Protein AF-A0A2N7QV02-F1 (afdb_monomer_lite)

Secondary structure (DSSP, 8-state):
------EEEEEEETT-----EEEEEEEEE-TTS-SSB-TTS-B-SEEEEEEEEES-S---HHHHTT-EEEEEEEETTEEEEEEEEEEEEEEEEEE-SS-EEEEEEEE-GGGGGTS-EEEEEE-SB-HHHHHHHHHHHTT---EEEE-SS--PPBS-EEEEEEEHHHHHHHHHHHHT-EEEEEE-SS-EEEEEES-GGGS-EEEE--B----SS--SS--EEEEEEEE----SEEEEEE--GGGTT--EEEEE---GGGGSTT---------TT---S--TTS-TT----EEEESS-S-SSHHHHHHHHHHHHHHHHTTSEEEEEEE--TT--TT-EEEPPS-HHHHHHHSPPP----STT-S---HHHHHHHHHHHHHHHHHHHH-HHHHHHHTT--EEE--TT-GGGHHHHHGGGG-B---TTS--B--SS-HHHHHHHHHHHHHH--TTTTT-SS-TT-EEE--HHHHHHHHHTT-PPPHHHHHHH-TTS-HHHHHHHHHHHHHHHHHTT--SHHHHHHHHHHHHHHTTTTT-SB---SS-HHHHGGGGGGSSTTTTSS---STTHHHHT--BTTTTB-SHHHHHHHHHHTTSS-GGGS-TTTT--GGGGT--SS---GGGGGPPPP--HHHHHHHHHHH-----S-TTHHHHSHHHHHHHHHHHHHHTTHHHHHHTT-HHHHHHHHH----SSGGGS-GGG-HHHHHHHHHHHHHHHHTT-

pLDDT: mean 81.38, std 16.31, range [27.45, 98.06]

Sequence (724 aa):
MSRSADVRYTFTPSSSATSFEVVSFSLDESLSADGLPSDDGTPLPYRLSVELSSFDDNVDFSTLLDAPAHFAIWRDGQVVRHVHGIVTAWDQGDSGTHRTRYSAVLEPALARLTLRSNCRIFQQLSVPDIIGVLLKEHGLLGVEWNLSGPHLPREFACQWNESDWAFVQRISADEGIVLSIEHEANHHQLIFTDTTQSLPKGGALIYEPQAGGTADQPSLRKFRYSQRMAPTSTRGREYTFWNAKYNLEHQAAPYASEAKLGRVTSDVEVSSEYASSAPSTAGASGGKYERYRYPADYKKDEVGKPFTRTRLNAERREAAQAFGEGDAAFLVPGTSYSRARSATLLNLIDPPPATPPPPPATPLTPEQVAQQRAARYVRVEAAMANTAVRKRLRRCVVTMATEWSTALFEQHWNWLKGRPSDSRGIGVESCVSDDVYTRFQQHCMALSFWEVAGMPLDAGRQVHFHPGEFISAFKRCGWLSKDEFKRVYPRATQQNVDKYLIHINKVRNKYSLVDELIGSHFFGQAAVESNQLLWMSELSNGDPMTYFRHYEAAKNYVGWLGNVEWNDGGKFRGRGFKQMTGRGNYHKYWTYRGWLDPKSVKDNWWTNLGWWGLSGSYHQAQDANKPAIQDQATVARLIAEMRPPIIQNPDIVQIEPFNAIDTAGWFWAKNQLNSIAASDDTVTLTNRIRGDRARSPADFPTAAHYQERVDSASRIRGILGDSI

Structure (mmCIF, N/CA/C/O backbone):
data_AF-A0A2N7QV02-F1
#
_entry.id   AF-A0A2N7QV02-F1
#
loop_
_atom_site.group_PDB
_atom_site.id
_atom_site.type_symbol
_atom_site.label_atom_id
_atom_site.label_alt_id
_atom_site.label_comp_id
_atom_site.label_asym_id
_atom_site.label_entity_id
_atom_site.label_seq_id
_atom_site.pdbx_PDB_ins_code
_atom_site.Cartn_x
_atom_site.Cartn_y
_atom_site.Cartn_z
_atom_site.occupancy
_atom_site.B_iso_or_equiv
_atom_site.auth_seq_id
_atom_site.auth_comp_id
_atom_site.auth_asym_id
_atom_site.auth_atom_id
_atom_site.pdbx_PDB_model_num
ATOM 1 N N . MET A 1 1 ? -37.610 3.409 46.511 1.00 33.59 1 MET A N 1
ATOM 2 C CA . MET A 1 1 ? -37.500 2.169 45.715 1.00 33.59 1 MET A CA 1
ATOM 3 C C . MET A 1 1 ? -37.236 2.590 44.279 1.00 33.59 1 MET A C 1
ATOM 5 O O . MET A 1 1 ? -38.158 3.077 43.640 1.00 33.59 1 MET A O 1
ATOM 9 N N . SER A 1 2 ? -35.984 2.537 43.816 1.00 36.03 2 SER A N 1
ATOM 10 C CA . SER A 1 2 ? -35.648 2.848 42.421 1.00 36.03 2 SER A CA 1
ATOM 11 C C . SER A 1 2 ? -36.219 1.744 41.533 1.00 36.03 2 SER A C 1
ATOM 13 O O . SER A 1 2 ? -35.877 0.575 41.726 1.00 36.03 2 SER A O 1
ATOM 15 N N . ARG A 1 3 ? -37.108 2.086 40.598 1.00 43.34 3 ARG A N 1
ATOM 16 C CA . ARG A 1 3 ? -37.514 1.156 39.539 1.00 43.34 3 ARG A CA 1
ATOM 17 C C . ARG A 1 3 ? -36.266 0.850 38.712 1.00 43.34 3 ARG A C 1
ATOM 19 O O . ARG A 1 3 ? -35.748 1.736 38.049 1.00 43.34 3 ARG A O 1
ATOM 26 N N . SER A 1 4 ? -35.758 -0.376 38.795 1.00 52.97 4 SER A N 1
ATOM 27 C CA . SER A 1 4 ? -34.854 -0.887 37.764 1.00 52.97 4 SER A CA 1
ATOM 28 C C . SER A 1 4 ? -35.626 -0.843 36.447 1.00 52.97 4 SER A C 1
ATOM 30 O O . SER A 1 4 ? -36.729 -1.385 36.401 1.00 52.97 4 SER A O 1
ATOM 32 N N . ALA A 1 5 ? -35.097 -0.166 35.426 1.00 60.97 5 ALA A N 1
ATOM 33 C CA . ALA A 1 5 ? -35.697 -0.158 34.094 1.00 60.97 5 ALA A CA 1
ATOM 34 C C . ALA A 1 5 ? -35.872 -1.605 33.602 1.00 60.97 5 ALA A C 1
ATOM 36 O O . ALA A 1 5 ? -34.950 -2.415 33.749 1.00 60.97 5 ALA A O 1
ATOM 37 N N . ASP A 1 6 ? -37.044 -1.929 33.057 1.00 81.06 6 ASP A N 1
ATOM 38 C CA . ASP A 1 6 ? -37.339 -3.267 32.539 1.00 81.06 6 ASP A CA 1
ATOM 39 C C . ASP A 1 6 ? -36.732 -3.386 31.139 1.00 81.06 6 ASP A C 1
ATOM 41 O O . ASP A 1 6 ? -37.247 -2.803 30.181 1.00 81.06 6 ASP A O 1
ATOM 45 N N . VAL A 1 7 ? -35.580 -4.055 31.036 1.00 87.06 7 VAL A N 1
ATOM 46 C CA . VAL A 1 7 ? -34.881 -4.284 29.766 1.00 87.06 7 VAL A CA 1
ATOM 47 C C . VAL A 1 7 ? -35.072 -5.735 29.351 1.00 87.06 7 VAL A C 1
ATOM 49 O O . VAL A 1 7 ? -34.693 -6.650 30.081 1.00 87.06 7 VAL A O 1
ATOM 52 N N . ARG A 1 8 ? -35.615 -5.941 28.151 1.00 92.44 8 ARG A N 1
ATOM 53 C CA . ARG A 1 8 ? -35.856 -7.266 27.568 1.00 92.44 8 ARG A CA 1
ATOM 54 C C . ARG A 1 8 ? -35.238 -7.356 26.179 1.00 92.44 8 ARG A C 1
ATOM 56 O O . ARG A 1 8 ? -35.187 -6.375 25.446 1.00 92.44 8 ARG A O 1
ATOM 63 N N . TYR A 1 9 ? -34.827 -8.559 25.799 1.00 95.31 9 TYR A N 1
ATOM 64 C CA . TYR A 1 9 ? -34.301 -8.863 24.472 1.00 95.31 9 TYR A CA 1
ATOM 65 C C . TYR A 1 9 ? -35.169 -9.926 23.804 1.00 95.31 9 TYR A C 1
ATOM 67 O O . TYR A 1 9 ? -35.655 -10.846 24.467 1.00 95.31 9 TYR A O 1
ATOM 75 N N . THR A 1 10 ? -35.381 -9.799 22.500 1.00 96.56 10 THR A N 1
ATOM 76 C CA . THR A 1 10 ? -36.122 -10.787 21.705 1.00 96.56 10 THR A CA 1
ATOM 77 C C . THR A 1 10 ? -35.362 -11.094 20.432 1.00 96.56 10 THR A C 1
ATOM 79 O O . THR A 1 10 ? -34.843 -10.173 19.808 1.00 96.56 10 THR A O 1
ATOM 82 N N . PHE A 1 11 ? -35.352 -12.363 20.034 1.00 96.94 11 PHE A N 1
ATOM 83 C CA . PHE A 1 11 ? -34.810 -12.826 18.764 1.00 96.94 11 PHE A CA 1
ATOM 84 C C . PHE A 1 11 ? -35.866 -13.688 18.072 1.00 96.94 11 PHE A C 1
ATOM 86 O O . PHE A 1 11 ? -36.332 -14.667 18.653 1.00 96.94 11 PHE A O 1
ATOM 93 N N . THR A 1 12 ? -36.264 -13.297 16.863 1.00 95.50 12 THR A N 1
ATOM 94 C CA . THR A 1 12 ? -37.364 -13.926 16.124 1.00 95.50 12 THR A CA 1
ATOM 95 C C . THR A 1 12 ? -36.918 -14.238 14.696 1.00 95.50 12 THR A C 1
ATOM 97 O O . THR A 1 12 ? -36.839 -13.317 13.877 1.00 95.50 12 THR A O 1
ATOM 100 N N . PRO A 1 13 ? -36.607 -15.503 14.369 1.00 93.50 13 PRO A N 1
ATOM 101 C CA . PRO A 1 13 ? -36.442 -15.923 12.983 1.00 93.50 13 PRO A CA 1
ATOM 102 C C . PRO A 1 13 ? -37.792 -15.930 12.259 1.00 93.50 13 PRO A C 1
ATOM 104 O O . PRO A 1 13 ? -38.803 -16.351 12.811 1.00 93.50 13 PRO A O 1
ATOM 107 N N . SER A 1 14 ? -37.822 -15.460 11.014 1.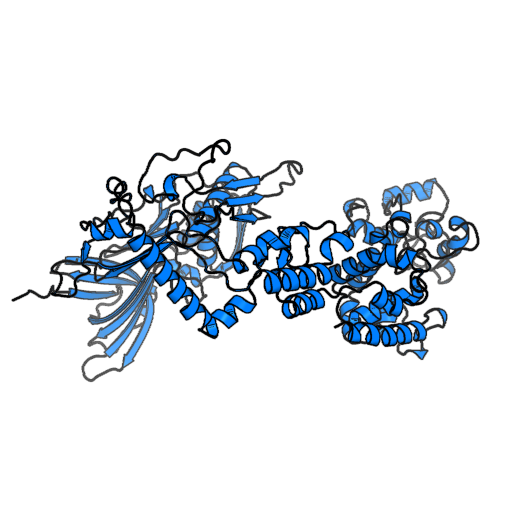00 89.94 14 SER A N 1
ATOM 108 C CA . SER A 1 14 ? -39.060 -15.342 10.225 1.00 89.94 14 SER A CA 1
ATOM 109 C C . SER A 1 14 ? -39.636 -16.686 9.769 1.00 89.94 14 SER A C 1
ATOM 111 O O . SER A 1 14 ? -40.833 -16.788 9.506 1.00 89.94 14 SER A O 1
ATOM 113 N N . SER A 1 15 ? -38.793 -17.712 9.672 1.00 85.75 15 SER A N 1
ATOM 114 C CA . SER A 1 15 ? -39.115 -19.029 9.120 1.00 85.75 15 SER A CA 1
ATOM 115 C C . SER A 1 15 ? -39.452 -20.088 10.171 1.00 85.75 15 SER A C 1
ATOM 117 O O . SER A 1 15 ? -39.801 -21.208 9.804 1.00 85.75 15 SER A O 1
ATOM 119 N N . SER A 1 16 ? -39.381 -19.758 11.465 1.00 80.31 16 SER A N 1
ATOM 120 C CA . SER A 1 16 ? -39.664 -20.701 12.549 1.00 80.31 16 SER A CA 1
ATOM 121 C C . SER A 1 16 ? -40.710 -20.160 13.519 1.00 80.31 16 SER A C 1
ATOM 123 O O . SER A 1 16 ? -40.707 -18.988 13.887 1.00 80.31 16 SER A O 1
ATOM 125 N N . ALA A 1 17 ? -41.610 -21.046 13.950 1.00 80.62 17 ALA A N 1
ATOM 126 C CA . ALA A 1 17 ? -42.568 -20.778 15.020 1.00 80.62 17 ALA A CA 1
ATOM 127 C C . ALA A 1 17 ? -41.979 -21.045 16.420 1.00 80.62 17 ALA A C 1
ATOM 129 O O . ALA A 1 17 ? -42.642 -20.791 17.428 1.00 80.62 17 ALA A O 1
ATOM 130 N N . THR A 1 18 ? -40.755 -21.576 16.493 1.00 86.31 18 THR A N 1
ATOM 131 C CA . THR A 1 18 ? -40.075 -21.901 17.745 1.00 86.31 18 THR A CA 1
ATOM 132 C C . THR A 1 18 ? -39.750 -20.622 18.514 1.00 86.31 18 THR A C 1
ATOM 134 O O . THR A 1 18 ? -39.161 -19.678 17.988 1.00 86.31 18 THR A O 1
ATOM 137 N N . SER A 1 19 ? -40.123 -20.591 19.794 1.00 90.00 19 SER A N 1
ATOM 138 C CA . SER A 1 19 ? -39.793 -19.479 20.684 1.00 90.00 19 SER A CA 1
ATOM 139 C C . SER A 1 19 ? -38.367 -19.628 21.207 1.00 90.00 19 SER A C 1
ATOM 141 O O . SER A 1 19 ? -38.019 -20.662 21.785 1.00 90.00 19 SER A O 1
ATOM 143 N N . PHE A 1 20 ? -37.575 -18.566 21.079 1.00 94.25 20 PHE A N 1
ATOM 144 C CA . PHE A 1 20 ? -36.223 -18.483 21.624 1.00 94.25 20 PHE A CA 1
ATOM 145 C C . PHE A 1 20 ? -36.138 -17.403 22.702 1.00 94.25 20 PHE A C 1
ATOM 147 O O . PHE A 1 20 ? -36.631 -16.285 22.539 1.00 94.25 20 PHE A O 1
ATOM 154 N N . GLU A 1 21 ? -35.477 -17.730 23.806 1.00 95.31 21 GLU A N 1
ATOM 155 C CA . GLU A 1 21 ? -35.076 -16.764 24.821 1.00 95.31 21 GLU A CA 1
ATOM 156 C C . GLU A 1 21 ? -33.618 -16.363 24.614 1.00 95.31 21 GLU A C 1
ATOM 158 O O . GLU A 1 21 ? -32.742 -17.221 24.508 1.00 95.31 21 GLU A O 1
ATOM 163 N N . VAL A 1 22 ? -33.358 -15.056 24.583 1.00 97.06 22 VAL A N 1
ATOM 164 C CA . VAL A 1 22 ? -32.004 -14.508 24.466 1.00 97.06 22 VAL A CA 1
ATOM 165 C C . VAL A 1 22 ? -31.285 -14.625 25.807 1.00 97.06 22 VAL A C 1
ATOM 167 O O . VAL A 1 22 ? -31.768 -14.145 26.831 1.00 97.06 22 VAL A O 1
ATOM 170 N N . VAL A 1 23 ? -30.108 -15.239 25.783 1.00 96.00 23 VAL A N 1
ATOM 171 C CA . VAL A 1 23 ? -29.267 -15.526 26.952 1.00 96.00 23 VAL A CA 1
ATOM 172 C C . VAL A 1 23 ? -28.182 -14.466 27.090 1.00 96.00 23 VAL A C 1
ATOM 174 O O . VAL A 1 23 ? -27.988 -13.891 28.158 1.00 96.00 23 VAL A O 1
ATOM 177 N N . SER A 1 24 ? -27.491 -14.199 25.988 1.00 96.44 24 SER A N 1
ATOM 178 C CA . SER A 1 24 ? -26.470 -13.167 25.851 1.00 96.44 24 SER A CA 1
ATOM 179 C C . SER A 1 24 ? -26.305 -12.832 24.377 1.00 96.44 24 SER A C 1
ATOM 181 O O . SER A 1 24 ? -26.683 -13.619 23.513 1.00 96.44 24 SER A O 1
ATOM 183 N N . PHE A 1 25 ? -25.740 -11.672 24.074 1.00 97.12 25 PHE A N 1
ATOM 184 C CA . PHE A 1 25 ? -25.437 -11.297 22.702 1.00 97.12 25 PHE A CA 1
ATOM 185 C C . PHE A 1 25 ? -24.236 -10.357 22.648 1.00 97.12 25 PHE A C 1
ATOM 187 O O . PHE A 1 25 ? -23.888 -9.708 23.637 1.00 97.12 25 PHE A O 1
ATOM 194 N N . SER A 1 26 ? -23.634 -10.271 21.470 1.00 96.12 26 SER A N 1
ATOM 195 C CA . SER A 1 26 ? -22.630 -9.282 21.104 1.00 96.12 26 SER A CA 1
ATOM 196 C C . SER A 1 26 ? -22.992 -8.729 19.730 1.00 96.12 26 SER A C 1
ATOM 198 O O . SER A 1 26 ? -23.285 -9.497 18.817 1.00 96.12 26 SER A O 1
ATOM 200 N N . LEU A 1 27 ? -23.042 -7.403 19.614 1.00 93.94 27 LEU A N 1
ATOM 201 C CA . LEU A 1 27 ? -23.377 -6.690 18.387 1.00 93.94 27 LEU A CA 1
ATOM 202 C C . LEU A 1 27 ? -22.218 -5.755 18.046 1.00 93.94 27 LEU A C 1
ATOM 204 O O . LEU A 1 27 ? -21.975 -4.794 18.776 1.00 93.94 27 LEU A O 1
ATOM 208 N N . ASP A 1 28 ? -21.541 -6.037 16.939 1.00 91.94 28 ASP A N 1
ATOM 209 C CA . ASP A 1 28 ? -20.498 -5.186 16.377 1.00 91.94 28 ASP A CA 1
ATOM 210 C C . ASP A 1 28 ? -21.041 -4.492 15.131 1.00 91.94 28 ASP A C 1
ATOM 212 O O . ASP A 1 28 ? -21.543 -5.153 14.223 1.00 91.94 28 ASP A O 1
ATOM 216 N N . GLU A 1 29 ? -20.944 -3.163 15.072 1.00 90.44 29 GLU A N 1
ATOM 217 C CA . GLU A 1 29 ? -21.466 -2.365 13.959 1.00 90.44 29 GLU A CA 1
ATOM 218 C C . GLU A 1 29 ? -20.489 -1.254 13.571 1.00 90.44 29 GLU A C 1
ATOM 220 O O . GLU A 1 29 ? -19.781 -0.691 14.409 1.00 90.44 29 GLU A O 1
ATOM 225 N N . SER A 1 30 ? -20.470 -0.895 12.290 1.00 87.81 30 SER A N 1
ATOM 226 C CA . SER A 1 30 ? -19.606 0.157 11.760 1.00 87.81 30 SER A CA 1
ATOM 227 C C . SER A 1 30 ? -20.212 0.828 10.528 1.00 87.81 30 SER A C 1
ATOM 229 O O . SER A 1 30 ? -21.048 0.260 9.826 1.00 87.81 30 SER A O 1
ATOM 231 N N . LEU A 1 31 ? -19.770 2.055 10.250 1.00 82.94 31 LEU A N 1
ATOM 232 C CA . LEU A 1 31 ? -20.030 2.706 8.968 1.00 82.94 31 LEU A CA 1
ATOM 233 C C . LEU A 1 31 ? -19.063 2.126 7.929 1.00 82.94 31 LEU A C 1
ATOM 235 O O . LEU A 1 31 ? -17.873 2.031 8.210 1.00 82.94 31 LEU A O 1
ATOM 239 N N . SER A 1 32 ? -19.554 1.749 6.747 1.00 68.31 32 SER A N 1
ATOM 240 C CA . SER A 1 32 ? -18.725 1.207 5.653 1.00 68.31 32 SER A CA 1
ATOM 241 C C . SER A 1 32 ? -17.873 -0.027 5.985 1.00 68.31 32 SER A C 1
ATOM 243 O O . SER A 1 32 ? -16.919 -0.306 5.262 1.00 68.31 32 SER A O 1
ATOM 245 N N . ALA A 1 33 ? -18.263 -0.806 7.001 1.00 63.38 33 ALA A N 1
ATOM 246 C CA . ALA A 1 33 ? -17.639 -2.078 7.356 1.00 63.38 33 ALA A CA 1
ATOM 247 C C . ALA A 1 33 ? -16.139 -1.976 7.714 1.00 63.38 33 ALA A C 1
ATOM 249 O O . ALA A 1 33 ? -15.295 -2.625 7.113 1.00 63.38 33 ALA A O 1
ATOM 250 N N . ASP A 1 34 ? -15.815 -1.214 8.758 1.00 58.25 34 ASP A N 1
ATOM 251 C CA . ASP A 1 34 ? -14.509 -1.257 9.445 1.00 58.25 34 ASP A CA 1
ATOM 252 C C . ASP A 1 34 ? -14.489 -2.325 10.580 1.00 58.25 34 ASP A C 1
ATOM 254 O O . ASP A 1 34 ? -13.668 -2.264 11.498 1.00 58.25 34 ASP A O 1
ATOM 258 N N . GLY A 1 35 ? -15.453 -3.259 10.565 1.00 52.97 35 GLY A N 1
ATOM 259 C CA . GLY A 1 35 ? -15.767 -4.208 11.642 1.00 52.97 35 GLY A CA 1
ATOM 260 C C . GLY A 1 35 ? -15.003 -5.541 11.614 1.00 52.97 35 GLY A C 1
ATOM 261 O O . GLY A 1 35 ? -13.939 -5.664 11.010 1.00 52.97 35 GLY A O 1
ATOM 262 N N . LEU A 1 36 ? -15.544 -6.556 12.304 1.00 56.28 36 LEU A N 1
ATOM 263 C CA . LEU A 1 36 ? -14.977 -7.910 12.322 1.00 56.28 36 LEU A CA 1
ATOM 264 C C . LEU A 1 36 ? -14.994 -8.528 10.908 1.00 56.28 36 LEU A C 1
ATOM 266 O O . LEU A 1 36 ? -15.999 -8.392 10.206 1.00 56.28 36 LEU A O 1
ATOM 270 N N . PRO A 1 37 ? -13.913 -9.212 10.485 1.00 60.94 37 PRO A N 1
ATOM 271 C CA . PRO A 1 37 ? -13.874 -9.886 9.191 1.00 60.94 37 PRO A CA 1
ATOM 272 C C . PRO A 1 37 ? -14.956 -10.974 9.106 1.00 60.94 37 PRO A C 1
ATOM 274 O O . PRO A 1 37 ? -15.192 -11.694 10.080 1.00 60.94 37 PRO A O 1
ATOM 277 N N . SER A 1 38 ? -15.602 -11.096 7.942 1.00 61.06 38 SER A N 1
ATOM 278 C CA . SER A 1 38 ? -16.377 -12.294 7.594 1.00 61.06 38 SER A CA 1
ATOM 279 C C . SER A 1 38 ? -15.435 -13.463 7.260 1.00 61.06 38 SER A C 1
ATOM 281 O O . SER A 1 38 ? -14.211 -13.318 7.339 1.00 61.06 38 SER A O 1
ATOM 283 N N . ASP A 1 39 ? -15.977 -14.622 6.886 1.00 59.03 39 ASP A N 1
ATOM 284 C CA . ASP A 1 39 ? -15.185 -15.824 6.586 1.00 59.03 39 ASP A CA 1
ATOM 285 C C . ASP A 1 39 ? -14.151 -15.620 5.460 1.00 59.03 39 ASP A C 1
ATOM 287 O O . ASP A 1 39 ? -13.091 -16.247 5.480 1.00 59.03 39 ASP A O 1
ATOM 291 N N . ASP A 1 40 ? -14.406 -14.711 4.508 1.00 64.75 40 ASP A N 1
ATOM 292 C CA . ASP A 1 40 ? -13.460 -14.364 3.432 1.00 64.75 40 ASP A CA 1
ATOM 293 C C . ASP A 1 40 ? -12.428 -13.288 3.842 1.00 64.75 40 ASP A C 1
ATOM 295 O O . ASP A 1 40 ? -11.582 -12.886 3.041 1.00 64.75 40 ASP A O 1
ATOM 299 N N . GLY A 1 41 ? -12.472 -12.829 5.098 1.00 73.06 41 GLY A N 1
ATOM 300 C CA . GLY A 1 41 ? -11.636 -11.751 5.622 1.00 73.06 41 GLY A CA 1
ATOM 301 C C . GLY A 1 41 ? -12.193 -10.346 5.375 1.00 73.06 41 GLY A C 1
ATOM 302 O O . GLY A 1 41 ? -11.638 -9.378 5.900 1.00 73.06 41 GLY A O 1
ATOM 303 N N . THR A 1 42 ? -13.284 -10.213 4.616 1.00 77.06 42 THR A N 1
ATOM 304 C CA . THR A 1 42 ? -13.896 -8.930 4.267 1.00 77.06 42 THR A CA 1
ATOM 305 C C . THR A 1 42 ? -14.937 -8.557 5.322 1.00 77.06 42 THR A C 1
ATOM 307 O O . THR A 1 42 ? -15.894 -9.306 5.526 1.00 77.06 42 THR A O 1
ATOM 310 N N . PRO A 1 43 ? -14.784 -7.435 6.037 1.00 82.69 43 PRO A N 1
ATOM 311 C CA . PRO A 1 43 ? -15.726 -7.036 7.080 1.00 82.69 43 PRO A CA 1
ATOM 312 C C . PRO A 1 43 ? -17.108 -6.685 6.517 1.00 82.69 43 PRO A C 1
ATOM 314 O O . PRO A 1 43 ? -17.221 -6.163 5.406 1.00 82.69 43 PRO A O 1
ATOM 317 N N . LEU A 1 44 ? -18.158 -6.931 7.306 1.00 89.06 44 LEU A N 1
ATOM 318 C CA . LEU A 1 44 ? -19.540 -6.516 7.026 1.00 89.06 44 LEU A CA 1
ATOM 319 C C . LEU A 1 44 ? -19.951 -5.314 7.902 1.00 89.06 44 LEU A C 1
ATOM 321 O O . LEU A 1 44 ? -19.322 -5.059 8.932 1.00 89.06 44 LEU A O 1
ATOM 325 N N . PRO A 1 45 ? -20.998 -4.551 7.518 1.00 89.88 45 PRO A N 1
ATOM 326 C CA . PRO A 1 45 ? -21.445 -3.378 8.278 1.00 89.88 45 PRO A CA 1
ATOM 327 C C . PRO A 1 45 ? -21.853 -3.679 9.723 1.00 89.88 45 PRO A C 1
ATOM 329 O O . PRO A 1 45 ? -21.602 -2.858 10.603 1.00 89.88 45 PRO A O 1
ATOM 332 N N . TYR A 1 46 ? -22.449 -4.846 9.974 1.00 92.25 46 TYR A N 1
ATOM 333 C CA . TYR A 1 46 ? -22.709 -5.331 11.322 1.00 92.25 46 TYR A CA 1
ATOM 334 C C . TYR A 1 46 ? -22.670 -6.856 11.397 1.00 92.25 46 TYR A C 1
ATOM 336 O O . TYR A 1 46 ? -22.909 -7.539 10.399 1.00 92.25 46 TYR A O 1
ATOM 344 N N . ARG A 1 47 ? -22.426 -7.364 12.606 1.00 93.56 47 ARG A N 1
ATOM 345 C CA . ARG A 1 47 ? -22.539 -8.775 12.975 1.00 93.56 47 ARG A CA 1
ATOM 346 C C . ARG A 1 47 ? -23.105 -8.881 14.385 1.00 93.56 47 ARG A C 1
ATOM 348 O O . ARG A 1 47 ? -22.537 -8.340 15.332 1.00 93.56 47 ARG A O 1
ATOM 355 N N . LEU A 1 48 ? -24.219 -9.588 14.523 1.00 96.19 48 LEU A N 1
ATOM 356 C CA . LEU A 1 48 ? -24.833 -9.899 15.808 1.00 96.19 48 LEU A CA 1
ATOM 357 C C . LEU A 1 48 ? -24.643 -11.387 16.100 1.00 96.19 48 LEU A C 1
ATOM 359 O O . LEU A 1 48 ? -25.165 -12.225 15.375 1.00 96.19 48 LEU A O 1
ATOM 363 N N . SER A 1 49 ? -23.940 -11.708 17.180 1.00 97.19 49 SER A N 1
ATOM 364 C CA . SER A 1 49 ? -23.849 -13.071 17.714 1.00 97.19 49 SER A CA 1
ATOM 365 C C . SER A 1 49 ? -24.781 -13.191 18.915 1.00 97.19 49 SER A C 1
ATOM 367 O O . SER A 1 49 ? -24.678 -12.388 19.845 1.00 97.19 49 SER A O 1
ATOM 369 N N . VAL A 1 50 ? -25.700 -14.156 18.902 1.00 97.88 50 VAL A N 1
ATOM 370 C CA . VAL A 1 50 ? -26.719 -14.335 19.947 1.00 97.88 50 VAL A CA 1
ATOM 371 C C . VAL A 1 50 ? -26.671 -15.753 20.491 1.00 97.88 50 VAL A C 1
ATOM 373 O O . VAL A 1 50 ? -26.768 -16.713 19.737 1.00 97.88 50 VAL A O 1
ATOM 376 N N . GLU A 1 51 ? -26.599 -15.867 21.812 1.00 98.06 51 GLU A N 1
ATOM 377 C CA . GLU A 1 51 ? -26.829 -17.109 22.542 1.00 98.06 51 GLU A CA 1
ATOM 378 C C . GLU A 1 51 ? -28.307 -17.199 22.915 1.00 98.06 51 GLU A C 1
ATOM 380 O O . GLU A 1 51 ? -28.889 -16.264 23.478 1.00 98.06 51 GLU A O 1
ATOM 385 N N . LEU A 1 52 ? -28.913 -18.338 22.619 1.00 96.81 52 LEU A N 1
ATOM 386 C CA . LEU A 1 52 ? -30.342 -18.590 22.690 1.00 96.81 52 LEU A CA 1
ATOM 387 C C . LEU A 1 52 ? -30.638 -19.825 23.545 1.00 96.81 52 LEU A C 1
ATOM 389 O O . LEU A 1 52 ? -29.804 -20.705 23.771 1.00 96.81 52 LEU A O 1
ATOM 393 N N . SER A 1 53 ? -31.871 -19.899 24.033 1.00 95.44 53 SER A N 1
ATOM 394 C CA . SER A 1 53 ? -32.412 -21.082 24.690 1.00 95.44 53 SER A CA 1
ATOM 395 C C . SER A 1 53 ? -33.836 -21.346 24.223 1.00 95.44 53 SER A C 1
ATOM 397 O O . SER A 1 53 ? -34.642 -20.418 24.165 1.00 95.44 53 SER A O 1
ATOM 399 N N . SER A 1 54 ? -34.158 -22.602 23.920 1.00 94.94 54 SER A N 1
ATOM 400 C CA . SER A 1 54 ? -35.522 -23.024 23.589 1.00 94.94 54 SER A CA 1
ATOM 401 C C . SER A 1 54 ? -35.914 -24.297 24.335 1.00 94.94 54 SER A C 1
ATOM 403 O O . SER A 1 54 ? -35.054 -25.029 24.822 1.00 94.94 54 SER A O 1
ATOM 405 N N . PHE A 1 55 ? -37.222 -24.537 24.435 1.00 93.56 55 PHE A N 1
ATOM 406 C CA . PHE A 1 55 ? -37.789 -25.821 24.861 1.00 93.56 55 PHE A CA 1
ATOM 407 C C . PHE A 1 55 ? -37.790 -26.860 23.732 1.00 93.56 55 PHE A C 1
ATOM 409 O O . PHE A 1 55 ? -37.938 -28.045 24.006 1.00 93.56 55 PHE A O 1
ATOM 416 N N . ASP A 1 56 ? -37.657 -26.409 22.487 1.00 91.31 56 ASP A N 1
ATOM 417 C CA . ASP A 1 56 ? -37.538 -27.259 21.308 1.00 91.31 56 ASP A CA 1
ATOM 418 C C . ASP A 1 56 ? -36.067 -27.650 21.110 1.00 91.31 56 ASP A C 1
ATOM 420 O O . ASP A 1 56 ? -35.195 -26.781 20.995 1.00 91.31 56 ASP A O 1
ATOM 424 N N . ASP A 1 57 ? -35.782 -28.949 21.124 1.00 90.56 57 ASP A N 1
ATOM 425 C CA . ASP A 1 57 ? -34.445 -29.531 20.987 1.00 90.56 57 ASP A CA 1
ATOM 426 C C . ASP A 1 57 ? -34.144 -30.046 19.570 1.00 90.56 57 ASP A C 1
ATOM 428 O O . ASP A 1 57 ? -33.042 -30.543 19.329 1.00 90.56 57 ASP A O 1
ATOM 432 N N . ASN A 1 58 ? -35.094 -29.906 18.638 1.00 89.06 58 ASN A N 1
ATOM 433 C CA . ASN A 1 58 ? -35.012 -30.457 17.289 1.00 89.06 58 ASN A CA 1
ATOM 434 C C . ASN A 1 58 ? -35.387 -29.414 16.222 1.00 89.06 58 ASN A C 1
ATOM 436 O O . ASN A 1 58 ? -36.206 -29.652 15.330 1.00 89.06 58 ASN A O 1
ATOM 440 N N . VAL A 1 59 ? -34.775 -28.236 16.327 1.00 90.31 59 VAL A N 1
ATOM 441 C CA . VAL A 1 59 ? -34.960 -27.136 15.377 1.00 90.31 59 VAL A CA 1
ATOM 442 C C . VAL A 1 59 ? -34.290 -27.475 14.039 1.00 90.31 59 VAL A C 1
ATOM 444 O O . VAL A 1 59 ? -33.104 -27.792 13.995 1.00 90.31 59 VAL A O 1
ATOM 447 N N . ASP A 1 60 ? -35.023 -27.364 12.928 1.00 90.38 60 ASP A N 1
ATOM 448 C CA . ASP A 1 60 ? -34.483 -27.613 11.584 1.00 90.38 60 ASP A CA 1
ATOM 449 C C . ASP A 1 60 ? -33.667 -26.417 11.065 1.00 90.38 60 ASP A C 1
ATOM 451 O O . ASP A 1 60 ? -34.216 -25.407 10.614 1.00 90.38 60 ASP A O 1
ATOM 455 N N . PHE A 1 61 ? -32.338 -26.547 11.080 1.00 91.88 61 PHE A N 1
ATOM 456 C CA . PHE A 1 61 ? -31.411 -25.483 10.677 1.00 91.88 61 PHE A CA 1
ATOM 457 C C . PHE A 1 61 ? -31.581 -25.073 9.215 1.00 91.88 61 PHE A C 1
ATOM 459 O O . PHE A 1 61 ? -31.333 -23.917 8.875 1.00 91.88 61 PHE A O 1
ATOM 466 N N . SER A 1 62 ? -32.017 -25.991 8.346 1.00 89.56 62 SER A N 1
ATOM 467 C CA . SER A 1 62 ? -32.179 -25.706 6.917 1.00 89.56 62 SER A CA 1
ATOM 468 C C . SER A 1 62 ? -33.270 -24.668 6.650 1.00 89.56 62 SER A C 1
ATOM 470 O O . SER A 1 62 ? -33.218 -23.961 5.647 1.00 89.56 62 SER A O 1
ATOM 472 N N . THR A 1 63 ? -34.224 -24.534 7.575 1.00 91.06 63 THR A N 1
ATOM 473 C CA . THR A 1 63 ? -35.263 -23.501 7.523 1.00 91.06 63 THR A CA 1
ATOM 474 C C . THR A 1 63 ? -34.780 -22.154 8.048 1.00 91.06 63 THR A C 1
ATOM 476 O O . THR A 1 63 ? -35.363 -21.128 7.705 1.00 91.06 63 THR A O 1
ATOM 479 N N . LEU A 1 64 ? -33.735 -22.138 8.879 1.00 93.81 64 LEU A N 1
ATOM 480 C CA . LEU A 1 64 ? -33.240 -20.942 9.557 1.00 93.81 64 LEU A CA 1
ATOM 481 C C . LEU A 1 64 ? -32.101 -20.265 8.803 1.00 93.81 64 LEU A C 1
ATOM 483 O O . LEU A 1 64 ? -32.082 -19.041 8.731 1.00 93.81 64 LEU A O 1
ATOM 487 N N . LEU A 1 65 ? -31.161 -21.033 8.252 1.00 95.31 65 LEU A N 1
ATOM 488 C CA . LEU A 1 65 ? -30.028 -20.482 7.508 1.00 95.31 65 LEU A CA 1
ATOM 489 C C . LEU A 1 65 ? -30.509 -19.721 6.266 1.00 95.31 65 LEU A C 1
ATOM 491 O O . LEU A 1 65 ? -31.413 -20.162 5.562 1.00 95.31 65 LEU A O 1
ATOM 495 N N . ASP A 1 66 ? -29.897 -18.563 6.015 1.00 94.81 66 ASP A N 1
ATOM 496 C CA . ASP A 1 66 ? -30.265 -17.599 4.969 1.00 94.81 66 ASP A CA 1
ATOM 497 C C . ASP A 1 66 ? -31.684 -16.993 5.104 1.00 94.81 66 ASP A C 1
ATOM 499 O O . ASP A 1 66 ? -32.102 -16.164 4.286 1.00 94.81 66 ASP A O 1
ATOM 503 N N . ALA A 1 67 ? -32.423 -17.334 6.166 1.00 95.38 67 ALA A N 1
ATOM 504 C CA . ALA A 1 67 ? -33.731 -16.759 6.446 1.00 95.38 67 ALA A CA 1
ATOM 505 C C . ALA A 1 67 ? -33.610 -15.421 7.202 1.00 95.38 67 ALA A C 1
ATOM 507 O O . ALA A 1 67 ? -32.702 -15.243 8.022 1.00 95.38 67 ALA A O 1
ATOM 508 N N . PRO A 1 68 ? -34.534 -14.467 6.976 1.00 95.88 68 PRO A N 1
ATOM 509 C CA . PRO A 1 68 ? -34.584 -13.234 7.750 1.00 95.88 68 PRO A CA 1
ATOM 510 C C . PRO A 1 68 ? -34.823 -13.493 9.238 1.00 95.88 68 PRO A C 1
ATOM 512 O O . PRO A 1 68 ? -35.618 -14.363 9.603 1.00 95.88 68 PRO A O 1
ATOM 515 N N . ALA A 1 69 ? -34.206 -12.690 10.096 1.00 96.94 69 ALA A N 1
ATOM 516 C CA . ALA A 1 69 ? -34.459 -12.702 11.528 1.00 96.94 69 ALA A CA 1
ATOM 517 C C . ALA A 1 69 ? -34.362 -11.290 12.120 1.00 96.94 69 ALA A C 1
ATOM 519 O O . ALA A 1 69 ? -33.666 -10.407 11.609 1.00 96.94 69 ALA A O 1
ATOM 520 N N . HIS A 1 70 ? -35.098 -11.083 13.209 1.00 97.19 70 HIS A N 1
ATOM 521 C CA . HIS A 1 70 ? -35.215 -9.803 13.894 1.00 97.19 70 HIS A CA 1
ATOM 522 C C . HIS A 1 70 ? -34.789 -9.932 15.353 1.00 97.19 70 HIS A C 1
ATOM 524 O O . HIS A 1 70 ? -35.320 -10.745 16.110 1.00 97.19 70 HIS A O 1
ATOM 530 N N . PHE A 1 71 ? -33.841 -9.092 15.750 1.00 97.81 71 PHE A N 1
ATOM 531 C CA . PHE A 1 71 ? -33.454 -8.865 17.129 1.00 97.81 71 PHE A CA 1
ATOM 532 C C . PHE A 1 71 ? -33.952 -7.493 17.591 1.00 97.81 71 PHE A C 1
ATOM 534 O O . PHE A 1 71 ? -33.813 -6.490 16.884 1.00 97.81 71 PHE A O 1
ATOM 541 N N . ALA A 1 72 ? -34.519 -7.435 18.795 1.00 96.62 72 ALA A N 1
ATOM 542 C CA . ALA A 1 72 ? -34.960 -6.186 19.402 1.00 96.62 72 ALA A CA 1
ATOM 543 C C . ALA A 1 72 ? -34.520 -6.047 20.854 1.00 96.62 72 ALA A C 1
ATOM 545 O O . ALA A 1 72 ? -34.581 -6.995 21.642 1.00 96.62 72 ALA A O 1
ATOM 546 N N . ILE A 1 73 ? -34.148 -4.814 21.198 1.00 94.94 73 ILE A N 1
ATOM 547 C CA . ILE A 1 73 ? -33.941 -4.370 22.574 1.00 94.94 73 ILE A CA 1
ATOM 548 C C . ILE A 1 73 ? -35.181 -3.591 22.992 1.00 94.94 73 ILE A C 1
ATOM 550 O O . ILE A 1 73 ? -35.563 -2.614 22.347 1.00 94.94 73 ILE A O 1
ATOM 554 N N . TRP A 1 74 ? -35.786 -4.020 24.088 1.00 93.06 74 TRP A N 1
ATOM 555 C CA . TRP A 1 74 ? -36.955 -3.412 24.698 1.00 93.06 74 TRP A CA 1
ATOM 556 C C . TRP A 1 74 ? -36.540 -2.711 25.982 1.00 93.06 74 TRP A C 1
ATOM 558 O O . TRP A 1 74 ? -35.759 -3.260 26.759 1.00 93.06 74 TRP A O 1
ATOM 568 N N . ARG A 1 75 ? -37.090 -1.525 26.225 1.00 88.62 75 ARG A N 1
ATOM 569 C CA . ARG A 1 75 ? -36.977 -0.816 27.497 1.00 88.62 75 ARG A CA 1
ATOM 570 C C . ARG A 1 75 ? -38.339 -0.237 27.855 1.00 88.62 75 ARG A C 1
ATOM 572 O O . ARG A 1 75 ? -38.961 0.424 27.027 1.00 88.62 75 ARG A O 1
ATOM 579 N N . ASP A 1 76 ? -38.811 -0.534 29.062 1.00 88.06 76 ASP A N 1
ATOM 580 C CA . ASP A 1 76 ? -40.098 -0.061 29.593 1.00 88.06 76 ASP A CA 1
ATOM 581 C C . ASP A 1 76 ? -41.286 -0.356 28.648 1.00 88.06 76 ASP A C 1
ATOM 583 O O . ASP A 1 76 ? -42.187 0.459 28.449 1.00 88.06 76 ASP A O 1
ATOM 587 N N . GLY A 1 77 ? -41.265 -1.542 28.030 1.00 88.19 77 GLY A N 1
ATOM 588 C CA . GLY A 1 77 ? -42.301 -2.014 27.104 1.00 88.19 77 GLY A CA 1
ATOM 589 C C . GLY A 1 77 ? -42.235 -1.437 25.684 1.00 88.19 77 GLY A C 1
ATOM 590 O O . GLY A 1 77 ? -43.056 -1.819 24.852 1.00 88.19 77 GLY A O 1
ATOM 591 N N . GLN A 1 78 ? -41.270 -0.566 25.374 1.00 90.62 78 GLN A N 1
ATOM 592 C CA . GLN A 1 78 ? -41.061 -0.008 24.034 1.00 90.62 78 GLN A CA 1
ATOM 593 C C . GLN A 1 78 ? -39.801 -0.581 23.383 1.00 90.62 78 GLN A C 1
ATOM 595 O O . GLN A 1 78 ? -38.787 -0.780 24.053 1.00 90.62 78 GLN A O 1
ATOM 600 N N . VAL A 1 79 ? -39.843 -0.827 22.071 1.00 92.00 79 VAL A N 1
ATOM 601 C CA . VAL A 1 79 ? -38.639 -1.202 21.318 1.00 92.00 79 VAL A CA 1
ATOM 602 C C . VAL A 1 79 ? -37.764 0.033 21.149 1.00 92.00 79 VAL A C 1
ATOM 604 O O . VAL A 1 79 ? -38.201 1.037 20.595 1.00 92.00 79 VAL A O 1
ATOM 607 N N . VAL A 1 80 ? -36.524 -0.045 21.627 1.00 90.81 80 VAL A N 1
ATOM 608 C CA . VAL A 1 80 ? -35.536 1.043 21.531 1.00 90.81 80 VAL A CA 1
ATOM 609 C C . VAL A 1 80 ? -34.456 0.777 20.487 1.00 90.81 80 VAL A C 1
ATOM 611 O O . VAL A 1 80 ? -33.733 1.697 20.110 1.00 90.81 80 VAL A O 1
ATOM 614 N N . ARG A 1 81 ? -34.333 -0.468 20.013 1.00 92.88 81 ARG A N 1
ATOM 615 C CA . ARG A 1 81 ? -33.393 -0.852 18.956 1.00 92.88 81 ARG A CA 1
ATOM 616 C C . ARG A 1 81 ? -33.942 -2.027 18.162 1.00 92.88 81 ARG A C 1
ATOM 618 O O . ARG A 1 81 ? -34.327 -3.033 18.754 1.00 92.88 81 ARG A O 1
ATOM 625 N N . HIS A 1 82 ? -33.909 -1.899 16.841 1.00 95.44 82 HIS A N 1
ATOM 626 C CA . HIS A 1 82 ? -34.108 -2.992 15.896 1.00 95.44 82 HIS A CA 1
ATOM 627 C C . HIS A 1 82 ? -32.764 -3.364 15.269 1.00 95.44 82 HIS A C 1
ATOM 629 O O . HIS A 1 82 ? -31.981 -2.479 14.921 1.00 95.44 82 HIS A O 1
ATOM 635 N N . VAL A 1 83 ? -32.528 -4.665 15.114 1.00 96.81 83 VAL A N 1
ATOM 636 C CA . VAL A 1 83 ? -31.475 -5.230 14.270 1.00 96.81 83 VAL A CA 1
ATOM 637 C C . VAL A 1 83 ? -32.131 -6.325 13.439 1.00 96.81 83 VAL A C 1
ATOM 639 O O . VAL A 1 83 ? -32.591 -7.335 13.962 1.00 96.81 83 VAL A O 1
ATOM 642 N N . HIS A 1 84 ? -32.236 -6.085 12.142 1.00 96.75 84 HIS A N 1
ATOM 643 C CA . HIS A 1 84 ? -32.849 -6.993 11.177 1.00 96.75 84 HIS A CA 1
ATOM 644 C C . HIS A 1 84 ? -31.802 -7.431 10.166 1.00 96.75 84 HIS A C 1
ATOM 646 O O . HIS A 1 84 ? -31.177 -6.565 9.554 1.00 96.75 84 HIS A O 1
ATOM 652 N N . GLY A 1 85 ? -31.683 -8.732 9.924 1.00 95.88 85 GLY A N 1
ATOM 653 C CA . GLY A 1 85 ? -30.693 -9.323 9.027 1.00 95.88 85 GLY A CA 1
ATOM 654 C C . GLY A 1 85 ? -31.119 -10.698 8.529 1.00 95.88 85 GLY A C 1
ATOM 655 O O . GLY A 1 85 ? -32.292 -11.054 8.610 1.00 95.88 85 GLY A O 1
ATOM 656 N N . ILE A 1 86 ? -30.158 -11.460 8.025 1.00 95.94 86 ILE A N 1
ATOM 657 C CA . ILE A 1 86 ? -30.297 -12.873 7.672 1.00 95.94 86 ILE A CA 1
ATOM 658 C C . ILE A 1 86 ? -29.440 -13.715 8.614 1.00 95.94 86 ILE A C 1
ATOM 660 O O . ILE A 1 86 ? -28.394 -13.259 9.080 1.00 95.94 86 ILE A O 1
ATOM 664 N N . VAL A 1 87 ? -29.889 -14.929 8.916 1.00 96.81 87 VAL A N 1
ATOM 665 C CA . VAL A 1 87 ? -29.117 -15.869 9.734 1.00 96.81 87 VAL A CA 1
ATOM 666 C C . VAL A 1 87 ? -28.016 -16.487 8.873 1.00 96.81 87 VAL A C 1
ATOM 668 O O . VAL A 1 87 ? -28.311 -17.178 7.899 1.00 96.81 87 VAL A O 1
ATOM 671 N N . THR A 1 88 ? -26.754 -16.257 9.225 1.00 95.31 88 THR A N 1
ATOM 672 C CA . THR A 1 88 ? -25.594 -16.762 8.466 1.00 95.31 88 THR A CA 1
ATOM 673 C C . THR A 1 88 ? -24.902 -17.944 9.132 1.00 95.31 88 THR A C 1
ATOM 675 O O . THR A 1 88 ? -24.265 -18.739 8.446 1.00 95.31 88 THR A O 1
ATOM 678 N N . ALA A 1 89 ? -25.088 -18.122 10.440 1.00 94.94 89 ALA A N 1
ATOM 679 C CA . ALA A 1 89 ? -24.665 -19.318 11.158 1.00 94.94 89 ALA A CA 1
ATOM 680 C C . ALA A 1 89 ? -25.672 -19.685 12.249 1.00 94.94 89 ALA A C 1
ATOM 682 O O . ALA A 1 89 ? -26.340 -18.812 12.814 1.00 94.94 89 ALA A O 1
ATOM 683 N N . TRP A 1 90 ? -25.760 -20.981 12.537 1.00 96.06 90 TRP A N 1
ATOM 684 C CA . TRP A 1 90 ? -26.605 -21.537 13.582 1.00 96.06 90 TRP A CA 1
ATOM 685 C C . TRP A 1 90 ? -25.951 -22.791 14.156 1.00 96.06 90 TRP A C 1
ATOM 687 O O . TRP A 1 90 ? -25.598 -23.694 13.398 1.00 96.06 90 TRP A O 1
ATOM 697 N N . ASP A 1 91 ? -25.847 -22.871 15.479 1.00 95.56 91 ASP A N 1
ATOM 698 C CA . ASP A 1 91 ? -25.345 -24.049 16.177 1.00 95.56 91 ASP A CA 1
ATOM 699 C C . ASP A 1 91 ? -26.307 -24.470 17.287 1.00 95.56 91 ASP A C 1
ATOM 701 O O . ASP A 1 91 ? -26.990 -23.651 17.905 1.00 95.56 91 ASP A O 1
ATOM 705 N N . GLN A 1 92 ? -26.330 -25.770 17.568 1.00 95.19 92 GLN A N 1
ATOM 706 C CA . GLN A 1 92 ? -26.992 -26.348 18.732 1.00 95.19 92 GLN A CA 1
ATOM 707 C C . GLN A 1 92 ? -25.920 -26.795 19.718 1.00 95.19 92 GLN A C 1
ATOM 709 O O . GLN A 1 92 ? -25.042 -27.591 19.387 1.00 95.19 92 GLN A O 1
ATOM 714 N N . GLY A 1 93 ? -25.995 -26.253 20.926 1.00 92.62 93 GLY A N 1
ATOM 715 C CA . GLY A 1 93 ? -25.141 -26.616 22.044 1.00 92.62 93 GLY A CA 1
ATOM 716 C C . GLY A 1 93 ? -25.789 -27.667 22.942 1.00 92.62 93 GLY A C 1
ATOM 717 O O . GLY A 1 93 ? -26.612 -28.482 22.518 1.00 92.62 93 GLY A O 1
ATOM 718 N N . ASP A 1 94 ? -25.420 -27.626 24.221 1.00 91.31 94 ASP A N 1
ATOM 719 C CA . ASP A 1 94 ? -25.884 -28.597 25.207 1.00 91.31 94 ASP A CA 1
ATOM 720 C C . ASP A 1 94 ? -27.413 -28.588 25.364 1.00 91.31 94 ASP A C 1
ATOM 722 O O . ASP A 1 94 ? -28.058 -27.541 25.512 1.00 91.31 94 ASP A O 1
ATOM 726 N N . SER A 1 95 ? -27.983 -29.793 25.392 1.00 89.25 95 SER A N 1
ATOM 727 C CA . SER A 1 95 ? -29.388 -30.038 25.718 1.00 89.25 95 SER A CA 1
ATOM 728 C C . SER A 1 95 ? -29.498 -30.449 27.186 1.00 89.25 95 SER A C 1
ATOM 730 O O . SER A 1 95 ? -29.004 -31.499 27.597 1.00 89.25 95 SER A O 1
ATOM 732 N N . GLY A 1 96 ? -30.105 -29.585 27.999 1.00 81.50 96 GLY A N 1
ATOM 733 C CA . GLY A 1 96 ? -30.449 -29.877 29.387 1.00 81.50 96 GLY A CA 1
ATOM 734 C C . GLY A 1 96 ? -31.792 -30.601 29.504 1.00 81.50 96 GLY A C 1
ATOM 735 O O . GLY A 1 96 ? -32.443 -30.920 28.518 1.00 81.50 96 GLY A O 1
ATOM 736 N N . THR A 1 97 ? -32.265 -30.813 30.734 1.00 78.50 97 THR A N 1
ATOM 737 C CA . THR A 1 97 ? -33.486 -31.600 31.011 1.00 78.50 97 THR A CA 1
ATOM 738 C C . THR A 1 97 ? -34.777 -30.985 30.456 1.00 78.50 97 THR A C 1
ATOM 740 O O . THR A 1 97 ? -35.758 -31.692 30.258 1.00 78.50 97 THR A O 1
ATOM 743 N N . HIS A 1 98 ? -34.797 -29.667 30.244 1.00 85.50 98 HIS A N 1
ATOM 744 C CA . HIS A 1 98 ? -35.980 -28.932 29.781 1.00 85.50 98 HIS A CA 1
ATOM 745 C C . HIS A 1 98 ? -35.692 -27.947 28.653 1.00 85.50 98 HIS A C 1
ATOM 747 O O . HIS A 1 98 ? -36.628 -27.368 28.113 1.00 85.50 98 HIS A O 1
ATOM 753 N N . ARG A 1 99 ? -34.419 -27.670 28.364 1.00 93.00 99 ARG A N 1
ATOM 754 C CA . ARG A 1 99 ? -34.033 -26.606 27.442 1.00 93.00 99 ARG A CA 1
ATOM 755 C C . ARG A 1 99 ? -32.743 -26.934 26.728 1.00 93.00 99 ARG A C 1
ATOM 757 O O . ARG A 1 99 ? -31.805 -27.428 27.353 1.00 93.00 99 ARG A O 1
ATOM 764 N N . THR A 1 100 ? -32.686 -26.525 25.475 1.00 95.06 100 THR A N 1
ATOM 765 C CA . THR A 1 100 ? -31.525 -26.657 24.602 1.00 95.06 100 THR A CA 1
ATOM 766 C C . THR A 1 100 ? -30.923 -25.286 24.334 1.00 95.06 100 THR A C 1
ATOM 768 O O . THR A 1 100 ? -31.649 -24.291 24.208 1.00 95.06 100 THR A O 1
ATOM 771 N N . ARG A 1 101 ? -29.588 -25.213 24.339 1.00 96.38 101 ARG A N 1
ATOM 772 C CA . ARG A 1 101 ? -28.829 -24.009 23.979 1.00 96.38 101 ARG A CA 1
ATOM 773 C C . ARG A 1 101 ? -28.612 -23.961 22.473 1.00 96.38 101 ARG A C 1
ATOM 775 O O . ARG A 1 101 ? -28.302 -24.982 21.872 1.00 96.38 101 ARG A O 1
ATOM 782 N N . TYR A 1 102 ? -28.726 -22.772 21.897 1.00 96.44 102 TYR A N 1
ATOM 783 C CA . TYR A 1 102 ? -28.388 -22.515 20.500 1.00 96.44 102 TYR A CA 1
ATOM 784 C C . TYR A 1 102 ? -27.540 -21.250 20.402 1.00 96.44 102 TYR A C 1
ATOM 786 O O . TYR A 1 102 ? -27.711 -20.351 21.221 1.00 96.44 102 TYR A O 1
ATOM 794 N N . SER A 1 103 ? -26.693 -21.151 19.386 1.00 96.44 103 SER A N 1
ATOM 795 C CA . SER A 1 103 ? -26.032 -19.905 18.994 1.00 96.44 103 SER A CA 1
ATOM 796 C C . SER A 1 103 ? -26.430 -19.547 17.569 1.00 96.44 103 SER A C 1
ATOM 798 O O . SER A 1 103 ? -26.606 -20.422 16.726 1.00 96.44 103 SER A O 1
ATOM 800 N N . ALA A 1 104 ? -26.604 -18.257 17.298 1.00 96.75 104 ALA A N 1
ATOM 801 C CA . ALA A 1 104 ? -26.974 -17.751 15.983 1.00 96.75 104 ALA A CA 1
ATOM 802 C C . ALA A 1 104 ? -26.144 -16.519 15.623 1.00 96.75 104 ALA A C 1
ATOM 804 O O . ALA A 1 104 ? -25.882 -15.667 16.477 1.00 96.75 104 ALA A O 1
ATOM 805 N N . VAL A 1 105 ? -25.783 -16.396 14.346 1.00 96.62 105 VAL A N 1
ATOM 806 C CA . VAL A 1 105 ? -25.163 -15.190 13.786 1.00 96.62 105 VAL A CA 1
ATOM 807 C C . VAL A 1 105 ? -26.143 -14.525 12.826 1.00 96.62 105 VAL A C 1
ATOM 809 O O . VAL A 1 105 ? -26.650 -15.164 11.907 1.00 96.62 105 VAL A O 1
ATOM 812 N N . LEU A 1 106 ? -26.414 -13.240 13.061 1.00 96.75 106 LEU A N 1
ATOM 813 C CA . LEU A 1 106 ? -27.279 -12.389 12.250 1.00 96.75 106 LEU A CA 1
ATOM 814 C C . LEU A 1 106 ? -26.452 -11.276 11.595 1.00 96.75 106 LEU A C 1
ATOM 816 O O . LEU A 1 106 ? -25.814 -10.472 12.279 1.00 96.75 106 LEU A O 1
ATOM 820 N N . GLU A 1 107 ? -26.508 -11.208 10.270 1.00 94.62 107 GLU A N 1
ATOM 821 C CA . GLU A 1 107 ? -25.714 -10.302 9.432 1.00 94.62 107 GLU A CA 1
ATOM 822 C C . GLU A 1 107 ? -26.593 -9.646 8.351 1.00 94.62 107 GLU A C 1
ATOM 824 O O . GLU A 1 107 ? -27.710 -10.108 8.091 1.00 94.62 107 GLU A O 1
ATOM 829 N N . PRO A 1 108 ? -26.150 -8.552 7.702 1.00 93.31 108 PRO A N 1
ATOM 830 C CA . PRO A 1 108 ? -26.910 -7.968 6.605 1.00 93.31 108 PRO A CA 1
ATOM 831 C C . PRO A 1 108 ? -27.033 -8.944 5.448 1.00 93.31 108 PRO A C 1
ATOM 833 O O . PRO A 1 108 ? -26.160 -9.773 5.211 1.00 93.31 108 PRO A O 1
ATOM 836 N N . ALA A 1 109 ? -28.072 -8.764 4.636 1.00 93.44 109 ALA A N 1
ATOM 837 C CA . ALA A 1 109 ? -28.259 -9.578 3.441 1.00 93.44 109 ALA A CA 1
ATOM 838 C C . ALA A 1 109 ? -27.108 -9.408 2.419 1.00 93.44 109 ALA A C 1
ATOM 840 O O . ALA A 1 109 ? -26.945 -10.233 1.521 1.00 93.44 109 ALA A O 1
ATOM 841 N N . LEU A 1 110 ? -26.263 -8.383 2.610 1.00 92.12 110 LEU A N 1
ATOM 842 C CA . LEU A 1 110 ? -24.969 -8.208 1.948 1.00 92.12 110 LEU A CA 1
ATOM 843 C C . LEU A 1 110 ? -23.988 -9.366 2.170 1.00 92.12 110 LEU A C 1
ATOM 845 O O . LEU A 1 110 ? -23.121 -9.562 1.327 1.00 92.12 110 LEU A O 1
ATOM 849 N N . ALA A 1 111 ? -24.127 -10.153 3.240 1.00 92.19 111 ALA A N 1
ATOM 850 C CA . ALA A 1 111 ? -23.287 -11.325 3.485 1.00 92.19 111 ALA A CA 1
ATOM 851 C C . ALA A 1 111 ? -23.307 -12.313 2.304 1.00 92.19 111 ALA A C 1
ATOM 853 O O . ALA A 1 111 ? -22.304 -12.942 2.001 1.00 92.19 111 ALA A O 1
ATOM 854 N N . ARG A 1 112 ? -24.401 -12.379 1.533 1.00 93.12 112 ARG A N 1
ATOM 855 C CA . ARG A 1 112 ? -24.476 -13.211 0.318 1.00 93.12 112 ARG A CA 1
ATOM 856 C C . ARG A 1 112 ? -23.435 -12.834 -0.742 1.00 93.12 112 ARG A C 1
ATOM 858 O O . ARG A 1 112 ? -22.990 -13.694 -1.500 1.00 93.12 112 ARG A O 1
ATOM 865 N N . LEU A 1 113 ? -23.018 -11.567 -0.784 1.00 93.75 113 LEU A N 1
ATOM 866 C CA . LEU A 1 113 ? -22.024 -11.074 -1.739 1.00 93.75 113 LEU A CA 1
ATOM 867 C C . LEU A 1 113 ? -20.595 -11.527 -1.392 1.00 93.75 113 LEU A C 1
ATOM 869 O O . LEU A 1 113 ? -19.728 -11.454 -2.263 1.00 93.75 113 LEU A O 1
ATOM 873 N N . THR A 1 114 ? -20.329 -12.000 -0.169 1.00 92.25 114 THR A N 1
ATOM 874 C CA . THR A 1 114 ? -19.017 -12.571 0.204 1.00 92.25 114 THR A CA 1
ATOM 875 C C . THR A 1 114 ? -18.869 -14.009 -0.301 1.00 92.25 114 THR A C 1
ATOM 877 O O . THR A 1 114 ? -17.769 -14.462 -0.605 1.00 92.25 114 THR A O 1
ATOM 880 N N . LEU A 1 115 ? -19.991 -14.711 -0.496 1.00 91.75 115 LEU A N 1
ATOM 881 C CA . LEU A 1 115 ? -20.034 -16.110 -0.929 1.00 91.75 115 LEU A CA 1
ATOM 882 C C . LEU A 1 115 ? -19.822 -16.298 -2.443 1.00 91.75 115 LEU A C 1
ATOM 884 O O . LEU A 1 115 ? -19.715 -17.431 -2.916 1.00 91.75 115 LEU A O 1
ATOM 888 N N . ARG A 1 116 ? -19.752 -15.207 -3.224 1.00 91.31 116 ARG A N 1
ATOM 889 C CA . ARG A 1 116 ? -19.518 -15.232 -4.678 1.00 91.31 116 ARG A CA 1
ATOM 890 C C . ARG A 1 116 ? -18.285 -14.410 -5.048 1.00 91.31 116 ARG A C 1
ATOM 892 O O . ARG A 1 116 ? -18.255 -13.207 -4.812 1.00 91.31 116 ARG A O 1
ATOM 899 N N . SER A 1 117 ? -17.307 -15.050 -5.694 1.00 91.75 117 SER A N 1
ATOM 900 C CA . SER A 1 117 ? -16.120 -14.410 -6.289 1.00 91.75 117 SER A CA 1
ATOM 901 C C . SER A 1 117 ? -16.150 -14.501 -7.811 1.00 91.75 117 SER A C 1
ATOM 903 O O . SER A 1 117 ? -16.641 -15.489 -8.364 1.00 91.75 117 SER A O 1
ATOM 905 N N . ASN A 1 118 ? -15.669 -13.458 -8.495 1.00 92.31 118 ASN A N 1
ATOM 906 C CA . ASN A 1 118 ? -15.794 -13.347 -9.948 1.00 92.31 118 ASN A CA 1
ATOM 907 C C . ASN A 1 118 ? -14.623 -12.602 -10.617 1.00 92.31 118 ASN A C 1
ATOM 909 O O . ASN A 1 118 ? -13.858 -11.873 -9.983 1.00 92.31 118 ASN A O 1
ATOM 913 N N . CYS A 1 119 ? -14.523 -12.764 -11.939 1.00 95.81 119 CYS A N 1
ATOM 914 C CA . CYS A 1 119 ? -13.686 -11.968 -12.833 1.00 95.81 119 CYS A CA 1
ATOM 915 C C . CYS A 1 119 ? -14.582 -11.340 -13.906 1.00 95.81 119 CYS A C 1
ATOM 917 O O . CYS A 1 119 ? -14.997 -12.016 -14.850 1.00 95.81 119 CYS A O 1
ATOM 919 N N . ARG A 1 120 ? -14.894 -10.049 -13.772 1.00 96.19 120 ARG A N 1
ATOM 920 C CA . ARG A 1 120 ? -15.860 -9.357 -14.633 1.00 96.19 120 ARG A CA 1
ATOM 921 C C . ARG A 1 120 ? -15.393 -7.958 -15.000 1.00 96.19 120 ARG A C 1
ATOM 923 O O . ARG A 1 120 ? -14.822 -7.232 -14.193 1.00 96.19 120 ARG A O 1
ATOM 930 N N . ILE A 1 121 ? -15.686 -7.574 -16.236 1.00 97.69 121 ILE A N 1
ATOM 931 C CA . ILE A 1 121 ? -15.435 -6.232 -16.752 1.00 97.69 121 ILE A CA 1
ATOM 932 C C . ILE A 1 121 ? -16.767 -5.484 -16.832 1.00 97.69 121 ILE A C 1
ATOM 934 O O . ILE A 1 121 ? -17.732 -5.977 -17.416 1.00 97.69 121 ILE A O 1
ATOM 938 N N . PHE A 1 122 ? -16.784 -4.275 -16.283 1.00 97.88 122 PHE A N 1
ATOM 939 C CA . PHE A 1 122 ? -17.846 -3.289 -16.424 1.00 97.88 122 PHE A CA 1
ATOM 940 C C . PHE A 1 122 ? -17.319 -2.133 -17.278 1.00 97.88 122 PHE A C 1
ATOM 942 O O . PHE A 1 122 ? -16.198 -1.660 -17.078 1.00 97.88 122 PHE A O 1
ATOM 949 N N . GLN A 1 123 ? -18.104 -1.686 -18.254 1.00 97.12 123 GLN A N 1
ATOM 950 C CA . GLN A 1 123 ? -17.707 -0.623 -19.179 1.00 97.12 123 GLN A CA 1
ATOM 951 C C . GLN A 1 123 ? -18.818 0.407 -19.283 1.00 97.12 123 GLN A C 1
ATOM 953 O O . GLN A 1 123 ? -19.983 0.036 -19.382 1.00 97.12 123 GLN A O 1
ATOM 958 N N . GLN A 1 124 ? -18.441 1.685 -19.319 1.00 96.62 124 GLN A N 1
ATOM 959 C CA . GLN A 1 124 ? -19.366 2.811 -19.486 1.00 96.62 124 GLN A CA 1
ATOM 960 C C . GLN A 1 124 ? -20.467 2.863 -18.414 1.00 96.62 124 GLN A C 1
ATOM 962 O O . GLN A 1 124 ? -21.588 3.276 -18.693 1.00 96.62 124 GLN A O 1
ATOM 967 N N . LEU A 1 125 ? -20.139 2.462 -17.183 1.00 97.62 125 LEU A N 1
ATOM 968 C CA . LEU A 1 125 ? -21.041 2.498 -16.031 1.00 97.62 125 LEU A CA 1
ATOM 969 C C . LEU A 1 125 ? -20.417 3.321 -14.908 1.00 97.62 125 LEU A C 1
ATOM 971 O O . LEU A 1 125 ? -19.201 3.262 -14.694 1.00 97.62 125 LEU A O 1
ATOM 975 N N . SER A 1 126 ? -21.232 4.106 -14.204 1.00 95.81 126 SER A N 1
ATOM 976 C CA . SER A 1 126 ? -20.787 4.775 -12.979 1.00 95.81 126 SER A CA 1
ATOM 977 C C . SER A 1 126 ? -20.619 3.757 -11.849 1.00 95.81 126 SER A C 1
ATOM 979 O O . SER A 1 126 ? -21.112 2.631 -11.927 1.00 95.81 126 SER A O 1
ATOM 981 N N . VAL A 1 127 ? -19.915 4.131 -10.781 1.00 95.81 127 VAL A N 1
ATOM 982 C CA . VAL A 1 127 ? -19.798 3.260 -9.602 1.00 95.81 127 VAL A CA 1
ATOM 983 C C . VAL A 1 127 ? -21.167 2.924 -8.991 1.00 95.81 127 VAL A C 1
ATOM 985 O O . VAL A 1 127 ? -21.404 1.734 -8.776 1.00 95.81 127 VAL A O 1
ATOM 988 N N . PRO A 1 128 ? -22.098 3.882 -8.792 1.00 96.19 128 PRO A N 1
ATOM 989 C CA . PRO A 1 128 ? -23.463 3.562 -8.375 1.00 96.19 128 PRO A CA 1
ATOM 990 C C . PRO A 1 128 ? -24.177 2.561 -9.293 1.00 96.19 128 PRO A C 1
ATOM 992 O O . PRO A 1 128 ? -24.808 1.629 -8.797 1.00 96.19 128 PRO A O 1
ATOM 995 N N . ASP A 1 129 ? -24.023 2.681 -10.619 1.00 97.25 129 ASP A N 1
ATOM 996 C CA . ASP A 1 129 ? -24.627 1.732 -11.567 1.00 97.25 129 ASP A CA 1
ATOM 997 C C . ASP A 1 129 ? -24.049 0.318 -11.403 1.00 97.25 129 ASP A C 1
ATOM 999 O O . ASP A 1 129 ? -24.792 -0.663 -11.385 1.00 97.25 129 ASP A O 1
ATOM 1003 N N . ILE A 1 130 ? -22.722 0.203 -11.266 1.00 97.69 130 ILE A N 1
ATOM 1004 C CA . ILE A 1 130 ? -22.030 -1.081 -11.074 1.00 97.69 130 ILE A CA 1
ATOM 1005 C C . ILE A 1 130 ? -22.498 -1.748 -9.777 1.00 97.69 130 ILE A C 1
ATOM 1007 O O . ILE A 1 130 ? -22.863 -2.924 -9.787 1.00 97.69 130 ILE A O 1
ATOM 1011 N N . ILE A 1 131 ? -22.526 -0.996 -8.673 1.00 96.88 131 ILE A N 1
ATOM 1012 C CA . ILE A 1 131 ? -23.008 -1.489 -7.378 1.00 96.88 131 ILE A CA 1
ATOM 1013 C C . ILE A 1 131 ? -24.477 -1.909 -7.495 1.00 96.88 131 ILE A C 1
ATOM 1015 O O . ILE A 1 131 ? -24.835 -3.000 -7.059 1.00 96.88 131 ILE A O 1
ATOM 1019 N N . GLY A 1 132 ? -25.321 -1.099 -8.140 1.00 96.56 132 GLY A N 1
ATOM 1020 C CA . GLY A 1 132 ? -26.733 -1.411 -8.357 1.00 96.56 132 GLY A CA 1
ATOM 1021 C C . GLY A 1 132 ? -26.955 -2.715 -9.129 1.00 96.56 132 GLY A C 1
ATOM 1022 O O . GLY A 1 132 ? -27.836 -3.496 -8.767 1.00 96.56 132 GLY A O 1
ATOM 1023 N N . VAL A 1 133 ? -26.134 -2.999 -10.148 1.00 95.88 133 VAL A N 1
ATOM 1024 C CA . VAL A 1 133 ? -26.160 -4.286 -10.868 1.00 95.88 133 VAL A CA 1
ATOM 1025 C C . VAL A 1 133 ? -25.859 -5.445 -9.921 1.00 95.88 133 VAL A C 1
ATOM 1027 O O . VAL A 1 133 ? -26.626 -6.407 -9.884 1.00 95.88 133 VAL A O 1
ATOM 1030 N N . LEU A 1 134 ? -24.785 -5.347 -9.134 1.00 96.12 134 LEU A N 1
ATOM 1031 C CA . LEU A 1 134 ? -24.376 -6.410 -8.211 1.00 96.12 134 LEU A CA 1
ATOM 1032 C C . LEU A 1 134 ? -25.432 -6.659 -7.131 1.00 96.12 134 LEU A C 1
ATOM 1034 O O . LEU A 1 134 ? -25.820 -7.800 -6.904 1.00 96.12 134 LEU A O 1
ATOM 1038 N N . LEU A 1 135 ? -25.964 -5.602 -6.515 1.00 95.94 135 LEU A N 1
ATOM 1039 C CA . LEU A 1 135 ? -27.011 -5.721 -5.497 1.00 95.94 135 LEU A CA 1
ATOM 1040 C C . LEU A 1 135 ? -28.281 -6.369 -6.066 1.00 95.94 135 LEU A C 1
ATOM 1042 O O . LEU A 1 135 ? -28.834 -7.288 -5.460 1.00 95.94 135 LEU A O 1
ATOM 1046 N N . LYS A 1 136 ? -28.703 -5.966 -7.271 1.00 95.19 136 LYS A N 1
ATOM 1047 C CA . LYS A 1 136 ? -29.874 -6.539 -7.945 1.00 95.19 136 LYS A CA 1
ATOM 1048 C C . LYS A 1 136 ? -29.704 -8.025 -8.267 1.00 95.19 136 LYS A C 1
ATOM 1050 O O . LYS A 1 136 ? -30.660 -8.782 -8.119 1.00 95.19 136 LYS A O 1
ATOM 1055 N N . GLU A 1 137 ? -28.517 -8.450 -8.698 1.00 94.06 137 GLU A N 1
ATOM 1056 C CA . GLU A 1 137 ? -28.214 -9.865 -8.967 1.00 94.06 137 GLU A CA 1
ATOM 1057 C C . GLU A 1 137 ? -28.348 -10.746 -7.716 1.00 94.06 137 GLU A C 1
ATOM 1059 O O . GLU A 1 137 ? -28.710 -11.914 -7.835 1.00 94.06 137 GLU A O 1
ATOM 1064 N N . HIS A 1 138 ? -28.116 -10.177 -6.530 1.00 92.94 138 HIS A N 1
ATOM 1065 C CA . HIS A 1 138 ? -28.293 -10.834 -5.229 1.00 92.94 138 HIS A CA 1
ATOM 1066 C C . HIS A 1 138 ? -29.677 -10.589 -4.599 1.00 92.94 138 HIS A C 1
ATOM 1068 O O . HIS A 1 138 ? -29.896 -10.902 -3.430 1.00 92.94 138 HIS A O 1
ATOM 1074 N N . GLY A 1 139 ? -30.627 -10.023 -5.354 1.00 90.94 139 GLY A N 1
ATOM 1075 C CA . GLY A 1 139 ? -31.996 -9.776 -4.889 1.00 90.94 139 GLY A CA 1
ATOM 1076 C C . GLY A 1 139 ? -32.141 -8.623 -3.887 1.00 90.94 139 GLY A C 1
ATOM 1077 O O . GLY A 1 139 ? -33.189 -8.490 -3.256 1.00 90.94 139 GLY A O 1
ATOM 1078 N N . LEU A 1 140 ? -31.123 -7.772 -3.737 1.00 90.94 140 LEU A N 1
ATOM 1079 C CA . LEU A 1 140 ? -31.138 -6.622 -2.832 1.00 90.94 140 LEU A CA 1
ATOM 1080 C C . LEU A 1 140 ? -31.708 -5.400 -3.559 1.00 90.94 140 LEU A C 1
ATOM 1082 O O . LEU A 1 140 ? -31.002 -4.692 -4.273 1.00 90.94 140 LEU A O 1
ATOM 1086 N N . LEU A 1 141 ? -33.015 -5.178 -3.396 1.00 78.75 141 LEU A N 1
ATOM 1087 C CA . LEU A 1 141 ? -33.761 -4.125 -4.100 1.00 78.75 141 LEU A CA 1
ATOM 1088 C C . LEU A 1 141 ? -34.033 -2.873 -3.240 1.00 78.75 141 LEU A C 1
ATOM 1090 O O . LEU A 1 141 ? -34.361 -1.825 -3.788 1.00 78.75 141 LEU A O 1
ATOM 1094 N N . GLY A 1 142 ? -33.886 -2.963 -1.913 1.00 75.31 142 GLY A N 1
ATOM 1095 C CA . GLY A 1 142 ? -34.105 -1.866 -0.957 1.00 75.31 142 GLY A CA 1
ATOM 1096 C C . GLY A 1 142 ? -32.873 -0.978 -0.768 1.00 75.31 142 GLY A C 1
ATOM 1097 O O . GLY A 1 142 ? -32.292 -0.961 0.318 1.00 75.31 142 GLY A O 1
ATOM 1098 N N . VAL A 1 143 ? -32.450 -0.294 -1.835 1.00 91.00 143 VAL A N 1
ATOM 1099 C CA . VAL A 1 143 ? -31.243 0.551 -1.852 1.00 91.00 143 VAL A CA 1
ATOM 1100 C C . VAL A 1 143 ? -31.618 2.014 -2.062 1.00 91.00 143 VAL A C 1
ATOM 1102 O O . VAL A 1 143 ? -32.290 2.353 -3.035 1.00 91.00 143 VAL A O 1
ATOM 1105 N N . GLU A 1 144 ? -31.143 2.880 -1.176 1.00 92.38 144 GLU A N 1
ATOM 1106 C CA . GLU A 1 144 ? -31.267 4.330 -1.268 1.00 92.38 144 GLU A CA 1
ATOM 1107 C C . GLU A 1 144 ? -29.924 4.971 -1.625 1.00 92.38 144 GLU A C 1
ATOM 1109 O O . GLU A 1 144 ? -28.873 4.594 -1.101 1.00 92.38 144 GLU A O 1
ATOM 1114 N N . TRP A 1 145 ? -29.973 5.957 -2.519 1.00 92.75 145 TRP A N 1
ATOM 1115 C CA . TRP A 1 145 ? -28.809 6.685 -3.012 1.00 92.75 145 TRP A CA 1
ATOM 1116 C C . TRP A 1 145 ? -28.924 8.165 -2.644 1.00 92.75 145 TRP A C 1
ATOM 1118 O O . TRP A 1 145 ? -29.675 8.908 -3.271 1.00 92.75 145 TRP A O 1
ATOM 1128 N N . ASN A 1 146 ? -28.138 8.591 -1.660 1.00 92.00 146 ASN A N 1
ATOM 1129 C CA . ASN A 1 146 ? -28.059 9.965 -1.166 1.00 92.00 146 ASN A CA 1
ATOM 1130 C C . ASN A 1 146 ? -26.732 10.603 -1.589 1.00 92.00 146 ASN A C 1
ATOM 1132 O O . ASN A 1 146 ? -25.859 10.872 -0.768 1.00 92.00 146 ASN A O 1
ATOM 1136 N N . LEU A 1 147 ? -26.568 10.798 -2.897 1.00 91.88 147 LEU A N 1
ATOM 1137 C CA . LEU A 1 147 ? -25.337 11.315 -3.500 1.00 91.88 147 LEU A CA 1
ATOM 1138 C C . LEU A 1 147 ? -25.478 12.813 -3.797 1.00 91.88 147 LEU A C 1
ATOM 1140 O O . LEU A 1 147 ? -26.474 13.254 -4.372 1.00 91.88 147 LEU A O 1
ATOM 1144 N N . SER A 1 148 ? -24.489 13.600 -3.392 1.00 85.69 148 SER A N 1
ATOM 1145 C CA . SER A 1 148 ? -24.461 15.057 -3.534 1.00 85.69 148 SER A CA 1
ATOM 1146 C C . SER A 1 148 ? -23.747 15.517 -4.807 1.00 85.69 148 SER A C 1
ATOM 1148 O O . SER A 1 148 ? -24.064 16.590 -5.327 1.00 85.69 148 SER A O 1
ATOM 1150 N N . GLY A 1 149 ? -22.814 14.713 -5.330 1.00 79.44 149 GLY A N 1
ATOM 1151 C CA . GLY A 1 149 ? -22.061 14.997 -6.551 1.00 79.44 149 GLY A CA 1
ATOM 1152 C C . GLY A 1 149 ? -22.340 14.021 -7.704 1.00 79.44 149 GLY A C 1
ATOM 1153 O O . GLY A 1 149 ? -22.853 12.920 -7.501 1.00 79.44 149 GLY A O 1
ATOM 1154 N N . PRO A 1 150 ? -21.999 14.396 -8.952 1.00 85.31 150 PRO A N 1
ATOM 1155 C CA . PRO A 1 150 ? -22.051 13.469 -10.075 1.00 85.31 150 PRO A CA 1
ATOM 1156 C C . PRO A 1 150 ? -20.914 12.436 -9.991 1.00 85.31 150 PRO A C 1
ATOM 1158 O O . PRO A 1 150 ? -19.743 12.804 -9.917 1.00 85.31 150 PRO A O 1
ATOM 1161 N N . HIS A 1 151 ? -21.245 11.148 -10.117 1.00 91.75 151 HIS A N 1
ATOM 1162 C CA . HIS A 1 151 ? -20.266 10.067 -10.277 1.00 91.75 151 HIS A CA 1
ATOM 1163 C C . HIS A 1 151 ? -20.152 9.680 -11.749 1.00 91.75 151 HIS A C 1
ATOM 1165 O O . HIS A 1 151 ? -21.063 9.086 -12.330 1.00 91.75 151 HIS A O 1
ATOM 1171 N N . LEU A 1 152 ? -19.042 10.056 -12.384 1.00 92.94 152 LEU A N 1
ATOM 1172 C CA . LEU A 1 152 ? -18.888 9.880 -13.825 1.00 92.94 152 LEU A CA 1
ATOM 1173 C C . LEU A 1 152 ? -18.741 8.397 -14.210 1.00 92.94 152 LEU A C 1
ATOM 1175 O O . LEU A 1 152 ? -18.057 7.642 -13.513 1.00 92.94 152 LEU A O 1
ATOM 1179 N N . PRO A 1 153 ? -19.315 7.971 -15.352 1.00 95.06 153 PRO A N 1
ATOM 1180 C CA . PRO A 1 153 ? -19.110 6.627 -15.869 1.00 95.06 153 PRO A CA 1
ATOM 1181 C C . PRO A 1 153 ? -17.631 6.294 -16.059 1.00 95.06 153 PRO A C 1
ATOM 1183 O O . PRO A 1 153 ? -16.867 7.062 -16.657 1.00 95.06 153 PRO A O 1
ATOM 1186 N N . ARG A 1 154 ? -17.231 5.112 -15.588 1.00 92.94 154 ARG A N 1
ATOM 1187 C CA . ARG A 1 154 ? -15.897 4.569 -15.829 1.00 92.94 154 ARG A CA 1
ATOM 1188 C C . ARG A 1 154 ? -15.870 3.942 -17.217 1.00 92.94 154 ARG A C 1
ATOM 1190 O O . ARG A 1 154 ? -16.688 3.090 -17.549 1.00 92.94 154 ARG A O 1
ATOM 1197 N N . GLU A 1 155 ? -14.884 4.329 -18.023 1.00 91.56 155 GLU A N 1
ATOM 1198 C CA . GLU A 1 155 ? -14.626 3.702 -19.329 1.00 91.56 155 GLU A CA 1
ATOM 1199 C C . GLU A 1 155 ? -14.410 2.187 -19.174 1.00 91.56 155 GLU A C 1
ATOM 1201 O O . GLU A 1 155 ? -14.869 1.391 -19.993 1.00 91.56 155 GLU A O 1
ATOM 1206 N N . PHE A 1 156 ? -13.729 1.810 -18.091 1.00 92.81 156 PHE A N 1
ATOM 1207 C CA . PHE A 1 156 ? -13.370 0.443 -17.761 1.00 92.81 156 PHE A CA 1
ATOM 1208 C C . PHE A 1 156 ? -13.222 0.288 -16.241 1.00 92.81 156 PHE A C 1
ATOM 1210 O O . PHE A 1 156 ? -12.470 1.035 -15.614 1.00 92.81 156 PHE A O 1
ATOM 1217 N N . ALA A 1 157 ? -13.904 -0.698 -15.663 1.00 94.69 157 ALA A N 1
ATOM 1218 C CA . ALA A 1 157 ? -13.721 -1.152 -14.290 1.00 94.69 157 ALA A CA 1
ATOM 1219 C C . ALA A 1 157 ? -13.681 -2.684 -14.272 1.00 94.69 157 ALA A C 1
ATOM 1221 O O . ALA A 1 157 ? -14.540 -3.341 -14.855 1.00 94.69 157 ALA A O 1
ATOM 1222 N N . CYS A 1 158 ? -12.672 -3.254 -13.618 1.00 96.44 158 CYS A N 1
ATOM 1223 C CA . CYS A 1 158 ? -12.492 -4.698 -13.526 1.00 96.44 158 CYS A CA 1
ATOM 1224 C C . CYS A 1 158 ? -12.685 -5.146 -12.075 1.00 96.44 158 CYS A C 1
ATOM 1226 O O . CYS A 1 158 ? -12.027 -4.608 -11.177 1.00 96.44 158 CYS A O 1
ATOM 1228 N N . GLN A 1 159 ? -13.574 -6.115 -11.880 1.00 97.25 159 GLN A N 1
ATOM 1229 C CA . GLN A 1 159 ? -13.585 -7.008 -10.728 1.00 97.25 159 GLN A CA 1
ATOM 1230 C C . GLN A 1 159 ? -12.667 -8.174 -11.080 1.00 97.25 159 GLN A C 1
ATOM 1232 O O . GLN A 1 159 ? -12.919 -8.864 -12.071 1.00 97.25 159 GLN A O 1
ATOM 1237 N N . TRP A 1 160 ? -11.595 -8.385 -10.323 1.00 95.75 160 TRP A N 1
ATOM 1238 C CA . TRP A 1 160 ? -10.617 -9.422 -10.650 1.00 95.75 160 TRP A CA 1
ATOM 1239 C C . TRP A 1 160 ? -10.307 -10.294 -9.443 1.00 95.75 160 TRP A C 1
ATOM 1241 O O . TRP A 1 160 ? -9.549 -9.890 -8.564 1.00 95.75 160 TRP A O 1
ATOM 1251 N N . ASN A 1 161 ? -10.836 -11.519 -9.461 1.00 94.88 161 ASN A N 1
ATOM 1252 C CA . ASN A 1 161 ? -10.567 -12.548 -8.461 1.00 94.88 161 ASN A CA 1
ATOM 1253 C C . ASN A 1 161 ? -10.819 -12.058 -7.023 1.00 94.88 161 ASN A C 1
ATOM 1255 O O . ASN A 1 161 ? -10.009 -12.271 -6.122 1.00 94.88 161 ASN A O 1
ATOM 1259 N N . GLU A 1 162 ? -11.939 -11.368 -6.835 1.00 94.50 162 GLU A N 1
ATOM 1260 C CA . GLU A 1 162 ? -12.392 -10.821 -5.557 1.00 94.50 162 GLU A CA 1
ATOM 1261 C C . GLU A 1 162 ? -13.902 -11.072 -5.406 1.00 94.50 162 GLU A C 1
ATOM 1263 O O . GLU A 1 162 ? -14.619 -11.184 -6.413 1.00 94.50 162 GLU A O 1
ATOM 1268 N N . SER A 1 163 ? -14.385 -11.180 -4.162 1.00 95.12 163 SER A N 1
ATOM 1269 C CA . SER A 1 163 ? -15.818 -11.324 -3.890 1.00 95.12 163 SER A CA 1
ATOM 1270 C C . SER A 1 163 ? -16.593 -10.098 -4.374 1.00 95.12 163 SER A C 1
ATOM 1272 O O . SER A 1 163 ? -16.036 -9.002 -4.497 1.00 95.12 163 SER A O 1
ATOM 1274 N N . ASP A 1 164 ? -17.881 -10.258 -4.681 1.00 95.88 164 ASP A N 1
ATOM 1275 C CA . ASP A 1 164 ? -18.702 -9.112 -5.088 1.00 95.88 164 ASP A CA 1
ATOM 1276 C C . ASP A 1 164 ? -18.722 -8.035 -4.002 1.00 95.88 164 ASP A C 1
ATOM 1278 O O . ASP A 1 164 ? -18.707 -6.844 -4.310 1.00 95.88 164 ASP A O 1
ATOM 1282 N N . TRP A 1 165 ? -18.706 -8.449 -2.731 1.00 93.62 165 TRP A N 1
ATOM 1283 C CA . TRP A 1 165 ? -18.665 -7.524 -1.606 1.00 93.62 165 TRP A CA 1
ATOM 1284 C C . TRP A 1 165 ? -17.342 -6.758 -1.537 1.00 93.62 165 TRP A C 1
ATOM 1286 O O . TRP A 1 165 ? -17.357 -5.527 -1.455 1.00 93.62 165 TRP A O 1
ATOM 1296 N N . ALA A 1 166 ? -16.204 -7.451 -1.658 1.00 93.25 166 ALA A N 1
ATOM 1297 C CA . ALA A 1 166 ? -14.892 -6.809 -1.697 1.00 93.25 166 ALA A CA 1
ATOM 1298 C C . ALA A 1 166 ? -14.791 -5.794 -2.850 1.00 93.25 166 ALA A C 1
ATOM 1300 O O . ALA A 1 166 ? -14.273 -4.685 -2.671 1.00 93.25 166 ALA A O 1
ATOM 1301 N N . PHE A 1 167 ? -15.362 -6.126 -4.013 1.00 95.69 167 PHE A N 1
ATOM 1302 C CA . PHE A 1 167 ? -15.406 -5.210 -5.146 1.00 95.69 167 PHE A CA 1
ATOM 1303 C C . PHE A 1 167 ? -16.255 -3.969 -4.856 1.00 95.69 167 PHE A C 1
ATOM 1305 O O . PHE A 1 167 ? -15.773 -2.857 -5.078 1.00 95.69 167 PHE A O 1
ATOM 1312 N N . VAL A 1 168 ? -17.473 -4.140 -4.316 1.00 94.88 168 VAL A N 1
ATOM 1313 C CA . VAL A 1 168 ? -18.371 -3.037 -3.924 1.00 94.88 168 VAL A CA 1
ATOM 1314 C C . VAL A 1 168 ? -17.684 -2.098 -2.932 1.00 94.88 168 VAL A C 1
ATOM 1316 O O . VAL A 1 168 ? -17.709 -0.882 -3.138 1.00 94.88 168 VAL A O 1
ATOM 1319 N N . GLN A 1 169 ? -17.024 -2.629 -1.899 1.00 92.06 169 GLN A N 1
ATOM 1320 C CA . GLN A 1 169 ? -16.288 -1.816 -0.928 1.00 92.06 169 GLN A CA 1
ATOM 1321 C C . GLN A 1 169 ? -15.167 -1.015 -1.589 1.00 92.06 169 GLN A C 1
ATOM 1323 O O . GLN A 1 169 ? -15.063 0.196 -1.385 1.00 92.06 169 GLN A O 1
ATOM 1328 N N . ARG A 1 170 ? -14.349 -1.673 -2.418 1.00 92.25 170 ARG A N 1
ATOM 1329 C CA . ARG A 1 170 ? -13.197 -1.050 -3.075 1.00 92.25 170 ARG A CA 1
ATOM 1330 C C . ARG A 1 170 ? -13.611 0.113 -3.973 1.00 92.25 170 ARG A C 1
ATOM 1332 O O . ARG A 1 170 ? -13.036 1.194 -3.871 1.00 92.25 170 ARG A O 1
ATOM 1339 N N . ILE A 1 171 ? -14.614 -0.085 -4.831 1.00 93.38 171 ILE A N 1
ATOM 1340 C CA . ILE A 1 171 ? -15.061 0.969 -5.754 1.00 93.38 171 ILE A CA 1
ATOM 1341 C C . ILE A 1 171 ? -15.841 2.081 -5.043 1.00 93.38 171 ILE A C 1
ATOM 1343 O O . ILE A 1 171 ? -15.732 3.232 -5.457 1.00 93.38 171 ILE A O 1
ATOM 1347 N N . SER A 1 172 ? -16.562 1.770 -3.958 1.00 93.06 172 SER A N 1
ATOM 1348 C CA . SER A 1 172 ? -17.204 2.790 -3.114 1.00 93.06 172 SER A CA 1
ATOM 1349 C C . SER A 1 172 ? -16.155 3.674 -2.440 1.00 93.06 172 SER A C 1
ATOM 1351 O O . SER A 1 172 ? -16.261 4.899 -2.478 1.00 93.06 172 SER A O 1
ATOM 1353 N N . ALA A 1 173 ? -15.092 3.068 -1.900 1.00 89.88 173 ALA A N 1
ATOM 1354 C CA . ALA A 1 173 ? -13.999 3.785 -1.250 1.00 89.88 173 ALA A CA 1
ATOM 1355 C C . ALA A 1 173 ? -13.229 4.704 -2.215 1.00 89.88 173 ALA A C 1
ATOM 1357 O O . ALA A 1 173 ? -12.839 5.803 -1.816 1.00 89.88 173 ALA A O 1
ATOM 1358 N N . ASP A 1 174 ? -13.042 4.293 -3.476 1.00 87.56 174 ASP A N 1
ATOM 1359 C CA . ASP A 1 174 ? -12.439 5.146 -4.511 1.00 87.56 174 ASP A CA 1
ATOM 1360 C C . ASP A 1 174 ? -13.237 6.447 -4.722 1.00 87.56 174 ASP A C 1
ATOM 1362 O O . ASP A 1 174 ? -12.646 7.517 -4.867 1.00 87.56 174 ASP A O 1
ATOM 1366 N N . GLU A 1 175 ? -14.572 6.361 -4.710 1.00 89.44 175 GLU A N 1
ATOM 1367 C CA . GLU A 1 175 ? -15.489 7.491 -4.931 1.00 89.44 175 GLU A CA 1
ATOM 1368 C C . GLU A 1 175 ? -15.844 8.257 -3.648 1.00 89.44 175 GLU A C 1
ATOM 1370 O O . GLU A 1 175 ? -16.476 9.308 -3.710 1.00 89.44 175 GLU A O 1
ATOM 1375 N N . GLY A 1 176 ? -15.444 7.754 -2.476 1.00 89.56 176 GLY A N 1
ATOM 1376 C CA . GLY A 1 176 ? -15.822 8.334 -1.184 1.00 89.56 176 GLY A CA 1
ATOM 1377 C C . GLY A 1 176 ? -17.267 8.061 -0.776 1.00 89.56 176 GLY A C 1
ATOM 1378 O O . GLY A 1 176 ? -17.802 8.776 0.066 1.00 89.56 176 GLY A O 1
ATOM 1379 N N . ILE A 1 177 ? -17.882 7.031 -1.354 1.00 91.75 177 ILE A N 1
ATOM 1380 C CA . ILE A 1 177 ? -19.227 6.588 -1.003 1.00 91.75 177 ILE A CA 1
ATOM 1381 C C . ILE A 1 177 ? -19.137 5.712 0.249 1.00 91.75 177 ILE A C 1
ATOM 1383 O O . ILE A 1 177 ? -18.359 4.757 0.307 1.00 91.75 177 ILE A O 1
ATOM 1387 N N . VAL A 1 178 ? -19.953 6.030 1.249 1.00 89.62 178 VAL A N 1
ATOM 1388 C CA . VAL A 1 178 ? -20.110 5.260 2.481 1.00 89.62 178 VAL A CA 1
ATOM 1389 C C . VAL A 1 178 ? -21.470 4.574 2.533 1.00 89.62 178 VAL A C 1
ATOM 1391 O O . VAL A 1 178 ? -22.449 5.076 1.983 1.00 89.62 178 VAL A O 1
ATOM 1394 N N . LEU A 1 179 ? -21.524 3.425 3.207 1.00 89.56 179 LEU A N 1
ATOM 1395 C CA . LEU A 1 179 ? -22.747 2.653 3.417 1.00 89.56 179 LEU A CA 1
ATOM 1396 C C . LEU A 1 179 ? -23.178 2.744 4.883 1.00 89.56 179 LEU A C 1
ATOM 1398 O O . LEU A 1 179 ? -22.405 2.402 5.784 1.00 89.56 179 LEU A O 1
ATOM 1402 N N . SER A 1 180 ? -24.434 3.122 5.104 1.00 88.19 180 SER A N 1
ATOM 1403 C CA . SER A 1 180 ? -25.151 2.950 6.371 1.00 88.19 180 SER A CA 1
ATOM 1404 C C . SER A 1 180 ? -26.349 2.020 6.193 1.00 88.19 180 SER A C 1
ATOM 1406 O O . SER A 1 180 ? -26.888 1.902 5.092 1.00 88.19 180 SER A O 1
ATOM 1408 N N . ILE A 1 181 ? -26.765 1.365 7.277 1.00 89.56 181 ILE A N 1
ATOM 1409 C CA . ILE A 1 181 ? -27.926 0.472 7.285 1.00 89.56 181 ILE A CA 1
ATOM 1410 C C . ILE A 1 181 ? -28.948 0.993 8.286 1.00 89.56 181 ILE A C 1
ATOM 1412 O O . ILE A 1 181 ? -28.636 1.177 9.463 1.00 89.56 181 ILE A O 1
ATOM 1416 N N . GLU A 1 182 ? -30.169 1.206 7.811 1.00 90.31 182 GLU A N 1
ATOM 1417 C CA . GLU A 1 182 ? -31.316 1.511 8.659 1.00 90.31 182 GLU A CA 1
ATOM 1418 C C . GLU A 1 182 ? -32.112 0.232 8.924 1.00 90.31 182 GLU A C 1
ATOM 1420 O O . GLU A 1 182 ? -32.304 -0.594 8.030 1.00 90.31 182 GLU A O 1
ATOM 1425 N N . HIS A 1 183 ? -32.527 0.035 10.174 1.00 92.62 183 HIS A N 1
ATOM 1426 C CA . HIS A 1 183 ? -33.206 -1.179 10.612 1.00 92.62 183 HIS A CA 1
ATOM 1427 C C . HIS A 1 183 ? -34.640 -0.887 11.019 1.00 92.62 183 HIS A C 1
ATOM 1429 O O . HIS A 1 183 ? -34.887 -0.086 11.920 1.00 92.62 183 HIS A O 1
ATOM 1435 N N . GLU A 1 184 ? -35.559 -1.653 10.448 1.00 91.62 184 GLU A N 1
ATOM 1436 C CA . GLU A 1 184 ? -36.945 -1.736 10.879 1.00 91.62 184 GLU A CA 1
ATOM 1437 C C . GLU A 1 184 ? -37.249 -3.138 11.427 1.00 91.62 184 GLU A C 1
ATOM 1439 O O . GLU A 1 184 ? -36.388 -4.018 11.489 1.00 91.62 184 GLU A O 1
ATOM 1444 N N . ALA A 1 185 ? -38.485 -3.366 11.873 1.00 91.44 185 ALA A N 1
ATOM 1445 C CA . ALA A 1 185 ? -38.884 -4.650 12.449 1.00 91.44 185 ALA A CA 1
ATOM 1446 C C . ALA A 1 185 ? -38.832 -5.813 11.442 1.00 91.44 185 ALA A C 1
ATOM 1448 O O . ALA A 1 185 ? -38.564 -6.948 11.825 1.00 91.44 185 ALA A O 1
ATOM 1449 N N . ASN A 1 186 ? -39.104 -5.537 10.169 1.00 91.25 186 ASN A N 1
ATOM 1450 C CA . ASN A 1 186 ? -39.319 -6.542 9.127 1.00 91.25 186 ASN A CA 1
ATOM 1451 C C . ASN A 1 186 ? -38.348 -6.432 7.943 1.00 91.25 186 ASN A C 1
ATOM 1453 O O . ASN A 1 186 ? -38.410 -7.264 7.041 1.00 91.25 186 ASN A O 1
ATOM 1457 N N . HIS A 1 187 ? -37.495 -5.408 7.912 1.00 91.44 187 HIS A N 1
ATOM 1458 C CA . HIS A 1 187 ? -36.487 -5.242 6.875 1.00 91.44 187 HIS A CA 1
ATOM 1459 C C . HIS A 1 187 ? -35.324 -4.360 7.351 1.00 91.44 187 HIS A C 1
ATOM 1461 O O . HIS A 1 187 ? -35.379 -3.734 8.409 1.00 91.44 187 HIS A O 1
ATOM 1467 N N . HIS A 1 188 ? -34.245 -4.339 6.570 1.00 92.06 188 HIS A N 1
ATOM 1468 C CA . HIS A 1 188 ? -33.182 -3.346 6.694 1.00 92.06 188 HIS A CA 1
ATOM 1469 C C . HIS A 1 188 ? -32.951 -2.691 5.332 1.00 92.06 188 HIS A C 1
ATOM 1471 O O . HIS A 1 188 ? -33.011 -3.372 4.306 1.00 92.06 188 HIS A O 1
ATOM 1477 N N . GLN A 1 189 ? -32.690 -1.388 5.325 1.00 91.56 189 GLN A N 1
ATOM 1478 C CA . GLN A 1 189 ? -32.480 -0.597 4.118 1.00 91.56 189 GLN A CA 1
ATOM 1479 C C . GLN A 1 189 ? -31.002 -0.229 3.981 1.00 91.56 189 GLN A C 1
ATOM 1481 O O . GLN A 1 189 ? -30.356 0.171 4.951 1.00 91.56 189 GLN A O 1
ATOM 1486 N N . LEU A 1 190 ? -30.458 -0.377 2.772 1.00 92.31 190 LEU A N 1
ATOM 1487 C CA . LEU A 1 190 ? -29.085 0.015 2.456 1.00 92.31 190 LEU A CA 1
ATOM 1488 C C . LEU A 1 190 ? -29.079 1.461 1.968 1.00 92.31 190 LEU A C 1
ATOM 1490 O O . LEU A 1 190 ? -29.760 1.769 0.993 1.00 92.31 190 LEU A O 1
ATOM 1494 N N . ILE A 1 191 ? -28.295 2.330 2.600 1.00 91.38 191 ILE A N 1
ATOM 1495 C CA . ILE A 1 191 ? -28.208 3.749 2.241 1.00 91.38 191 ILE A CA 1
ATOM 1496 C C . ILE A 1 191 ? -26.764 4.066 1.857 1.00 91.38 191 ILE A C 1
ATOM 1498 O O . ILE A 1 191 ? -25.870 4.059 2.707 1.00 91.38 191 ILE A O 1
ATOM 1502 N N . PHE A 1 192 ? -26.536 4.352 0.578 1.00 93.00 192 PHE A N 1
ATOM 1503 C CA . PHE A 1 192 ? -25.249 4.812 0.061 1.00 93.00 192 PHE A CA 1
ATOM 1504 C C . PHE A 1 192 ? -25.233 6.341 0.009 1.00 93.00 192 PHE A C 1
ATOM 1506 O O . PHE A 1 192 ? -26.127 6.950 -0.578 1.00 93.00 192 PHE A O 1
ATOM 1513 N N . THR A 1 193 ? -24.218 6.969 0.600 1.00 91.44 193 THR A N 1
ATOM 1514 C CA . THR A 1 193 ? -24.070 8.433 0.625 1.00 91.44 193 THR A CA 1
ATOM 1515 C C . THR A 1 193 ? -22.621 8.861 0.425 1.00 91.44 193 THR A C 1
ATOM 1517 O O . THR A 1 193 ? -21.703 8.167 0.849 1.00 91.44 193 THR A O 1
ATOM 1520 N N . ASP A 1 194 ? -22.401 10.008 -0.211 1.00 90.44 194 ASP A N 1
ATOM 1521 C CA . ASP A 1 194 ? -21.092 10.672 -0.324 1.00 90.44 194 ASP A CA 1
ATOM 1522 C C . ASP A 1 194 ? -20.989 11.911 0.594 1.00 90.44 194 ASP A C 1
ATOM 1524 O O . ASP A 1 194 ? -19.994 12.640 0.577 1.00 90.44 194 ASP A O 1
ATOM 1528 N N . THR A 1 195 ? -22.021 12.162 1.410 1.00 85.25 195 THR A N 1
ATOM 1529 C CA . THR A 1 195 ? -22.161 13.380 2.207 1.00 85.25 195 THR A CA 1
ATOM 1530 C C . THR A 1 195 ? -22.605 13.097 3.636 1.00 85.25 195 THR A C 1
ATOM 1532 O O . THR A 1 195 ? -23.492 12.298 3.922 1.00 85.25 195 THR A O 1
ATOM 1535 N N . THR A 1 196 ? -22.018 13.825 4.583 1.00 79.56 196 THR A N 1
ATOM 1536 C CA . THR A 1 196 ? -22.427 13.755 5.992 1.00 79.56 196 THR A CA 1
ATOM 1537 C C . THR A 1 196 ? -23.699 14.553 6.278 1.00 79.56 196 THR A C 1
ATOM 1539 O O . THR A 1 196 ? -24.298 14.391 7.340 1.00 79.56 196 THR A O 1
ATOM 1542 N N . GLN A 1 197 ? -24.133 15.413 5.349 1.00 80.31 197 GLN A N 1
ATOM 1543 C CA . GLN A 1 197 ? -25.318 16.258 5.525 1.00 80.31 197 GLN A CA 1
ATOM 1544 C C . GLN A 1 197 ? -26.626 15.464 5.436 1.00 80.31 197 GLN A C 1
ATOM 1546 O O . GLN A 1 197 ? -27.623 15.880 6.025 1.00 80.31 197 GLN A O 1
ATOM 1551 N N . SER A 1 198 ? -26.616 14.332 4.728 1.00 78.12 198 SER A N 1
ATOM 1552 C CA . SER A 1 198 ? -27.779 13.456 4.564 1.00 78.12 198 SER A CA 1
ATOM 1553 C C . SER A 1 198 ? -27.940 12.444 5.701 1.00 78.12 198 SER A C 1
ATOM 1555 O O . SER A 1 198 ? -28.896 11.677 5.688 1.00 78.12 198 SER A O 1
ATOM 1557 N N . LEU A 1 199 ? -27.009 12.394 6.661 1.00 80.38 199 LEU A N 1
ATOM 1558 C CA . LEU A 1 199 ? -27.069 11.418 7.747 1.00 80.38 199 LEU A CA 1
ATOM 1559 C C . LEU A 1 199 ? -28.263 11.713 8.677 1.00 80.38 199 LEU A C 1
ATOM 1561 O O . LEU A 1 199 ? -28.460 12.876 9.062 1.00 80.38 199 LEU A O 1
ATOM 1565 N N . PRO A 1 200 ? -29.024 10.685 9.103 1.00 82.94 200 PRO A N 1
ATOM 1566 C CA . PRO A 1 200 ? -30.101 10.834 10.079 1.00 82.94 200 PRO A CA 1
ATOM 1567 C C . PRO A 1 200 ? -29.655 11.542 11.367 1.00 82.94 200 PRO A C 1
ATOM 1569 O O . PRO A 1 200 ? -28.472 11.556 11.724 1.00 82.94 200 PRO A O 1
ATOM 1572 N N . LYS A 1 201 ? -30.602 12.141 12.099 1.00 84.56 201 LYS A N 1
ATOM 1573 C CA . LYS A 1 201 ? -30.341 12.860 13.361 1.00 84.56 201 LYS A CA 1
ATOM 1574 C C . LYS A 1 201 ? -30.948 12.117 14.551 1.00 84.56 201 LYS A C 1
ATOM 1576 O O . LYS A 1 201 ? -32.156 12.154 14.744 1.00 84.56 201 LYS A O 1
ATOM 1581 N N . GLY A 1 202 ? -30.109 11.513 15.390 1.00 77.00 202 GLY A N 1
ATOM 1582 C CA . GLY A 1 202 ? -30.509 10.606 16.477 1.00 77.00 202 GLY A CA 1
ATOM 1583 C C . GLY A 1 202 ? -30.759 11.257 17.844 1.00 77.00 202 GLY A C 1
ATOM 1584 O O . GLY A 1 202 ? -30.772 10.572 18.862 1.00 77.00 202 GLY A O 1
ATOM 1585 N N . GLY A 1 203 ? -30.935 12.580 17.904 1.00 78.50 203 GLY A N 1
ATOM 1586 C CA . GLY A 1 203 ? -31.218 13.303 19.153 1.00 78.50 203 GLY A CA 1
ATOM 1587 C C . GLY A 1 203 ? -29.972 13.673 19.967 1.00 78.50 203 GLY A C 1
ATOM 1588 O O . GLY A 1 203 ? -28.868 13.733 19.430 1.00 78.50 203 GLY A O 1
ATOM 1589 N N . ALA A 1 204 ? -30.147 14.047 21.238 1.00 78.56 204 ALA A N 1
ATOM 1590 C CA . ALA A 1 204 ? -29.064 14.519 22.110 1.00 78.56 204 ALA A CA 1
ATOM 1591 C C . ALA A 1 204 ? -28.517 13.394 22.994 1.00 78.56 204 ALA A C 1
ATOM 1593 O O . ALA A 1 204 ? -29.289 12.671 23.619 1.00 78.56 204 ALA A O 1
ATOM 1594 N N . LEU A 1 205 ? -27.190 13.289 23.103 1.00 80.06 205 LEU A N 1
ATOM 1595 C CA . LEU A 1 205 ? -26.565 12.332 24.020 1.00 80.06 205 LEU A CA 1
ATOM 1596 C C . LEU A 1 205 ? -26.626 12.814 25.472 1.00 80.06 205 LEU A C 1
ATOM 1598 O O . LEU A 1 205 ? -26.680 14.006 25.759 1.00 80.06 205 LEU A O 1
ATOM 1602 N N . ILE A 1 206 ? -26.593 11.892 26.422 1.00 80.38 206 ILE A N 1
ATOM 1603 C CA . ILE A 1 206 ? -26.481 12.226 27.844 1.00 80.38 206 ILE A CA 1
ATOM 1604 C C . ILE A 1 206 ? -25.141 11.686 28.328 1.00 80.38 206 ILE A C 1
ATOM 1606 O O . ILE A 1 206 ? -24.750 10.588 27.946 1.00 80.38 206 ILE A O 1
ATOM 1610 N N . TYR A 1 207 ? -24.410 12.477 29.116 1.00 80.81 207 TYR A N 1
ATOM 1611 C CA . TYR A 1 207 ? -23.127 12.078 29.695 1.00 80.81 207 TYR A CA 1
ATOM 1612 C C . TYR A 1 207 ? -23.135 12.304 31.201 1.00 80.81 207 TYR A C 1
ATOM 1614 O O . TYR A 1 207 ? -23.181 13.450 31.660 1.00 80.81 207 TYR A O 1
ATOM 1622 N N . GLU A 1 208 ? -23.066 11.200 31.938 1.00 81.81 208 GLU A N 1
ATOM 1623 C CA . GLU A 1 208 ? -23.171 11.111 33.391 1.00 81.81 208 GLU A CA 1
ATOM 1624 C C . GLU A 1 208 ? -21.934 10.374 33.940 1.00 81.81 208 GLU A C 1
ATOM 1626 O O . GLU A 1 208 ? -21.936 9.154 34.093 1.00 81.81 208 GLU A O 1
ATOM 1631 N N . PRO A 1 209 ? -20.831 11.097 34.217 1.00 77.31 209 PRO A N 1
ATOM 1632 C CA . PRO A 1 209 ? -19.571 10.488 34.653 1.00 77.31 209 PRO A CA 1
ATOM 1633 C C . PRO A 1 209 ? -19.534 10.084 36.135 1.00 77.31 209 PRO A C 1
ATOM 1635 O O . PRO A 1 209 ? -18.552 9.487 36.578 1.00 77.31 209 PRO A O 1
ATOM 1638 N N . GLN A 1 210 ? -20.534 10.467 36.936 1.00 71.25 210 GLN A N 1
ATOM 1639 C CA . GLN A 1 210 ? -20.532 10.196 38.373 1.00 71.25 210 GLN A CA 1
ATOM 1640 C C . GLN A 1 210 ? -20.942 8.747 38.654 1.00 71.25 210 GLN A C 1
ATOM 1642 O O . GLN A 1 210 ? -22.020 8.305 38.272 1.00 71.25 210 GLN A O 1
ATOM 1647 N N . ALA A 1 211 ? -20.084 8.013 39.365 1.00 54.97 211 ALA A N 1
ATOM 1648 C CA . ALA A 1 211 ? -20.398 6.681 39.862 1.00 54.97 211 ALA A CA 1
ATOM 1649 C C . ALA A 1 211 ? -21.244 6.796 41.141 1.00 54.97 211 ALA A C 1
ATOM 1651 O O . ALA A 1 211 ? -20.707 6.993 42.229 1.00 54.97 211 ALA A O 1
ATOM 1652 N N . GLY A 1 212 ? -22.568 6.700 41.012 1.00 51.50 212 GLY A N 1
ATOM 1653 C CA . GLY A 1 212 ? -23.473 6.656 42.161 1.00 51.50 212 GLY A CA 1
ATOM 1654 C C . GLY A 1 212 ? -24.946 6.704 41.761 1.00 51.50 212 GLY A C 1
ATOM 1655 O O . GLY A 1 212 ? -25.467 7.780 41.497 1.00 51.50 212 GLY A O 1
ATOM 1656 N N . GLY A 1 213 ? -25.609 5.543 41.768 1.00 57.31 213 GLY A N 1
ATOM 1657 C CA . GLY A 1 213 ? -27.027 5.379 41.416 1.00 57.31 213 GLY A CA 1
ATOM 1658 C C . GLY A 1 213 ? -27.249 4.781 40.021 1.00 57.31 213 GLY A C 1
ATOM 1659 O O . GLY A 1 213 ? -26.404 4.908 39.136 1.00 57.31 213 GLY A O 1
ATOM 1660 N N . THR A 1 214 ? -28.372 4.085 39.834 1.00 55.78 214 THR A N 1
ATOM 1661 C CA . THR A 1 214 ? -28.868 3.682 38.510 1.00 55.78 214 THR A CA 1
ATOM 1662 C C . THR A 1 214 ? -29.303 4.948 37.776 1.00 55.78 214 THR A C 1
ATOM 1664 O O . THR A 1 214 ? -30.119 5.692 38.312 1.00 55.78 214 THR A O 1
ATOM 1667 N N . ALA A 1 215 ? -28.753 5.219 36.591 1.00 60.38 215 ALA A N 1
ATOM 1668 C CA . ALA A 1 215 ? -29.236 6.319 35.764 1.00 60.38 215 ALA A CA 1
ATOM 1669 C C . ALA A 1 215 ? -30.693 6.043 35.357 1.00 60.38 215 ALA A C 1
ATOM 1671 O O . ALA A 1 215 ? -31.002 4.950 34.881 1.00 60.38 215 ALA A O 1
ATOM 1672 N N . ASP A 1 216 ? -31.578 7.026 35.533 1.00 67.88 216 ASP A N 1
ATOM 1673 C CA . ASP A 1 216 ? -33.004 6.904 35.185 1.00 67.88 216 ASP A CA 1
ATOM 1674 C C . ASP A 1 216 ? -33.239 6.855 33.657 1.00 67.88 216 ASP A C 1
ATOM 1676 O O . ASP A 1 216 ? -34.350 6.601 33.199 1.00 67.88 216 ASP A O 1
ATOM 1680 N N . GLN A 1 217 ? -32.201 7.107 32.852 1.00 75.88 217 GLN A N 1
ATOM 1681 C CA . GLN A 1 217 ? -32.255 7.187 31.392 1.00 75.88 217 GLN A CA 1
ATOM 1682 C C . GLN A 1 217 ? -30.929 6.722 30.758 1.00 75.88 217 GLN A C 1
ATOM 1684 O O . GLN A 1 217 ? -29.882 6.837 31.396 1.00 75.88 217 GLN A O 1
ATOM 1689 N N . PRO A 1 218 ? -30.939 6.227 29.504 1.00 82.19 218 PRO A N 1
ATOM 1690 C CA . PRO A 1 218 ? -29.717 5.816 28.817 1.00 82.19 218 PRO A CA 1
ATOM 1691 C C . PRO A 1 218 ? -28.681 6.945 28.702 1.00 82.19 218 PRO A C 1
ATOM 1693 O O . PRO A 1 218 ? -28.981 8.021 28.177 1.00 82.19 218 PRO A O 1
ATOM 1696 N N . SER A 1 219 ? -27.449 6.683 29.138 1.00 84.56 219 SER A N 1
ATOM 1697 C CA . SER A 1 219 ? -26.374 7.675 29.187 1.00 84.56 219 SER A CA 1
ATOM 1698 C C . SER A 1 219 ? -24.982 7.082 28.922 1.00 84.56 219 SER A C 1
ATOM 1700 O O . SER A 1 219 ? -24.710 5.888 29.076 1.00 84.56 219 SER A O 1
ATOM 1702 N N . LEU A 1 220 ? -24.067 7.945 28.477 1.00 86.56 220 LEU A N 1
ATOM 1703 C CA . LEU A 1 220 ? -22.634 7.675 28.429 1.00 86.56 220 LEU A CA 1
ATOM 1704 C C . LEU A 1 220 ? -22.039 7.874 29.825 1.00 86.56 220 LEU A C 1
ATOM 1706 O O . LEU A 1 220 ? -22.275 8.896 30.467 1.00 86.56 220 LEU A O 1
ATOM 1710 N N . ARG A 1 221 ? -21.209 6.931 30.262 1.00 85.31 221 ARG A N 1
ATOM 1711 C CA . ARG A 1 221 ? -20.539 6.930 31.572 1.00 85.31 221 ARG A CA 1
ATOM 1712 C C . ARG A 1 221 ? -19.051 7.232 31.459 1.00 85.31 221 ARG A C 1
ATOM 1714 O O . ARG A 1 221 ? -18.470 7.842 32.351 1.00 85.31 221 ARG A O 1
ATOM 1721 N N . LYS A 1 222 ? -18.425 6.839 30.346 1.00 87.62 222 LYS A N 1
ATOM 1722 C CA . LYS A 1 222 ? -17.047 7.225 30.014 1.00 87.62 222 LYS A CA 1
ATOM 1723 C C . LYS A 1 222 ? -17.019 7.917 28.668 1.00 87.62 222 LYS A C 1
ATOM 1725 O O . LYS A 1 222 ? -17.721 7.518 27.742 1.00 87.62 222 LYS A O 1
ATOM 1730 N N . PHE A 1 223 ? -16.181 8.939 28.567 1.00 86.00 223 PHE A N 1
ATOM 1731 C CA . PHE A 1 223 ? -15.957 9.666 27.332 1.00 86.00 223 PHE A CA 1
ATOM 1732 C C . PHE A 1 223 ? -14.483 10.056 27.214 1.00 86.00 223 PHE A C 1
ATOM 1734 O O . PHE A 1 223 ? -13.889 10.560 28.168 1.00 86.00 223 PHE A O 1
ATOM 1741 N N . ARG A 1 224 ? -13.885 9.835 26.044 1.00 85.44 224 ARG A N 1
ATOM 1742 C CA . ARG A 1 224 ? -12.498 10.201 25.744 1.00 85.44 224 ARG A CA 1
ATOM 1743 C C . ARG A 1 224 ? -12.414 10.829 24.365 1.00 85.44 224 ARG A C 1
ATOM 1745 O O . ARG A 1 224 ? -12.783 10.203 23.380 1.00 85.44 224 ARG A O 1
ATOM 1752 N N . TYR A 1 225 ? -11.842 12.023 24.289 1.00 83.25 225 TYR A N 1
ATOM 1753 C CA . TYR A 1 225 ? -11.461 12.654 23.030 1.00 83.25 225 TYR A CA 1
ATOM 1754 C C . TYR A 1 225 ? -9.974 12.410 22.743 1.00 83.25 225 TYR A C 1
ATOM 1756 O O . TYR A 1 225 ? -9.152 12.367 23.660 1.00 83.25 225 TYR A O 1
ATOM 1764 N N . SER A 1 226 ? -9.625 12.204 21.477 1.00 81.31 226 SER A N 1
ATOM 1765 C CA . SER A 1 226 ? -8.269 11.899 21.030 1.00 81.31 226 SER A CA 1
ATOM 1766 C C . SER A 1 226 ? -7.960 12.651 19.746 1.00 81.31 226 SER A C 1
ATOM 1768 O O . SER A 1 226 ? -8.736 12.592 18.797 1.00 81.31 226 SER A O 1
ATOM 1770 N N . GLN A 1 227 ? -6.784 13.273 19.691 1.00 80.44 227 GLN A N 1
ATOM 1771 C CA . GLN A 1 227 ? -6.217 13.828 18.465 1.00 80.44 227 GLN A CA 1
ATOM 1772 C C . GLN A 1 227 ? -4.871 13.179 18.160 1.00 80.44 227 GLN A C 1
ATOM 1774 O O . GLN A 1 227 ? -4.119 12.827 19.073 1.00 80.44 227 GLN A O 1
ATOM 1779 N N . ARG A 1 228 ? -4.567 13.005 16.874 1.00 79.88 228 ARG A N 1
ATOM 1780 C CA . ARG A 1 228 ? -3.322 12.400 16.386 1.00 79.88 228 ARG A CA 1
ATOM 1781 C C . ARG A 1 228 ? -2.780 13.195 15.201 1.00 79.88 228 ARG A C 1
ATOM 1783 O O . ARG A 1 228 ? -3.526 13.882 14.509 1.00 79.88 228 ARG A O 1
ATOM 1790 N N . MET A 1 229 ? -1.472 13.096 14.962 1.00 79.00 229 MET A N 1
ATOM 1791 C CA . MET A 1 229 ? -0.873 13.652 13.746 1.00 79.00 229 MET A CA 1
ATOM 1792 C C . MET A 1 229 ? -1.425 12.932 12.515 1.00 79.00 229 MET A C 1
ATOM 1794 O O . MET A 1 229 ? -1.529 11.707 12.509 1.00 79.00 229 MET A O 1
ATOM 1798 N N . ALA A 1 230 ? -1.717 13.694 11.468 1.00 81.12 230 ALA A N 1
ATOM 1799 C CA . ALA A 1 230 ? -2.184 13.186 10.186 1.00 81.12 230 ALA A CA 1
ATOM 1800 C C . ALA A 1 230 ? -1.608 14.042 9.044 1.00 81.12 230 ALA A C 1
ATOM 1802 O O . ALA A 1 230 ? -1.163 15.168 9.305 1.00 81.12 230 ALA A O 1
ATOM 1803 N N . PRO A 1 231 ? -1.604 13.547 7.791 1.00 83.75 231 PRO A N 1
ATOM 1804 C CA . PRO A 1 231 ? -1.163 14.326 6.638 1.00 83.75 231 PRO A CA 1
ATOM 1805 C C . PRO A 1 231 ? -1.858 15.691 6.563 1.00 83.75 231 PRO A C 1
ATOM 1807 O O . PRO A 1 231 ? -3.059 15.817 6.824 1.00 83.75 231 PRO A O 1
ATOM 1810 N N . THR A 1 232 ? -1.090 16.726 6.224 1.00 82.94 232 THR A N 1
ATOM 1811 C CA . THR A 1 232 ? -1.577 18.107 6.066 1.00 82.94 232 THR A CA 1
ATOM 1812 C C . THR A 1 232 ? -1.873 18.453 4.611 1.00 82.94 232 THR A C 1
ATOM 1814 O O . THR A 1 232 ? -2.438 19.508 4.345 1.00 82.94 232 THR A O 1
ATOM 1817 N N . SER A 1 233 ? -1.470 17.600 3.670 1.00 86.00 233 SER A N 1
ATOM 1818 C CA . SER A 1 233 ? -1.862 17.677 2.265 1.00 86.00 233 SER A CA 1
ATOM 1819 C C . SER A 1 233 ? -1.697 16.321 1.584 1.00 86.00 233 SER A C 1
ATOM 1821 O O . SER A 1 233 ? -0.876 15.498 1.996 1.00 86.00 233 SER A O 1
ATOM 1823 N N . THR A 1 234 ? -2.456 16.107 0.513 1.00 91.19 234 THR A N 1
ATOM 1824 C CA . THR A 1 234 ? -2.227 15.002 -0.421 1.00 91.19 234 THR A CA 1
ATOM 1825 C C . THR A 1 234 ? -2.183 15.534 -1.847 1.00 91.19 234 THR A C 1
ATOM 1827 O O . THR A 1 234 ? -2.889 16.495 -2.168 1.00 91.19 234 THR A O 1
ATOM 1830 N N . ARG A 1 235 ? -1.330 14.945 -2.685 1.00 93.56 235 ARG A N 1
ATOM 1831 C CA . ARG A 1 235 ? -1.131 15.299 -4.091 1.00 93.56 235 ARG A CA 1
ATOM 1832 C C . ARG A 1 235 ? -1.214 14.036 -4.943 1.00 93.56 235 ARG A C 1
ATOM 1834 O O . ARG A 1 235 ? -0.432 13.105 -4.757 1.00 93.56 235 ARG A O 1
ATOM 1841 N N . GLY A 1 236 ? -2.166 14.004 -5.866 1.00 93.31 236 GLY A N 1
ATOM 1842 C CA . GLY A 1 236 ? -2.301 12.951 -6.866 1.00 93.31 236 GLY A CA 1
ATOM 1843 C C . GLY A 1 236 ? -1.824 13.451 -8.220 1.00 93.31 236 GLY A C 1
ATOM 1844 O O . GLY A 1 236 ? -2.084 14.601 -8.570 1.00 93.31 236 GLY A O 1
ATOM 1845 N N . ARG A 1 237 ? -1.154 12.593 -8.988 1.00 93.50 237 ARG A N 1
ATOM 1846 C CA . ARG A 1 237 ? -0.838 12.845 -10.395 1.00 93.50 237 ARG A CA 1
ATOM 1847 C C . ARG A 1 237 ? -1.170 11.641 -11.264 1.00 93.50 237 ARG A C 1
ATOM 1849 O O . ARG A 1 237 ? -0.889 10.509 -10.878 1.00 93.50 237 ARG A O 1
ATOM 1856 N N . GLU A 1 238 ? -1.679 11.903 -12.463 1.00 94.25 238 GLU A N 1
ATOM 1857 C CA . GLU A 1 238 ? -1.914 10.894 -13.492 1.00 94.25 238 GLU A CA 1
ATOM 1858 C C . GLU A 1 238 ? -1.299 11.290 -14.840 1.00 94.25 238 GLU A C 1
ATOM 1860 O O . GLU A 1 238 ? -1.048 12.462 -15.129 1.00 94.25 238 GLU A O 1
ATOM 1865 N N . TYR A 1 239 ? -1.038 10.287 -15.673 1.00 92.19 239 TYR A N 1
ATOM 1866 C CA . TYR A 1 239 ? -0.669 10.453 -17.068 1.00 92.19 239 TYR A CA 1
ATOM 1867 C C . TYR A 1 239 ? -1.851 10.140 -17.996 1.00 92.19 239 TYR A C 1
ATOM 1869 O O . TYR A 1 239 ? -2.475 9.085 -17.911 1.00 92.19 239 TYR A O 1
ATOM 1877 N N . THR A 1 240 ? -2.105 11.022 -18.967 1.00 84.00 240 THR A N 1
ATOM 1878 C CA . THR A 1 240 ? -3.039 10.754 -20.069 1.00 84.00 240 THR A CA 1
ATOM 1879 C C . THR A 1 240 ? -2.305 10.729 -21.406 1.00 84.00 240 THR A C 1
ATOM 1881 O O . THR A 1 240 ? -1.674 11.705 -21.811 1.00 84.00 240 THR A O 1
ATOM 1884 N N . PHE A 1 241 ? -2.391 9.607 -22.127 1.00 86.06 241 PHE A N 1
ATOM 1885 C CA . PHE A 1 241 ? -1.711 9.456 -23.418 1.00 86.06 241 PHE A CA 1
ATOM 1886 C C . PHE A 1 241 ? -2.314 10.336 -24.521 1.00 86.06 241 PHE A C 1
ATOM 1888 O O . PHE A 1 241 ? -1.610 10.703 -25.459 1.00 86.06 241 PHE A O 1
ATOM 1895 N N . TRP A 1 242 ? -3.591 10.717 -24.391 1.00 80.56 242 TRP A N 1
ATOM 1896 C CA . TRP A 1 242 ? -4.271 11.637 -25.307 1.00 80.56 242 TRP A CA 1
ATOM 1897 C C . TRP A 1 242 ? -3.658 13.041 -25.289 1.00 80.56 242 TRP A C 1
ATOM 1899 O O . TRP A 1 242 ? -3.711 13.754 -26.287 1.00 80.56 242 TRP A O 1
ATOM 1909 N N . ASN A 1 243 ? -3.048 13.433 -24.166 1.00 84.19 243 ASN A N 1
ATOM 1910 C CA . ASN A 1 243 ? -2.319 14.685 -24.032 1.00 84.19 243 ASN A CA 1
ATOM 1911 C C . ASN A 1 243 ? -1.120 14.500 -23.093 1.00 84.19 243 ASN A C 1
ATOM 1913 O O . ASN A 1 243 ? -1.143 14.905 -21.935 1.00 84.19 243 ASN A O 1
ATOM 1917 N N . ALA A 1 244 ? -0.045 13.897 -23.607 1.00 85.56 244 ALA A N 1
ATOM 1918 C CA . ALA A 1 244 ? 1.125 13.512 -22.814 1.00 85.56 244 ALA A CA 1
ATOM 1919 C C . ALA A 1 244 ? 1.826 14.671 -22.071 1.00 85.56 244 ALA A C 1
ATOM 1921 O O . ALA A 1 244 ? 2.590 14.424 -21.140 1.00 85.56 244 ALA A O 1
ATOM 1922 N N . LYS A 1 245 ? 1.604 15.925 -22.494 1.00 85.06 245 LYS A N 1
ATOM 1923 C CA . LYS A 1 245 ? 2.162 17.127 -21.849 1.00 85.06 245 LYS A CA 1
ATOM 1924 C C . LYS A 1 245 ? 1.262 17.700 -20.755 1.00 85.06 245 LYS A C 1
ATOM 1926 O O . LYS A 1 245 ? 1.704 18.580 -20.020 1.00 85.06 245 LYS A O 1
ATOM 1931 N N . TYR A 1 246 ? 0.011 17.261 -20.675 1.00 89.06 246 TYR A N 1
ATOM 1932 C CA . TYR A 1 246 ? -0.938 17.778 -19.706 1.00 89.06 246 TYR A CA 1
ATOM 1933 C C . TYR A 1 246 ? -0.549 17.359 -18.290 1.00 89.06 246 TYR A C 1
ATOM 1935 O O . TYR A 1 246 ? -0.269 16.190 -18.020 1.00 89.06 246 TYR A O 1
ATOM 1943 N N . ASN A 1 247 ? -0.517 18.336 -17.388 1.00 88.06 247 ASN A N 1
ATOM 1944 C CA . ASN A 1 247 ? -0.217 18.108 -15.986 1.00 88.06 247 ASN A CA 1
ATOM 1945 C C . ASN A 1 247 ? -1.509 17.788 -15.228 1.00 88.06 247 ASN A C 1
ATOM 1947 O O . ASN A 1 247 ? -2.065 18.660 -14.567 1.00 88.06 247 ASN A O 1
ATOM 1951 N N . LEU A 1 248 ? -1.986 16.549 -15.363 1.00 92.44 248 LEU A N 1
ATOM 1952 C CA . LEU A 1 248 ? -3.164 16.052 -14.651 1.00 92.44 248 LEU A CA 1
ATOM 1953 C C . LEU A 1 248 ? -2.800 15.767 -13.185 1.00 92.44 248 LEU A C 1
ATOM 1955 O O . LEU A 1 248 ? -2.530 14.634 -12.784 1.00 92.44 248 LEU A O 1
ATOM 1959 N N . GLU A 1 249 ? -2.721 16.832 -12.396 1.00 94.50 249 GLU A N 1
ATOM 1960 C CA . GLU A 1 249 ? -2.302 16.818 -10.998 1.00 94.50 249 GLU A CA 1
ATOM 1961 C C . GLU A 1 249 ? -3.287 17.613 -10.139 1.00 94.50 249 GLU A C 1
ATOM 1963 O O . GLU A 1 249 ? -3.661 18.735 -10.477 1.00 94.50 249 GLU A O 1
ATOM 1968 N N . HIS A 1 250 ? -3.662 17.052 -8.992 1.00 94.56 250 HIS A N 1
ATOM 1969 C CA . HIS A 1 250 ? -4.505 17.731 -8.014 1.00 94.56 250 HIS A CA 1
ATOM 1970 C C . HIS A 1 250 ? -3.900 17.648 -6.623 1.00 94.56 250 HIS A C 1
ATOM 1972 O O . HIS A 1 250 ? -3.211 16.690 -6.270 1.00 94.56 250 HIS A O 1
ATOM 1978 N N . GLN A 1 251 ? -4.202 18.656 -5.811 1.00 92.75 251 GLN A N 1
ATOM 1979 C CA . GLN A 1 251 ? -3.793 18.731 -4.419 1.00 92.75 251 GLN A CA 1
ATOM 1980 C C . GLN A 1 251 ? -5.007 19.046 -3.547 1.00 92.75 251 GLN A C 1
ATOM 1982 O O . GLN A 1 251 ? -5.842 19.875 -3.909 1.00 92.75 251 GLN A O 1
ATOM 1987 N N . ALA A 1 252 ? -5.082 18.416 -2.379 1.00 88.56 252 ALA A N 1
ATOM 1988 C CA . ALA A 1 252 ? -6.047 18.756 -1.343 1.00 88.56 252 ALA A CA 1
ATOM 1989 C C . ALA A 1 252 ? -5.329 19.097 -0.033 1.00 88.56 252 ALA A C 1
ATOM 1991 O O . ALA A 1 252 ? -4.281 18.531 0.290 1.00 88.56 252 ALA A O 1
ATOM 1992 N N . ALA A 1 253 ? -5.928 20.012 0.728 1.00 82.62 253 ALA A N 1
ATOM 1993 C CA . ALA A 1 253 ? -5.526 20.392 2.078 1.00 82.62 253 ALA A CA 1
ATOM 1994 C C . ALA A 1 253 ? -6.764 20.427 3.001 1.00 82.62 253 ALA A C 1
ATOM 1996 O O . ALA A 1 253 ? -7.876 20.619 2.495 1.00 82.62 253 ALA A O 1
ATOM 1997 N N . PRO A 1 254 ? -6.605 20.246 4.327 1.00 70.31 254 PRO A N 1
ATOM 1998 C CA . PRO A 1 254 ? -7.706 20.262 5.291 1.00 70.31 254 PRO A CA 1
ATOM 1999 C C . PRO A 1 254 ? -8.563 21.526 5.186 1.00 70.31 254 PRO A C 1
ATOM 2001 O O . PRO A 1 254 ? -8.041 22.608 4.913 1.00 70.31 254 PRO A O 1
ATOM 2004 N N . TYR A 1 255 ? -9.869 21.412 5.436 1.00 62.47 255 TYR A N 1
ATOM 2005 C CA . TYR A 1 255 ? -10.729 22.593 5.543 1.00 62.47 255 TYR A CA 1
ATOM 2006 C C . TYR A 1 255 ? -10.353 23.429 6.775 1.00 62.47 255 TYR A C 1
ATOM 2008 O O . TYR A 1 255 ? -9.993 22.888 7.821 1.00 62.47 255 TYR A O 1
ATOM 2016 N N . ALA A 1 256 ? -10.485 24.758 6.689 1.00 46.56 256 ALA A N 1
ATOM 2017 C CA . ALA A 1 256 ? -10.219 25.659 7.817 1.00 46.56 256 ALA A CA 1
ATOM 2018 C C . ALA A 1 256 ? -11.109 25.361 9.047 1.00 46.56 256 ALA A C 1
ATOM 2020 O O . ALA A 1 256 ? -10.702 25.602 10.183 1.00 46.56 256 ALA A O 1
ATOM 2021 N N . SER A 1 257 ? -12.298 24.783 8.835 1.00 45.41 257 SER A N 1
ATOM 2022 C CA . SER A 1 257 ? -13.234 24.338 9.877 1.00 45.41 257 SER A CA 1
ATOM 2023 C C . SER A 1 257 ? -12.767 23.095 10.649 1.00 45.41 257 SER A C 1
ATOM 2025 O O . SER A 1 257 ? -13.180 22.911 11.792 1.00 45.41 257 SER A O 1
ATOM 2027 N N . GLU A 1 258 ? -11.844 22.287 10.114 1.00 45.28 258 GLU A N 1
ATOM 2028 C CA . GLU A 1 258 ? -11.217 21.188 10.869 1.00 45.28 258 GLU A CA 1
ATOM 2029 C C . GLU A 1 258 ? -10.270 21.697 11.971 1.00 45.28 258 GLU A C 1
ATOM 2031 O O . GLU A 1 258 ? -9.868 20.928 12.843 1.00 45.28 258 GLU A O 1
ATOM 2036 N N . ALA A 1 259 ? -9.915 22.991 11.971 1.00 39.88 259 ALA A N 1
ATOM 2037 C CA . ALA A 1 259 ? -9.047 23.581 12.990 1.00 39.88 259 ALA A CA 1
ATOM 2038 C C . ALA A 1 259 ? -9.765 23.865 14.330 1.00 39.88 259 ALA A C 1
ATOM 2040 O O . ALA A 1 259 ? -9.104 24.082 15.350 1.00 39.88 259 ALA A O 1
ATOM 2041 N N . LYS A 1 260 ? -11.103 23.859 14.349 1.00 41.38 260 LYS A N 1
ATOM 2042 C CA . LYS A 1 260 ? -11.945 23.936 15.553 1.00 41.38 260 LYS A CA 1
ATOM 2043 C C . LYS A 1 260 ? -13.259 23.224 15.258 1.00 41.38 260 LYS A C 1
ATOM 2045 O O . LYS A 1 260 ? -14.083 23.749 14.513 1.00 41.38 260 LYS A O 1
ATOM 2050 N N . LEU A 1 261 ? -13.458 22.043 15.832 1.00 37.38 261 LEU A N 1
ATOM 2051 C CA . LEU A 1 261 ? -14.646 21.223 15.605 1.00 37.38 261 LEU A CA 1
ATOM 2052 C C . LEU A 1 261 ? -15.908 21.926 16.164 1.00 37.38 261 LEU A C 1
ATOM 2054 O O . LEU A 1 261 ? -16.322 21.659 17.288 1.00 37.38 261 LEU A O 1
ATOM 2058 N N . GLY A 1 262 ? -16.526 22.849 15.412 1.00 31.83 262 GLY A N 1
ATOM 2059 C CA . GLY A 1 262 ? -17.693 23.587 15.923 1.00 31.83 262 GLY A CA 1
ATOM 2060 C C . GLY A 1 262 ? -18.307 24.728 15.103 1.00 31.83 262 GLY A C 1
ATOM 2061 O O . GLY A 1 262 ? -19.299 25.291 15.559 1.00 31.83 262 GLY A O 1
ATOM 2062 N N . ARG A 1 263 ? -17.813 25.084 13.911 1.00 30.33 263 ARG A N 1
ATOM 2063 C CA . ARG A 1 263 ? -18.542 26.003 13.014 1.00 30.33 263 ARG A CA 1
ATOM 2064 C C . ARG A 1 263 ? -18.778 25.355 11.658 1.00 30.33 263 ARG A C 1
ATOM 2066 O O . ARG A 1 263 ? -17.864 25.260 10.848 1.00 30.33 263 ARG A O 1
ATOM 2073 N N . VAL A 1 264 ? -20.027 24.963 11.412 1.00 30.45 264 VAL A N 1
ATOM 2074 C CA . VAL A 1 264 ? -20.548 24.854 10.048 1.00 30.45 264 VAL A CA 1
ATOM 2075 C C . VAL A 1 264 ? -20.650 26.285 9.528 1.00 30.45 264 VAL A C 1
ATOM 2077 O O . VAL A 1 264 ? -21.579 27.018 9.854 1.00 30.45 264 VAL A O 1
ATOM 2080 N N . THR A 1 265 ? -19.639 26.718 8.789 1.00 29.05 265 THR A N 1
ATOM 2081 C CA . THR A 1 265 ? -19.745 27.861 7.884 1.00 29.05 265 THR A CA 1
ATOM 2082 C C . THR A 1 265 ? -19.509 27.301 6.496 1.00 29.05 265 THR A C 1
ATOM 2084 O O . THR A 1 265 ? -18.466 26.687 6.295 1.00 29.05 265 THR A O 1
ATOM 2087 N N . SER A 1 266 ? -20.514 27.459 5.632 1.00 32.34 266 SER A N 1
ATOM 2088 C CA . SER A 1 266 ? -20.560 27.195 4.184 1.00 32.34 266 SER A CA 1
ATOM 2089 C C . SER A 1 266 ? -19.250 26.751 3.527 1.00 32.34 266 SER A C 1
ATOM 2091 O O . SER A 1 266 ? -18.237 27.434 3.679 1.00 32.34 266 SER A O 1
ATOM 2093 N N . ASP A 1 267 ? -19.329 25.681 2.730 1.00 33.56 267 ASP A N 1
ATOM 2094 C CA . ASP A 1 267 ? -18.277 25.090 1.892 1.00 33.56 267 ASP A CA 1
ATOM 2095 C C . ASP A 1 267 ? -17.640 26.101 0.917 1.00 33.56 267 ASP A C 1
ATOM 2097 O O . ASP A 1 267 ? -17.876 26.088 -0.288 1.00 33.56 267 ASP A O 1
ATOM 2101 N N . VAL A 1 268 ? -16.822 27.014 1.435 1.00 33.88 268 VAL A N 1
ATOM 2102 C CA . VAL A 1 268 ? -16.013 27.925 0.630 1.00 33.88 268 VAL A CA 1
ATOM 2103 C C . VAL A 1 268 ? -14.638 27.296 0.489 1.00 33.88 268 VAL A C 1
ATOM 2105 O O . VAL A 1 268 ? -13.880 27.177 1.456 1.00 33.88 268 VAL A O 1
ATOM 2108 N N . GLU A 1 269 ? -14.318 26.878 -0.734 1.00 34.56 269 GLU A N 1
ATOM 2109 C CA . GLU A 1 269 ? -12.958 26.517 -1.108 1.00 34.56 269 GLU A CA 1
ATOM 2110 C C . GLU A 1 269 ? -12.036 27.706 -0.832 1.00 34.56 269 GLU A C 1
ATOM 2112 O O . GLU A 1 269 ? -12.177 28.778 -1.421 1.00 34.56 269 GLU A O 1
ATOM 2117 N N . VAL A 1 270 ? -11.070 27.525 0.067 1.00 33.44 270 VAL A N 1
ATOM 2118 C CA . VAL A 1 270 ? -9.973 28.480 0.188 1.00 33.44 270 VAL A CA 1
ATOM 2119 C C . VAL A 1 270 ? -9.099 28.278 -1.045 1.00 33.44 270 VAL A C 1
ATOM 2121 O O . VAL A 1 270 ? -8.356 27.299 -1.134 1.00 33.44 270 VAL A O 1
ATOM 2124 N N . SER A 1 271 ? -9.215 29.191 -2.013 1.00 30.11 271 SER A N 1
ATOM 2125 C CA . SER A 1 271 ? -8.253 29.336 -3.104 1.00 30.11 271 SER A CA 1
ATOM 2126 C C . SER A 1 271 ? -6.840 29.358 -2.520 1.00 30.11 271 SER A C 1
ATOM 2128 O O . SER A 1 271 ? -6.577 30.062 -1.540 1.00 30.11 271 SER A O 1
ATOM 2130 N N . SER A 1 272 ? -5.934 28.598 -3.128 1.00 35.16 272 SER A N 1
ATOM 2131 C CA . SER A 1 272 ? -4.568 28.306 -2.671 1.00 35.16 272 SER A CA 1
ATOM 2132 C C . SER A 1 272 ? -3.656 29.517 -2.403 1.00 35.16 272 SER A C 1
ATOM 2134 O O . SER A 1 272 ? -2.523 29.327 -1.972 1.00 35.16 272 SER A O 1
ATOM 2136 N N . GLU A 1 273 ? -4.116 30.749 -2.621 1.00 28.27 273 GLU A N 1
ATOM 2137 C CA . GLU A 1 273 ? -3.324 31.977 -2.482 1.00 28.27 273 GLU A CA 1
ATOM 2138 C C . GLU A 1 273 ? -3.338 32.628 -1.085 1.00 28.27 273 GLU A C 1
ATOM 2140 O O . GLU A 1 273 ? -2.511 33.498 -0.836 1.00 28.27 273 GLU A O 1
ATOM 2145 N N . TYR A 1 274 ? -4.174 32.192 -0.130 1.00 28.05 274 TYR A N 1
ATOM 2146 C CA . TYR A 1 274 ? -4.267 32.847 1.195 1.00 28.05 274 TYR A CA 1
ATOM 2147 C C . TYR A 1 274 ? -4.315 31.904 2.417 1.00 28.05 274 TYR A C 1
ATOM 2149 O O . TYR A 1 274 ? -4.856 32.250 3.466 1.00 28.05 274 TYR A O 1
ATOM 2157 N N . ALA A 1 275 ? -3.694 30.723 2.354 1.00 29.27 275 ALA A N 1
ATOM 2158 C CA . ALA A 1 275 ? -3.534 29.854 3.529 1.00 29.27 275 ALA A CA 1
ATOM 2159 C C . ALA A 1 275 ? -2.282 30.224 4.360 1.00 29.27 275 ALA A C 1
ATOM 2161 O O . ALA A 1 275 ? -1.341 29.441 4.478 1.00 29.27 275 ALA A O 1
ATOM 2162 N N . SER A 1 276 ? -2.243 31.435 4.927 1.00 27.45 276 SER A N 1
ATOM 2163 C CA . SER A 1 276 ? -1.177 31.884 5.847 1.00 27.45 276 SER A CA 1
ATOM 2164 C C . SER A 1 276 ? -1.475 31.608 7.328 1.00 27.45 276 SER A C 1
ATOM 2166 O O . SER A 1 276 ? -0.648 31.902 8.189 1.00 27.45 276 SER A O 1
ATOM 2168 N N . SER A 1 277 ? -2.611 30.982 7.644 1.00 33.56 277 SER A N 1
ATOM 2169 C CA . SER A 1 277 ? -2.891 30.445 8.979 1.00 33.56 277 SER A CA 1
ATOM 2170 C C . SER A 1 277 ? -2.952 28.921 8.907 1.00 33.56 277 SER A C 1
ATOM 2172 O O . SER A 1 277 ? -3.839 28.334 8.295 1.00 33.56 277 SER A O 1
ATOM 2174 N N . ALA A 1 278 ? -1.936 28.273 9.476 1.00 30.48 278 ALA A N 1
ATOM 2175 C CA . ALA A 1 278 ? -1.843 26.821 9.535 1.00 30.48 278 ALA A CA 1
ATOM 2176 C C . ALA A 1 278 ? -3.084 26.223 10.236 1.00 30.48 278 ALA A C 1
ATOM 2178 O O . ALA A 1 278 ? -3.509 26.762 11.263 1.00 30.48 278 ALA A O 1
ATOM 2179 N N . PRO A 1 279 ? -3.649 25.102 9.747 1.00 36.84 279 PRO A N 1
ATOM 2180 C CA . PRO A 1 279 ? -4.654 24.356 10.497 1.00 36.84 279 PRO A CA 1
ATOM 2181 C C . PRO A 1 279 ? -4.064 23.929 11.847 1.00 36.84 279 PRO A C 1
ATOM 2183 O O . PRO A 1 279 ? -2.934 23.445 11.899 1.00 36.84 279 PRO A O 1
ATOM 2186 N N . SER A 1 280 ? -4.828 24.051 12.934 1.00 42.47 280 SER A N 1
ATOM 2187 C CA . SER A 1 280 ? -4.410 23.712 14.311 1.00 42.47 280 SER A CA 1
ATOM 2188 C C . SER A 1 280 ? -4.039 22.232 14.534 1.00 42.47 280 SER A C 1
ATOM 2190 O O . SER A 1 280 ? -3.605 21.865 15.623 1.00 42.47 280 SER A O 1
ATOM 2192 N N . THR A 1 281 ? -4.182 21.378 13.514 1.00 40.72 281 THR A N 1
ATOM 2193 C CA . THR A 1 281 ? -3.710 19.982 13.509 1.00 40.72 281 THR A CA 1
ATOM 2194 C C . THR A 1 281 ? -2.255 19.828 13.060 1.00 40.72 281 THR A C 1
ATOM 2196 O O . THR A 1 281 ? -1.666 18.767 13.273 1.00 40.72 281 THR A O 1
ATOM 2199 N N . ALA A 1 282 ? -1.630 20.873 12.505 1.00 41.34 282 ALA A N 1
ATOM 2200 C CA . ALA A 1 282 ? -0.180 20.983 12.542 1.00 41.34 282 ALA A CA 1
ATOM 2201 C C . ALA A 1 282 ? 0.170 21.268 14.004 1.00 41.34 282 ALA A C 1
ATOM 2203 O O . ALA A 1 282 ? -0.041 22.378 14.483 1.00 41.34 282 ALA A O 1
ATOM 2204 N N . GLY A 1 283 ? 0.604 20.244 14.745 1.00 42.91 283 GLY A N 1
ATOM 2205 C CA . GLY A 1 283 ? 0.985 20.385 16.151 1.00 42.91 283 GLY A CA 1
ATOM 2206 C C . GLY A 1 283 ? 1.999 21.517 16.379 1.00 42.91 283 GLY A C 1
ATOM 2207 O O . GLY A 1 283 ? 2.447 22.169 15.441 1.00 42.91 283 GLY A O 1
ATOM 2208 N N . ALA A 1 284 ? 2.419 21.728 17.627 1.00 40.66 284 ALA A N 1
ATOM 2209 C CA . ALA A 1 284 ? 3.238 22.869 18.075 1.00 40.66 284 ALA A CA 1
ATOM 2210 C C . ALA A 1 284 ? 4.492 23.240 17.231 1.00 40.66 284 ALA A C 1
ATOM 2212 O O . ALA A 1 284 ? 5.056 24.310 17.436 1.00 40.66 284 ALA A O 1
ATOM 2213 N N . SER A 1 285 ? 4.940 22.387 16.303 1.00 47.19 285 SER A N 1
ATOM 2214 C CA . SER A 1 285 ? 6.041 22.615 15.360 1.00 47.19 285 SER A CA 1
ATOM 2215 C C . SER A 1 285 ? 5.654 23.229 14.000 1.00 47.19 285 SER A C 1
ATOM 2217 O O . SER A 1 285 ? 6.556 23.594 13.251 1.00 47.19 285 SER A O 1
ATOM 2219 N N . GLY A 1 286 ? 4.367 23.317 13.634 1.00 54.25 286 GLY A N 1
ATOM 2220 C CA . GLY A 1 286 ? 3.929 23.867 12.338 1.00 54.25 286 GLY A CA 1
ATOM 2221 C C . GLY A 1 286 ? 4.354 23.047 11.104 1.00 54.25 286 GLY A C 1
ATOM 2222 O O . GLY A 1 286 ? 4.438 23.588 10.001 1.00 54.25 286 GLY A O 1
ATOM 2223 N N . GLY A 1 287 ? 4.668 21.758 11.279 1.00 55.38 287 GLY A N 1
ATOM 2224 C CA . GLY A 1 287 ? 5.177 20.895 10.208 1.00 55.38 287 GLY A CA 1
ATOM 2225 C C . GLY A 1 287 ? 4.182 20.676 9.060 1.00 55.38 287 GLY A C 1
ATOM 2226 O O . GLY A 1 287 ? 3.000 20.431 9.295 1.00 55.38 287 GLY A O 1
ATOM 2227 N N . LYS A 1 288 ? 4.679 20.726 7.815 1.00 75.00 288 LYS A N 1
ATOM 2228 C CA . LYS A 1 288 ? 3.944 20.347 6.596 1.00 75.00 288 LYS A CA 1
ATOM 2229 C C . LYS A 1 288 ? 4.256 18.887 6.249 1.00 75.00 288 LYS A C 1
ATOM 2231 O O . LYS A 1 288 ? 5.406 18.563 5.968 1.00 75.00 288 LYS A O 1
ATOM 2236 N N . TYR A 1 289 ? 3.243 18.025 6.262 1.00 81.75 289 TYR A N 1
ATOM 2237 C CA . TYR A 1 289 ? 3.343 16.592 5.976 1.00 81.75 289 TYR A CA 1
ATOM 2238 C C . TYR A 1 289 ? 2.500 16.246 4.742 1.00 81.75 289 TYR A C 1
ATOM 2240 O O . TYR A 1 289 ? 1.291 16.041 4.853 1.00 81.75 289 TYR A O 1
ATOM 2248 N N . GLU A 1 290 ? 3.134 16.213 3.568 1.00 86.44 290 GLU A N 1
ATOM 2249 C CA . GLU A 1 290 ? 2.480 15.884 2.294 1.00 86.44 290 GLU A CA 1
ATOM 2250 C C . GLU A 1 290 ? 2.577 14.385 1.975 1.00 86.44 290 GLU A C 1
ATOM 2252 O O . GLU A 1 290 ? 3.624 13.766 2.182 1.00 86.44 290 GLU A O 1
ATOM 2257 N N . ARG A 1 291 ? 1.504 13.816 1.417 1.00 90.06 291 ARG A N 1
ATOM 2258 C CA . ARG A 1 291 ? 1.524 12.518 0.729 1.00 90.06 291 ARG A CA 1
ATOM 2259 C C . ARG A 1 291 ? 1.381 12.702 -0.778 1.00 90.06 291 ARG A C 1
ATOM 2261 O O . ARG A 1 291 ? 0.516 13.438 -1.232 1.00 90.06 291 ARG A O 1
ATOM 2268 N N . TYR A 1 292 ? 2.219 12.016 -1.547 1.00 93.50 292 TYR A N 1
ATOM 2269 C CA . TYR A 1 292 ? 2.197 12.043 -3.010 1.00 93.50 292 TYR A CA 1
ATOM 2270 C C . TYR A 1 292 ? 1.825 10.665 -3.566 1.00 93.50 292 TYR A C 1
ATOM 2272 O O . TYR A 1 292 ? 2.303 9.652 -3.049 1.00 93.50 292 TYR A O 1
ATOM 2280 N N . ARG A 1 293 ? 1.009 10.615 -4.627 1.00 91.88 293 ARG A N 1
ATOM 2281 C CA . ARG A 1 293 ? 0.588 9.370 -5.286 1.00 91.88 293 ARG A CA 1
ATOM 2282 C C . ARG A 1 293 ? 0.648 9.471 -6.816 1.00 91.88 293 ARG A C 1
ATOM 2284 O O . ARG A 1 293 ? 0.170 10.439 -7.402 1.00 91.88 293 ARG A O 1
ATOM 2291 N N . TYR A 1 294 ? 1.187 8.417 -7.430 1.00 91.69 294 TYR A N 1
ATOM 2292 C CA . TYR A 1 294 ? 1.168 8.140 -8.867 1.00 91.69 294 TYR A CA 1
ATOM 2293 C C . TYR A 1 294 ? 1.182 6.609 -9.088 1.00 91.69 294 TYR A C 1
ATOM 2295 O O . TYR A 1 294 ? 2.005 5.947 -8.446 1.00 91.69 294 TYR A O 1
ATOM 2303 N N . PRO A 1 295 ? 0.354 6.038 -9.986 1.00 92.25 295 PRO A N 1
ATOM 2304 C CA . PRO A 1 295 ? -0.776 6.680 -10.664 1.00 92.25 295 PRO A CA 1
ATOM 2305 C C . PRO A 1 295 ? -1.849 7.118 -9.659 1.00 92.25 295 PRO A C 1
ATOM 2307 O O . PRO A 1 295 ? -1.894 6.624 -8.530 1.00 92.25 295 PRO A O 1
ATOM 2310 N N . ALA A 1 296 ? -2.659 8.104 -10.033 1.00 89.38 296 ALA A N 1
ATOM 2311 C CA . ALA A 1 296 ? -3.692 8.651 -9.160 1.00 89.38 296 ALA A CA 1
ATOM 2312 C C . ALA A 1 296 ? -5.104 8.168 -9.517 1.00 89.38 296 ALA A C 1
ATOM 2314 O O . ALA A 1 296 ? -6.028 8.456 -8.756 1.00 89.38 296 ALA A O 1
ATOM 2315 N N . ASP A 1 297 ? -5.237 7.362 -10.573 1.00 89.06 297 ASP A N 1
ATOM 2316 C CA . ASP A 1 297 ? -6.430 6.588 -10.943 1.00 89.06 297 ASP A CA 1
ATOM 2317 C C . ASP A 1 297 ? -7.612 7.429 -11.456 1.00 89.06 297 ASP A C 1
ATOM 2319 O O . ASP A 1 297 ? -8.765 7.008 -11.391 1.00 89.06 297 ASP A O 1
ATOM 2323 N N . TYR A 1 298 ? -7.342 8.611 -12.019 1.00 89.75 298 TYR A N 1
ATOM 2324 C CA . TYR A 1 298 ? -8.345 9.462 -12.667 1.00 89.75 298 TYR A CA 1
ATOM 2325 C C . TYR A 1 298 ? -7.849 9.989 -14.013 1.00 89.75 298 TYR A C 1
ATOM 2327 O O . TYR A 1 298 ? -6.696 10.363 -14.164 1.00 89.75 298 TYR A O 1
ATOM 2335 N N . LYS A 1 299 ? -8.732 10.069 -15.013 1.00 87.06 299 LYS A N 1
ATOM 2336 C CA . LYS A 1 299 ? -8.363 10.520 -16.372 1.00 87.06 299 LYS A CA 1
ATOM 2337 C C . LYS A 1 299 ? -8.794 11.952 -16.702 1.00 87.06 299 LYS A C 1
ATOM 2339 O O . LYS A 1 299 ? -8.493 12.427 -17.796 1.00 87.06 299 LYS A O 1
ATOM 2344 N N . LYS A 1 300 ? -9.530 12.609 -15.801 1.00 88.25 300 LYS A N 1
ATOM 2345 C CA . LYS A 1 300 ? -10.092 13.951 -15.994 1.00 88.25 300 LYS A CA 1
ATOM 2346 C C . LYS A 1 300 ? -10.109 14.735 -14.683 1.00 88.25 300 LYS A C 1
ATOM 2348 O O . LYS A 1 300 ? -10.205 14.124 -13.615 1.00 88.25 300 LYS A O 1
ATOM 2353 N N . ASP A 1 301 ? -10.074 16.061 -14.781 1.00 88.88 301 ASP A N 1
ATOM 2354 C CA . ASP A 1 301 ? -10.055 16.963 -13.624 1.00 88.88 301 ASP A CA 1
ATOM 2355 C C . ASP A 1 301 ? -11.316 16.839 -12.755 1.00 88.88 301 ASP A C 1
ATOM 2357 O O . ASP A 1 301 ? -11.232 16.894 -11.525 1.00 88.88 301 ASP A O 1
ATOM 2361 N N . GLU A 1 302 ? -12.478 16.612 -13.380 1.00 88.94 302 GLU A N 1
ATOM 2362 C CA . GLU A 1 302 ? -13.768 16.495 -12.688 1.00 88.94 302 GLU A CA 1
ATOM 2363 C C . GLU A 1 302 ? -13.803 15.308 -11.714 1.00 88.94 302 GLU A C 1
ATOM 2365 O O . GLU A 1 302 ? -14.534 15.348 -10.730 1.00 88.94 302 GLU A O 1
ATOM 2370 N N . VAL A 1 303 ? -12.984 14.278 -11.960 1.00 88.06 303 VAL A N 1
ATOM 2371 C CA . VAL A 1 303 ? -12.816 13.110 -11.076 1.00 88.06 303 VAL A CA 1
ATOM 2372 C C . VAL A 1 303 ? -11.611 13.290 -10.157 1.00 88.06 303 VAL A C 1
ATOM 2374 O O . VAL A 1 303 ? -11.648 12.927 -8.981 1.00 88.06 303 VAL A O 1
ATOM 2377 N N . GLY A 1 304 ? -10.523 13.867 -10.666 1.00 90.00 304 GLY A N 1
ATOM 2378 C CA . GLY A 1 304 ? -9.272 13.927 -9.926 1.00 90.00 304 GLY A CA 1
ATOM 2379 C C . GLY A 1 304 ? -9.326 14.808 -8.681 1.00 90.00 304 GLY A C 1
ATOM 2380 O O . GLY A 1 304 ? -8.764 14.440 -7.641 1.00 90.00 304 GLY A O 1
ATOM 2381 N N . LYS A 1 305 ? -10.049 15.934 -8.739 1.00 88.62 305 LYS A N 1
ATOM 2382 C CA . LYS A 1 305 ? -10.245 16.822 -7.584 1.00 88.62 305 LYS A CA 1
ATOM 2383 C C . LYS A 1 305 ? -10.995 16.127 -6.430 1.00 88.62 305 LYS A C 1
ATOM 2385 O O . LYS A 1 305 ? -10.432 16.098 -5.328 1.00 88.62 305 LYS A O 1
ATOM 2390 N N . PRO A 1 306 ? -12.193 15.532 -6.628 1.00 87.56 306 PRO A N 1
ATOM 2391 C CA . PRO A 1 306 ? -12.887 14.813 -5.559 1.00 87.56 306 PRO A CA 1
ATOM 2392 C C . PRO A 1 306 ? -12.116 13.577 -5.074 1.00 87.56 306 PRO A C 1
ATOM 2394 O O . PRO A 1 306 ? -11.986 13.410 -3.866 1.00 87.56 306 PRO A O 1
ATOM 2397 N N . PHE A 1 307 ? -11.479 12.790 -5.952 1.00 89.75 307 PHE A N 1
ATOM 2398 C CA . PHE A 1 307 ? -10.643 11.645 -5.536 1.00 89.75 307 PHE A CA 1
ATOM 2399 C C . PHE A 1 307 ? -9.524 12.058 -4.577 1.00 89.75 307 PHE A C 1
ATOM 2401 O O . PHE A 1 307 ? -9.285 11.430 -3.543 1.00 89.75 307 PHE A O 1
ATOM 2408 N N . THR A 1 308 ? -8.826 13.143 -4.912 1.00 90.81 308 THR A N 1
ATOM 2409 C CA . THR A 1 308 ? -7.733 13.673 -4.089 1.00 90.81 308 THR A CA 1
ATOM 2410 C C . THR A 1 308 ? -8.245 14.142 -2.726 1.00 90.81 308 THR A C 1
ATOM 2412 O O . THR A 1 308 ? -7.608 13.892 -1.702 1.00 90.81 308 THR A O 1
ATOM 2415 N N . ARG A 1 309 ? -9.427 14.764 -2.685 1.00 88.88 309 ARG A N 1
ATOM 2416 C CA . ARG A 1 309 ? -10.088 15.176 -1.441 1.00 88.88 309 ARG A CA 1
ATOM 2417 C C . ARG A 1 309 ? -10.509 13.976 -0.591 1.00 88.88 309 ARG A C 1
ATOM 2419 O O . ARG A 1 309 ? -10.146 13.928 0.582 1.00 88.88 309 ARG A O 1
ATOM 2426 N N . THR A 1 310 ? -11.220 13.013 -1.171 1.00 88.12 310 THR A N 1
ATOM 2427 C CA . THR A 1 310 ? -11.681 11.793 -0.493 1.00 88.12 310 THR A CA 1
ATOM 2428 C C . THR A 1 310 ? -10.516 11.050 0.150 1.00 88.12 310 THR A C 1
ATOM 2430 O O . THR A 1 310 ? -10.584 10.681 1.321 1.00 88.12 310 THR A O 1
ATOM 2433 N N . ARG A 1 311 ? -9.395 10.912 -0.567 1.00 89.69 311 ARG A N 1
ATOM 2434 C CA . ARG A 1 311 ? -8.176 10.281 -0.041 1.00 89.69 311 ARG A CA 1
ATOM 2435 C C . ARG A 1 311 ? -7.601 11.027 1.160 1.00 89.69 311 ARG A C 1
ATOM 2437 O O . ARG A 1 311 ? -7.261 10.386 2.151 1.00 89.69 311 ARG A O 1
ATOM 2444 N N . LEU A 1 312 ? -7.528 12.361 1.111 1.00 88.94 312 LEU A N 1
ATOM 2445 C CA . LEU A 1 312 ? -7.086 13.150 2.266 1.00 88.94 312 LEU A CA 1
ATOM 2446 C C . LEU A 1 312 ? -8.011 12.944 3.472 1.00 88.94 312 LEU A C 1
ATOM 2448 O O . LEU A 1 312 ? -7.527 12.747 4.585 1.00 88.94 312 LEU A O 1
ATOM 2452 N N . ASN A 1 313 ? -9.328 12.978 3.255 1.00 86.25 313 ASN A N 1
ATOM 2453 C CA . ASN A 1 313 ? -10.315 12.777 4.315 1.00 86.25 313 ASN A CA 1
ATOM 2454 C C . ASN A 1 313 ? -10.169 11.379 4.940 1.00 86.25 313 ASN A C 1
ATOM 2456 O O . ASN A 1 313 ? -10.137 11.254 6.163 1.00 86.25 313 ASN A O 1
ATOM 2460 N N . ALA A 1 314 ? -9.982 10.342 4.118 1.00 86.44 314 ALA A N 1
ATOM 2461 C CA . ALA A 1 314 ? -9.748 8.976 4.579 1.00 86.44 314 ALA A CA 1
ATOM 2462 C C . ALA A 1 314 ? -8.461 8.853 5.415 1.00 86.44 314 ALA A C 1
ATOM 2464 O O . ALA A 1 314 ? -8.470 8.233 6.475 1.00 86.44 314 ALA A O 1
ATOM 2465 N N . GLU A 1 315 ? -7.366 9.493 4.995 1.00 86.75 315 GLU A N 1
ATOM 2466 C CA . GLU A 1 315 ? -6.103 9.518 5.749 1.00 86.75 315 GLU A CA 1
ATOM 2467 C C . GLU A 1 315 ? -6.201 10.286 7.072 1.00 86.75 315 GLU A C 1
ATOM 2469 O O . GLU A 1 315 ? -5.413 10.055 7.992 1.00 86.75 315 GLU A O 1
ATOM 2474 N N . ARG A 1 316 ? -7.160 11.209 7.171 1.00 86.31 316 ARG A N 1
ATOM 2475 C CA . ARG A 1 316 ? -7.398 12.047 8.349 1.00 86.31 316 ARG A CA 1
ATOM 2476 C C . ARG A 1 316 ? -8.561 11.570 9.216 1.00 86.31 316 ARG A C 1
ATOM 2478 O O . ARG A 1 316 ? -8.794 12.179 10.256 1.00 86.31 316 ARG A O 1
ATOM 2485 N N . ARG A 1 317 ? -9.241 10.470 8.873 1.00 84.00 317 ARG A N 1
ATOM 2486 C CA . ARG A 1 317 ? -10.404 9.959 9.629 1.00 84.00 317 ARG A CA 1
ATOM 2487 C C . ARG A 1 317 ? -10.107 9.688 11.112 1.00 84.00 317 ARG A C 1
ATOM 2489 O O . ARG A 1 317 ? -10.985 9.815 11.956 1.00 84.00 317 ARG A O 1
ATOM 2496 N N . GLU A 1 318 ? -8.857 9.353 11.442 1.00 83.56 318 GLU A N 1
ATOM 2497 C CA . GLU A 1 318 ? -8.401 9.110 12.821 1.00 83.56 318 GLU A CA 1
ATOM 2498 C C . GLU A 1 318 ? -7.706 10.321 13.468 1.00 83.56 318 GLU A C 1
ATOM 2500 O O . GLU A 1 318 ? -7.230 10.238 14.603 1.00 83.56 318 GLU A O 1
ATOM 2505 N N . ALA A 1 319 ? -7.612 11.452 12.760 1.00 82.50 319 ALA A N 1
ATOM 2506 C CA . ALA A 1 319 ? -6.926 12.644 13.254 1.00 82.50 319 ALA A CA 1
ATOM 2507 C C . ALA A 1 319 ? -7.630 13.242 14.479 1.00 82.50 319 ALA A C 1
ATOM 2509 O O . ALA A 1 319 ? -6.960 13.782 15.358 1.00 82.50 319 ALA A O 1
ATOM 2510 N N . ALA A 1 320 ? -8.959 13.120 14.550 1.00 81.62 320 ALA A N 1
ATOM 2511 C CA . ALA A 1 320 ? -9.785 13.536 15.676 1.00 81.62 320 ALA A CA 1
ATOM 2512 C C . ALA A 1 320 ? -10.912 12.518 15.907 1.00 81.62 320 ALA A C 1
ATOM 2514 O O . ALA A 1 320 ? -11.780 12.348 15.058 1.00 81.62 320 ALA A O 1
ATOM 2515 N N . GLN A 1 321 ? -10.910 11.855 17.063 1.00 85.25 321 GLN A N 1
ATOM 2516 C CA . GLN A 1 321 ? -11.884 10.819 17.413 1.00 85.25 321 GLN A CA 1
ATOM 2517 C C . GLN A 1 321 ? -12.416 11.007 18.832 1.00 85.25 321 GLN A C 1
ATOM 2519 O O . GLN A 1 321 ? -11.697 11.445 19.733 1.00 85.25 321 GLN A O 1
ATOM 2524 N N . ALA A 1 322 ? -13.671 10.620 19.036 1.00 86.00 322 ALA A N 1
ATOM 2525 C CA . ALA A 1 322 ? -14.304 10.521 20.341 1.00 86.00 322 ALA A CA 1
ATOM 2526 C C . ALA A 1 322 ? -14.687 9.063 20.618 1.00 86.00 322 ALA A C 1
ATOM 2528 O O . ALA A 1 322 ? -15.174 8.366 19.735 1.00 86.00 322 ALA A O 1
ATOM 2529 N N . PHE A 1 323 ? -14.473 8.621 21.851 1.00 88.06 323 PHE A N 1
ATOM 2530 C CA . PHE A 1 323 ? -14.798 7.285 22.334 1.00 88.06 323 PHE A CA 1
ATOM 2531 C C . PHE A 1 323 ? -15.773 7.425 23.499 1.00 88.06 323 PHE A C 1
ATOM 2533 O O . PHE A 1 323 ? -15.511 8.210 24.412 1.00 88.06 323 PHE A O 1
ATOM 2540 N N . GLY A 1 324 ? -16.873 6.677 23.474 1.00 88.19 324 GLY A N 1
ATOM 2541 C CA . GLY A 1 324 ? -17.889 6.667 24.523 1.00 88.19 324 GLY A CA 1
ATOM 2542 C C . GLY A 1 324 ? -18.194 5.246 24.991 1.00 88.19 324 GLY A C 1
ATOM 2543 O O . GLY A 1 324 ? -18.175 4.322 24.188 1.00 88.19 324 GLY A O 1
ATOM 2544 N N . GLU A 1 325 ? -18.477 5.080 26.281 1.00 90.62 325 GLU A N 1
ATOM 2545 C CA . GLU A 1 325 ? -18.954 3.825 26.882 1.00 90.62 325 GLU A CA 1
ATOM 2546 C C . GLU A 1 325 ? -20.197 4.140 27.721 1.00 90.62 325 GLU A C 1
ATOM 2548 O O . GLU A 1 325 ? -20.174 5.098 28.500 1.00 90.62 325 GLU A O 1
ATOM 2553 N N . GLY A 1 326 ? -21.277 3.372 27.573 1.00 89.00 326 GLY A N 1
ATOM 2554 C CA . GLY A 1 326 ? -22.566 3.635 28.220 1.00 89.00 326 GLY A CA 1
ATOM 2555 C C . GLY A 1 326 ? -23.619 2.572 27.908 1.00 89.00 326 GLY A C 1
ATOM 2556 O O . GLY A 1 326 ? -23.287 1.506 27.403 1.00 89.00 326 GLY A O 1
ATOM 2557 N N . ASP A 1 327 ? -24.885 2.875 28.193 1.00 87.31 327 ASP A N 1
ATOM 2558 C CA . ASP A 1 327 ? -26.047 1.993 27.965 1.00 87.31 327 ASP A CA 1
ATOM 2559 C C . ASP A 1 327 ? -27.087 2.594 26.995 1.00 87.31 327 ASP A C 1
ATOM 2561 O O . ASP A 1 327 ? -28.263 2.212 26.974 1.00 87.31 327 ASP A O 1
ATOM 2565 N N . ALA A 1 328 ? -26.646 3.547 26.173 1.00 85.38 328 ALA A N 1
ATOM 2566 C CA . ALA A 1 328 ? -27.438 4.201 25.140 1.00 85.38 328 ALA A CA 1
ATOM 2567 C C . ALA A 1 328 ? -27.640 3.295 23.911 1.00 85.38 328 ALA A C 1
ATOM 2569 O O . ALA A 1 328 ? -27.030 3.499 22.867 1.00 85.38 328 ALA A O 1
ATOM 2570 N N . ALA A 1 329 ? -28.535 2.311 24.032 1.00 86.75 329 ALA A N 1
ATOM 2571 C CA . ALA A 1 329 ? -28.853 1.337 22.979 1.00 86.75 329 ALA A CA 1
ATOM 2572 C C . ALA A 1 329 ? -29.436 1.941 21.679 1.00 86.75 329 ALA A C 1
ATOM 2574 O O . ALA A 1 329 ? -29.518 1.250 20.670 1.00 86.75 329 ALA A O 1
ATOM 2575 N N . PHE A 1 330 ? -29.835 3.219 21.696 1.00 85.25 330 PHE A N 1
ATOM 2576 C CA . PHE A 1 330 ? -30.322 3.958 20.524 1.00 85.25 330 PHE A CA 1
ATOM 2577 C C . PHE A 1 330 ? -29.191 4.496 19.626 1.00 85.25 330 PHE A C 1
ATOM 2579 O O . PHE A 1 330 ? -29.465 5.143 18.614 1.00 85.25 330 PHE A O 1
ATOM 2586 N N . LEU A 1 331 ? -27.925 4.310 20.019 1.00 88.06 331 LEU A N 1
ATOM 2587 C CA . LEU A 1 331 ? -26.760 4.672 19.216 1.00 88.06 331 LEU A CA 1
ATOM 2588 C C . LEU A 1 331 ? -26.597 3.703 18.045 1.00 88.06 331 LEU A C 1
ATOM 2590 O O . LEU A 1 331 ? -26.500 2.497 18.253 1.00 88.06 331 LEU A O 1
ATOM 2594 N N . VAL A 1 332 ? -26.541 4.241 16.828 1.00 89.44 332 VAL A N 1
ATOM 2595 C CA . VAL A 1 332 ? -26.443 3.469 15.585 1.00 89.44 332 VAL A CA 1
ATOM 2596 C C . VAL A 1 332 ? -25.397 4.109 14.661 1.00 89.44 332 VAL A C 1
ATOM 2598 O O . VAL A 1 332 ? -25.327 5.346 14.582 1.00 89.44 332 VAL A O 1
ATOM 2601 N N . PRO A 1 333 ? -24.561 3.323 13.957 1.00 89.62 333 PRO A N 1
ATOM 2602 C CA . PRO A 1 333 ? -23.657 3.872 12.950 1.00 89.62 333 PRO A CA 1
ATOM 2603 C C . PRO A 1 333 ? -24.412 4.622 11.848 1.00 89.62 333 PRO A C 1
ATOM 2605 O O . PRO A 1 333 ? -25.544 4.291 11.512 1.00 89.62 333 PRO A O 1
ATOM 2608 N N . GLY A 1 334 ? -23.787 5.654 11.280 1.00 85.25 334 GLY A N 1
ATOM 2609 C CA . GLY A 1 334 ? -24.409 6.469 10.230 1.00 85.25 334 GLY A CA 1
ATOM 2610 C C . GLY A 1 334 ? -25.445 7.479 10.724 1.00 85.25 334 GLY A C 1
ATOM 2611 O O . GLY A 1 334 ? -25.971 8.234 9.920 1.00 85.25 334 GLY A O 1
ATOM 2612 N N . THR A 1 335 ? -25.698 7.575 12.031 1.00 86.88 335 THR A N 1
ATOM 2613 C CA . THR A 1 335 ? -26.561 8.618 12.600 1.00 86.88 335 THR A CA 1
ATOM 2614 C C . THR A 1 335 ? -25.740 9.705 13.285 1.00 86.88 335 THR A C 1
ATOM 2616 O O . THR A 1 335 ? -24.806 9.447 14.045 1.00 86.88 335 THR A O 1
ATOM 2619 N N . SER A 1 336 ? -26.105 10.959 13.031 1.00 84.44 336 SER A N 1
ATOM 2620 C CA . SER A 1 336 ? -25.544 12.120 13.708 1.00 84.44 336 SER A CA 1
ATOM 2621 C C . SER A 1 336 ? -26.284 12.385 15.021 1.00 84.44 336 SER A C 1
ATOM 2623 O O . SER A 1 336 ? -27.503 12.547 15.057 1.00 84.44 336 SER A O 1
ATOM 2625 N N . TYR A 1 337 ? -25.547 12.456 16.125 1.00 82.56 337 TYR A N 1
ATOM 2626 C CA . TYR A 1 337 ? -26.105 12.768 17.439 1.00 82.56 337 TYR A CA 1
ATOM 2627 C C . TYR A 1 337 ? -25.684 14.173 17.855 1.00 82.56 337 TYR A C 1
ATOM 2629 O O . TYR A 1 337 ? -24.520 14.564 17.743 1.00 82.56 337 TYR A O 1
ATOM 2637 N N . SER A 1 338 ? -26.649 14.960 18.322 1.00 69.62 338 SER A N 1
ATOM 2638 C CA . SER A 1 338 ? -26.388 16.307 18.811 1.00 69.62 338 SER A CA 1
ATOM 2639 C C . SER A 1 338 ? -25.710 16.267 20.181 1.00 69.62 338 SER A C 1
ATOM 2641 O O . SER A 1 338 ? -25.835 15.313 20.957 1.00 69.62 338 SER A O 1
ATOM 2643 N N . ARG A 1 339 ? -24.925 17.317 20.444 1.00 59.72 339 ARG A N 1
ATOM 2644 C CA . ARG A 1 339 ? -24.051 17.423 21.615 1.00 59.72 339 ARG A CA 1
ATOM 2645 C C . ARG A 1 339 ? -24.842 17.237 22.903 1.00 59.72 339 ARG A C 1
ATOM 2647 O O . ARG A 1 339 ? -25.978 17.696 23.018 1.00 59.72 339 ARG A O 1
ATOM 2654 N N . ALA A 1 340 ? -24.209 16.581 23.870 1.00 55.34 340 ALA A N 1
ATOM 2655 C CA . ALA A 1 340 ? -24.877 16.250 25.106 1.00 55.34 340 ALA A CA 1
ATOM 2656 C C . ALA A 1 340 ? -25.403 17.484 25.844 1.00 55.34 340 ALA A C 1
ATOM 2658 O O . ALA A 1 340 ? -24.759 18.535 25.835 1.00 55.34 340 ALA A O 1
ATOM 2659 N N . ARG A 1 341 ? -26.522 17.340 26.567 1.00 50.62 341 ARG A N 1
ATOM 2660 C CA . ARG A 1 341 ? -27.016 18.339 27.542 1.00 50.62 341 ARG A CA 1
ATOM 2661 C C . ARG A 1 341 ? -26.117 18.426 28.791 1.00 50.62 341 ARG A C 1
ATOM 2663 O O . ARG A 1 341 ? -26.594 18.585 29.907 1.00 50.62 341 ARG A O 1
ATOM 2670 N N . SER A 1 342 ? -24.806 18.289 28.618 1.00 56.06 342 SER A N 1
ATOM 2671 C CA . SER A 1 342 ? -23.804 18.307 29.676 1.00 56.06 342 SER A CA 1
ATOM 2672 C C . SER A 1 342 ? -22.651 19.198 29.227 1.00 56.06 342 SER A C 1
ATOM 2674 O O . SER A 1 342 ? -21.902 18.852 28.310 1.00 56.06 342 SER A O 1
ATOM 2676 N N . ALA A 1 343 ? -22.504 20.358 29.876 1.00 56.34 343 ALA A N 1
ATOM 2677 C CA . ALA A 1 343 ? -21.406 21.301 29.638 1.00 56.34 343 ALA A CA 1
ATOM 2678 C C . ALA A 1 343 ? -20.021 20.628 29.749 1.00 56.34 343 ALA A C 1
ATOM 2680 O O . ALA A 1 343 ? -19.066 21.034 29.094 1.00 56.34 343 ALA A O 1
ATOM 2681 N N . THR A 1 344 ? -19.925 19.541 30.515 1.00 58.50 344 THR A N 1
ATOM 2682 C CA . THR A 1 344 ? -18.716 18.731 30.681 1.00 58.50 344 THR A CA 1
ATOM 2683 C C . THR A 1 344 ? -18.264 18.050 29.388 1.00 58.50 344 THR A C 1
ATOM 2685 O O . THR A 1 344 ? -17.072 18.040 29.093 1.00 58.50 344 THR A O 1
ATOM 2688 N N . LEU A 1 345 ? -19.190 17.502 28.592 1.00 57.66 345 LEU A N 1
ATOM 2689 C CA . LEU A 1 345 ? -18.854 16.823 27.333 1.00 57.66 345 LEU A CA 1
ATOM 2690 C C . LEU A 1 345 ? -18.472 17.832 26.241 1.00 57.66 345 LEU A C 1
ATOM 2692 O O . LEU A 1 345 ? -17.557 17.585 25.460 1.00 57.66 345 LEU A O 1
ATOM 2696 N N . LEU A 1 346 ? -19.111 19.006 26.248 1.00 59.00 346 LEU A N 1
ATOM 2697 C CA . LEU A 1 346 ? -18.710 20.153 25.430 1.00 59.00 346 LEU A CA 1
ATOM 2698 C C . LEU A 1 346 ? -17.268 20.576 25.738 1.00 59.00 346 LEU A C 1
ATOM 2700 O O . LEU A 1 346 ? -16.459 20.621 24.820 1.00 59.00 346 LEU A O 1
ATOM 2704 N N . ASN A 1 347 ? -16.919 20.762 27.015 1.00 60.94 347 ASN A N 1
ATOM 2705 C CA . ASN A 1 347 ? -15.568 21.156 27.431 1.00 60.94 347 ASN A CA 1
ATOM 2706 C C . ASN A 1 347 ? -14.480 20.108 27.102 1.00 60.94 347 ASN A C 1
ATOM 2708 O O . ASN A 1 347 ? -13.304 20.457 27.026 1.00 60.94 347 ASN A O 1
ATOM 2712 N N . LEU A 1 348 ? -14.848 18.831 26.937 1.00 60.44 348 LEU A N 1
ATOM 2713 C CA . LEU A 1 348 ? -13.931 17.743 26.565 1.00 60.44 348 LEU A CA 1
ATOM 2714 C C . LEU A 1 348 ? -13.614 17.712 25.060 1.00 60.44 348 LEU A C 1
ATOM 2716 O O . LEU A 1 348 ? -12.500 17.351 24.689 1.00 60.44 348 LEU A O 1
ATOM 2720 N N . ILE A 1 349 ? -14.589 18.048 24.208 1.00 56.69 349 ILE A N 1
ATOM 2721 C CA . ILE A 1 349 ? -14.461 18.011 22.737 1.00 56.69 349 ILE A CA 1
ATOM 2722 C C . ILE A 1 349 ? -13.982 19.359 22.191 1.00 56.69 349 ILE A C 1
ATOM 2724 O O . ILE A 1 349 ? -13.151 19.412 21.288 1.00 56.69 349 ILE A O 1
ATOM 2728 N N . ASP A 1 350 ? -14.533 20.440 22.730 1.00 56.09 350 ASP A N 1
ATOM 2729 C CA . ASP A 1 350 ? -14.288 21.819 22.329 1.00 56.09 350 ASP A CA 1
ATOM 2730 C C . ASP A 1 350 ? -14.143 22.627 23.625 1.00 56.09 350 ASP A C 1
ATOM 2732 O O . ASP A 1 350 ? -15.118 23.220 24.101 1.00 56.09 350 ASP A O 1
ATOM 2736 N N . PRO A 1 351 ? -12.968 22.555 24.289 1.00 52.28 351 PRO A N 1
ATOM 2737 C CA . PRO A 1 351 ? -12.754 23.291 25.521 1.00 52.28 351 PRO A CA 1
ATOM 2738 C C . PRO A 1 351 ? -13.102 24.756 25.260 1.00 52.28 351 PRO A C 1
ATOM 2740 O O . PRO A 1 351 ? -12.696 25.292 24.221 1.00 52.28 351 PRO A O 1
ATOM 2743 N N . PRO A 1 352 ? -13.860 25.410 26.162 1.00 47.38 352 PRO A N 1
ATOM 2744 C CA . PRO A 1 352 ? -14.213 26.806 25.994 1.00 47.38 352 PRO A CA 1
ATOM 2745 C C . PRO A 1 352 ? -12.923 27.564 25.696 1.00 47.38 352 PRO A C 1
ATOM 2747 O O . PRO A 1 352 ? -11.882 27.209 26.272 1.00 47.38 352 PRO A O 1
ATOM 2750 N N . PRO A 1 353 ? -12.953 28.557 24.780 1.00 44.44 353 PRO A N 1
ATOM 2751 C CA . PRO A 1 353 ? -11.781 29.379 24.534 1.00 44.44 353 PRO A CA 1
ATOM 2752 C C . PRO A 1 353 ? -11.271 29.771 25.905 1.00 44.44 353 PRO A C 1
ATOM 2754 O O . PRO A 1 353 ? -12.079 30.233 26.719 1.00 44.44 353 PRO A O 1
ATOM 2757 N N . ALA A 1 354 ? -9.999 29.455 26.183 1.00 42.44 354 ALA A N 1
ATOM 2758 C CA . ALA A 1 354 ? -9.404 29.745 27.476 1.00 42.44 354 ALA A CA 1
ATOM 2759 C C . ALA A 1 354 ? -9.900 31.131 27.862 1.00 42.44 354 ALA A C 1
ATOM 2761 O O . ALA A 1 354 ? -9.786 32.045 27.033 1.00 42.44 354 ALA A O 1
ATOM 2762 N N . THR A 1 355 ? -10.548 31.253 29.031 1.00 37.47 355 THR A N 1
ATOM 2763 C CA . THR A 1 355 ? -10.900 32.564 29.582 1.00 37.47 355 THR A CA 1
ATOM 2764 C C . THR A 1 355 ? -9.730 33.469 29.248 1.00 37.47 355 THR A C 1
ATOM 2766 O O . THR A 1 355 ? -8.597 33.029 29.518 1.00 37.47 355 THR A O 1
ATOM 2769 N N . PRO A 1 356 ? -9.949 34.639 28.601 1.00 40.41 356 PRO A N 1
ATOM 2770 C CA . PRO A 1 356 ? -8.843 35.558 28.387 1.00 40.41 356 PRO A CA 1
ATOM 2771 C C . PRO A 1 356 ? -8.140 35.624 29.734 1.00 40.41 356 PRO A C 1
ATOM 2773 O O . PRO A 1 356 ? -8.852 35.648 30.750 1.00 40.41 356 PRO A O 1
ATOM 2776 N N . PRO A 1 357 ? -6.805 35.454 29.754 1.00 38.31 357 PRO A N 1
ATOM 2777 C CA . PRO A 1 357 ? -6.085 35.276 31.002 1.00 38.31 357 PRO A CA 1
ATOM 2778 C C . PRO A 1 357 ? -6.649 36.293 31.991 1.00 38.31 357 PRO A C 1
ATOM 2780 O O . PRO A 1 357 ? -6.865 37.439 31.566 1.00 38.31 357 PRO A O 1
ATOM 2783 N N . PRO A 1 358 ? -6.979 35.895 33.241 1.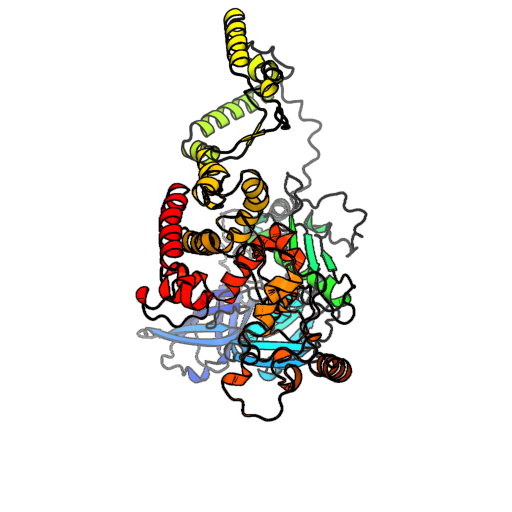00 36.28 358 PRO A N 1
ATOM 2784 C CA . PRO A 1 358 ? -7.399 36.877 34.235 1.00 36.28 358 PRO A CA 1
ATOM 2785 C C . PRO A 1 358 ? -6.428 38.053 34.119 1.00 36.28 358 PRO A C 1
ATOM 2787 O O . PRO A 1 358 ? -5.241 37.774 33.876 1.00 36.28 358 PRO A O 1
ATOM 2790 N N . PRO A 1 359 ? -6.913 39.315 34.179 1.00 43.25 359 PRO A N 1
ATOM 2791 C CA . PRO A 1 359 ? -6.058 40.491 34.004 1.00 43.25 359 PRO A CA 1
ATOM 2792 C C . PRO A 1 359 ? -4.782 40.202 34.768 1.00 43.25 359 PRO A C 1
ATOM 2794 O O . PRO A 1 359 ? -4.921 39.771 35.916 1.00 43.25 359 PRO A O 1
ATOM 2797 N N . PRO A 1 360 ? -3.631 40.230 34.066 1.00 39.34 360 PRO A N 1
ATOM 2798 C CA . PRO A 1 360 ? -2.483 39.361 34.307 1.00 39.34 360 PRO A CA 1
ATOM 2799 C C . PRO A 1 360 ? -2.432 39.006 35.776 1.00 39.34 360 PRO A C 1
ATOM 2801 O O . PRO A 1 360 ? -2.213 39.917 36.578 1.00 39.34 360 PRO A O 1
ATOM 2804 N N . ALA A 1 361 ? -2.747 37.739 36.108 1.00 44.38 361 ALA A N 1
ATOM 2805 C CA . ALA A 1 361 ? -2.647 37.238 37.476 1.00 44.38 361 ALA A CA 1
ATOM 2806 C C . ALA A 1 361 ? -1.396 37.872 38.057 1.00 44.38 361 ALA A C 1
ATOM 2808 O O . ALA A 1 361 ? -0.347 37.728 37.416 1.00 44.38 361 ALA A O 1
ATOM 2809 N N . THR A 1 362 ? -1.575 38.666 39.125 1.00 50.22 362 THR A N 1
ATOM 2810 C CA . THR A 1 362 ? -0.550 39.542 39.700 1.00 50.22 362 THR A CA 1
ATOM 2811 C C . THR A 1 362 ? 0.787 38.870 39.478 1.00 50.22 362 THR A C 1
ATOM 2813 O O . THR A 1 362 ? 0.905 37.733 39.949 1.00 50.22 362 THR A O 1
ATOM 2816 N N . PRO A 1 363 ? 1.684 39.447 38.646 1.00 50.09 363 PRO A N 1
ATOM 2817 C CA . PRO A 1 363 ? 2.823 38.725 38.100 1.00 50.09 363 PRO A CA 1
ATOM 2818 C C . PRO A 1 363 ? 3.429 37.897 39.216 1.00 50.09 363 PRO A C 1
ATOM 2820 O O . PRO A 1 363 ? 3.731 38.469 40.268 1.00 50.09 363 PRO A O 1
ATOM 2823 N N . LEU A 1 364 ? 3.471 36.566 39.012 1.00 50.34 364 LEU A N 1
ATOM 2824 C CA . LEU A 1 364 ? 3.996 35.617 39.994 1.00 50.34 364 LEU A CA 1
ATOM 2825 C C . LEU A 1 364 ? 5.213 36.278 40.615 1.00 50.34 364 LEU A C 1
ATOM 2827 O O . LEU A 1 364 ? 6.100 36.725 39.875 1.00 50.34 364 LEU A O 1
ATOM 2831 N N . THR A 1 365 ? 5.219 36.409 41.941 1.00 55.81 365 THR A N 1
ATOM 2832 C CA . THR A 1 365 ? 6.345 37.074 42.587 1.00 55.81 365 THR A CA 1
ATOM 2833 C C . THR A 1 365 ? 7.624 36.365 42.130 1.00 55.81 365 THR A C 1
ATOM 2835 O O . THR A 1 365 ? 7.584 35.162 41.826 1.00 55.81 365 THR A O 1
ATOM 2838 N N . PRO A 1 366 ? 8.764 37.065 42.029 1.00 53.28 366 PRO A N 1
ATOM 2839 C CA . PRO A 1 366 ? 10.029 36.433 41.657 1.00 53.28 366 PRO A CA 1
ATOM 2840 C C . PRO A 1 366 ? 10.285 35.119 42.422 1.00 53.28 366 PRO A C 1
ATOM 2842 O O . PRO A 1 366 ? 10.764 34.150 41.839 1.00 53.28 366 PRO A O 1
ATOM 2845 N N . GLU A 1 367 ? 9.826 35.038 43.676 1.00 54.72 367 GLU A N 1
ATOM 2846 C CA . GLU A 1 367 ? 9.776 33.829 44.508 1.00 54.72 367 GLU A CA 1
ATOM 2847 C C . GLU A 1 367 ? 8.937 32.672 43.940 1.00 54.72 367 GLU A C 1
ATOM 2849 O O . GLU A 1 367 ? 9.413 31.539 43.887 1.00 54.72 367 GLU A O 1
ATOM 2854 N N . GLN A 1 368 ? 7.704 32.915 43.490 1.00 53.91 368 GLN A N 1
ATOM 2855 C CA . GLN A 1 368 ? 6.832 31.867 42.947 1.00 53.91 368 GLN A CA 1
ATOM 2856 C C . GLN A 1 368 ? 7.333 31.350 41.586 1.00 53.91 368 GLN A C 1
ATOM 2858 O O . GLN A 1 368 ? 7.248 30.150 41.299 1.00 53.91 368 GLN A O 1
ATOM 2863 N N . VAL A 1 369 ? 7.914 32.230 40.759 1.00 53.88 369 VAL A N 1
ATOM 2864 C CA . VAL A 1 369 ? 8.587 31.841 39.505 1.00 53.88 369 VAL A CA 1
ATOM 2865 C C . VAL A 1 369 ? 9.848 31.023 39.797 1.00 53.88 369 VAL A C 1
ATOM 2867 O O . VAL A 1 369 ? 10.088 30.010 39.130 1.00 53.88 369 VAL A O 1
ATOM 2870 N N . ALA A 1 370 ? 10.633 31.426 40.799 1.00 55.31 370 ALA A N 1
ATOM 2871 C CA . ALA A 1 370 ? 11.804 30.687 41.255 1.00 55.31 370 ALA A CA 1
ATOM 2872 C C . ALA A 1 370 ? 11.419 29.303 41.807 1.00 55.31 370 ALA A C 1
ATOM 2874 O O . ALA A 1 370 ? 12.033 28.314 41.412 1.00 55.31 370 ALA A O 1
ATOM 2875 N N . GLN A 1 371 ? 10.348 29.187 42.604 1.00 57.84 371 GLN A N 1
ATOM 2876 C CA . GLN A 1 371 ? 9.844 27.908 43.128 1.00 57.84 371 GLN A CA 1
ATOM 2877 C C . GLN A 1 371 ? 9.375 26.952 42.026 1.00 57.84 371 GLN A C 1
ATOM 2879 O O . GLN A 1 371 ? 9.754 25.779 42.024 1.00 57.84 371 GLN A O 1
ATOM 2884 N N . GLN A 1 372 ? 8.591 27.425 41.051 1.00 53.50 372 GLN A N 1
ATOM 2885 C CA . GLN A 1 372 ? 8.152 26.572 39.939 1.00 53.50 372 GLN A CA 1
ATOM 2886 C C . GLN A 1 372 ? 9.321 26.108 39.059 1.00 53.50 372 GLN A C 1
ATOM 2888 O O . GLN A 1 372 ? 9.310 24.982 38.552 1.00 53.50 372 GLN A O 1
ATOM 2893 N N . ARG A 1 373 ? 10.349 26.946 38.879 1.00 54.53 373 ARG A N 1
ATOM 2894 C CA . ARG A 1 373 ? 11.547 26.592 38.106 1.00 54.53 373 ARG A CA 1
ATOM 2895 C C . ARG A 1 373 ? 12.494 25.680 38.881 1.00 54.53 373 ARG A C 1
ATOM 2897 O O . ARG A 1 373 ? 12.974 24.720 38.289 1.00 54.53 373 ARG A O 1
ATOM 2904 N N . ALA A 1 374 ? 12.689 25.889 40.181 1.00 59.62 374 ALA A N 1
ATOM 2905 C CA . ALA A 1 374 ? 13.408 24.961 41.054 1.00 59.62 374 ALA A CA 1
ATOM 2906 C C . ALA A 1 374 ? 12.737 23.578 41.047 1.00 59.62 374 ALA A C 1
ATOM 2908 O O . ALA A 1 374 ? 13.394 22.569 40.805 1.00 59.62 374 ALA A O 1
ATOM 2909 N N . ALA A 1 375 ? 11.404 23.527 41.147 1.00 59.56 375 ALA A N 1
ATOM 2910 C CA . ALA A 1 375 ? 10.643 22.284 41.024 1.00 59.56 375 ALA A CA 1
ATOM 2911 C C . ALA A 1 375 ? 10.786 21.619 39.640 1.00 59.56 375 ALA A C 1
ATOM 2913 O O . ALA A 1 375 ? 10.671 20.398 39.525 1.00 59.56 375 ALA A O 1
ATOM 2914 N N . ARG A 1 376 ? 11.032 22.395 38.576 1.00 58.66 376 ARG A N 1
ATOM 2915 C CA . ARG A 1 376 ? 11.339 21.866 37.240 1.00 58.66 376 ARG A CA 1
ATOM 2916 C C . ARG A 1 376 ? 12.762 21.310 37.164 1.00 58.66 376 ARG A C 1
ATOM 2918 O O . ARG A 1 376 ? 12.925 20.235 36.599 1.00 58.66 376 ARG A O 1
ATOM 2925 N N . TYR A 1 377 ? 13.757 21.987 37.736 1.00 57.97 377 TYR A N 1
ATOM 2926 C CA . TYR A 1 377 ? 15.134 21.484 37.808 1.00 57.97 377 TYR A CA 1
ATOM 2927 C C . TYR A 1 377 ? 15.215 20.176 38.597 1.00 57.97 377 TYR A C 1
ATOM 2929 O O . TYR A 1 377 ? 15.751 19.204 38.077 1.00 57.97 377 TYR A O 1
ATOM 2937 N N . VAL A 1 378 ? 14.552 20.096 39.754 1.00 66.00 378 VAL A N 1
ATOM 2938 C CA . VAL A 1 378 ? 14.452 18.862 40.553 1.00 66.00 378 VAL A CA 1
ATOM 2939 C C . VAL A 1 378 ? 13.806 17.723 39.753 1.00 66.00 378 VAL A C 1
ATOM 2941 O O . VAL A 1 378 ? 14.270 16.587 39.795 1.00 66.00 378 VAL A O 1
ATOM 2944 N N . ARG A 1 379 ? 12.766 18.008 38.955 1.00 66.75 379 ARG A N 1
ATOM 2945 C CA . ARG A 1 379 ? 12.157 17.005 38.060 1.00 66.75 379 ARG A CA 1
ATOM 2946 C C . ARG A 1 379 ? 13.091 16.566 36.934 1.00 66.75 379 ARG A C 1
ATOM 2948 O O . ARG A 1 379 ? 13.069 15.395 36.567 1.00 66.75 379 ARG A O 1
ATOM 2955 N N . VAL A 1 380 ? 13.876 17.483 36.367 1.00 66.94 380 VAL A N 1
ATOM 2956 C CA . VAL A 1 380 ? 14.859 17.168 35.320 1.00 66.94 380 VAL A CA 1
ATOM 2957 C C . VAL A 1 380 ? 15.993 16.323 35.894 1.00 66.94 380 VAL A C 1
ATOM 2959 O O . VAL A 1 380 ? 16.326 15.308 35.292 1.00 66.94 380 VAL A O 1
ATOM 2962 N N . GLU A 1 381 ? 16.526 16.661 37.068 1.00 70.12 381 GLU A N 1
ATOM 2963 C CA . GLU A 1 381 ? 17.523 15.837 37.761 1.00 70.12 381 GLU A CA 1
ATOM 2964 C C . GLU A 1 381 ? 16.975 14.449 38.102 1.00 70.12 381 GLU A C 1
ATOM 2966 O O . GLU A 1 381 ? 17.604 13.442 37.775 1.00 70.12 381 GLU A O 1
ATOM 2971 N N . ALA A 1 382 ? 15.759 14.367 38.652 1.00 71.81 382 ALA A N 1
ATOM 2972 C CA . ALA A 1 382 ? 15.100 13.091 38.932 1.00 71.81 382 ALA A CA 1
ATOM 2973 C C . ALA A 1 382 ? 14.873 12.256 37.654 1.00 71.81 382 ALA A C 1
ATOM 2975 O O . ALA A 1 382 ? 15.050 11.036 37.658 1.00 71.81 382 ALA A O 1
ATOM 2976 N N . ALA A 1 383 ? 14.530 12.899 36.533 1.00 68.38 383 ALA A N 1
ATOM 2977 C CA . ALA A 1 383 ? 14.388 12.233 35.240 1.00 68.38 383 ALA A CA 1
ATOM 2978 C C . ALA A 1 383 ? 15.740 11.776 34.665 1.00 68.38 383 ALA A C 1
ATOM 2980 O O . ALA A 1 383 ? 15.817 10.694 34.086 1.00 68.38 383 ALA A O 1
ATOM 2981 N N . MET A 1 384 ? 16.808 12.555 34.847 1.00 65.94 384 MET A N 1
ATOM 2982 C CA . MET A 1 384 ? 18.165 12.200 34.417 1.00 65.94 384 MET A CA 1
ATOM 2983 C C . MET A 1 384 ? 18.797 11.116 35.301 1.00 65.94 384 MET A C 1
ATOM 2985 O O . MET A 1 384 ? 19.625 10.349 34.814 1.00 65.94 384 MET A O 1
ATOM 2989 N N . ALA A 1 385 ? 18.368 10.964 36.557 1.00 75.88 385 ALA A N 1
ATOM 2990 C CA . ALA A 1 385 ? 18.752 9.837 37.408 1.00 75.88 385 ALA A CA 1
ATOM 2991 C C . ALA A 1 385 ? 18.151 8.499 36.919 1.00 75.88 385 ALA A C 1
ATOM 2993 O O . ALA A 1 385 ? 18.735 7.430 37.124 1.00 75.88 385 ALA A O 1
ATOM 2994 N N . ASN A 1 386 ? 17.025 8.537 36.196 1.00 83.75 386 ASN A N 1
ATOM 2995 C CA . ASN A 1 386 ? 16.362 7.348 35.669 1.00 83.75 386 ASN A CA 1
ATOM 2996 C C . ASN A 1 386 ? 17.153 6.712 34.506 1.00 83.75 386 ASN A C 1
ATOM 2998 O O . ASN A 1 386 ? 17.345 7.292 33.433 1.00 83.75 386 ASN A O 1
ATOM 3002 N N . THR A 1 387 ? 17.584 5.465 34.696 1.00 81.38 387 THR A N 1
ATOM 3003 C CA . THR A 1 387 ? 18.386 4.708 33.721 1.00 81.38 387 THR A CA 1
ATOM 3004 C C . THR A 1 387 ? 17.663 4.476 32.390 1.00 81.38 387 THR A C 1
ATOM 3006 O O . THR A 1 387 ? 18.301 4.513 31.338 1.00 81.38 387 THR A O 1
ATOM 3009 N N . ALA A 1 388 ? 16.339 4.292 32.388 1.00 77.50 388 ALA A N 1
ATOM 3010 C CA . ALA A 1 388 ? 15.561 4.116 31.160 1.00 77.50 388 ALA A CA 1
ATOM 3011 C C . ALA A 1 388 ? 15.481 5.416 30.342 1.00 77.50 388 ALA A C 1
ATOM 3013 O O . ALA A 1 388 ? 15.613 5.387 29.116 1.00 77.50 388 ALA A O 1
ATOM 3014 N N . VAL A 1 389 ? 15.339 6.564 31.014 1.00 77.81 389 VAL A N 1
ATOM 3015 C CA . VAL A 1 389 ? 15.347 7.888 30.371 1.00 77.81 389 VAL A CA 1
ATOM 3016 C C . VAL A 1 389 ? 16.714 8.169 29.753 1.00 77.81 389 VAL A C 1
ATOM 3018 O O . VAL A 1 389 ? 16.781 8.479 28.563 1.00 77.81 389 VAL A O 1
ATOM 3021 N N . ARG A 1 390 ? 17.808 7.954 30.497 1.00 77.50 390 ARG A N 1
ATOM 3022 C CA . ARG A 1 390 ? 19.177 8.063 29.958 1.00 77.50 390 ARG A CA 1
ATOM 3023 C C . ARG A 1 390 ? 19.402 7.136 28.765 1.00 77.50 390 ARG A C 1
ATOM 3025 O O . ARG A 1 390 ? 19.934 7.560 27.742 1.00 77.50 390 ARG A O 1
ATOM 3032 N N . LYS A 1 391 ? 18.930 5.887 28.848 1.00 75.19 391 LYS A N 1
ATOM 3033 C CA . LYS A 1 391 ? 19.028 4.911 27.751 1.00 75.19 391 LYS A CA 1
ATOM 3034 C C . LYS A 1 391 ? 18.268 5.356 26.498 1.00 75.19 391 LYS A C 1
ATOM 3036 O O . LYS A 1 391 ? 18.712 5.047 25.396 1.00 75.19 391 LYS A O 1
ATOM 3041 N N . ARG A 1 392 ? 17.157 6.084 26.648 1.00 74.12 392 ARG A N 1
ATOM 3042 C CA . ARG A 1 392 ? 16.398 6.661 25.529 1.00 74.12 392 ARG A CA 1
ATOM 3043 C C . ARG A 1 392 ? 17.097 7.886 24.935 1.00 74.12 392 ARG A C 1
ATOM 3045 O O . ARG A 1 392 ? 17.197 7.985 23.717 1.00 74.12 392 ARG A O 1
ATOM 3052 N N . LEU A 1 393 ? 17.618 8.776 25.781 1.00 76.31 393 LEU A N 1
ATOM 3053 C CA . LEU A 1 393 ? 18.291 10.008 25.355 1.00 76.31 393 LEU A CA 1
ATOM 3054 C C . LEU A 1 393 ? 19.656 9.760 24.692 1.00 76.31 393 LEU A C 1
ATOM 3056 O O . LEU A 1 393 ? 20.058 10.546 23.842 1.00 76.31 393 LEU A O 1
ATOM 3060 N N . ARG A 1 394 ? 20.336 8.640 24.990 1.00 70.94 394 ARG A N 1
ATOM 3061 C CA . ARG A 1 394 ? 21.660 8.299 24.418 1.00 70.94 394 ARG A CA 1
ATOM 3062 C C . ARG A 1 394 ? 21.705 8.222 22.883 1.00 70.94 394 ARG A C 1
ATOM 3064 O O . ARG A 1 394 ? 22.786 8.205 22.309 1.00 70.94 394 ARG A O 1
ATOM 3071 N N . ARG A 1 395 ? 20.550 8.078 22.224 1.00 72.25 395 ARG A N 1
ATOM 3072 C CA . ARG A 1 395 ? 20.417 7.973 20.759 1.00 72.25 395 ARG A CA 1
ATOM 3073 C C . ARG A 1 395 ? 19.739 9.195 20.135 1.00 72.25 395 ARG A C 1
ATOM 3075 O O . ARG A 1 395 ? 19.438 9.173 18.946 1.00 72.25 395 ARG A O 1
ATOM 3082 N N . CYS A 1 396 ? 19.458 10.233 20.921 1.00 79.88 396 CYS A N 1
ATOM 3083 C CA . CYS A 1 396 ? 18.883 11.458 20.388 1.00 79.88 396 CYS A CA 1
ATOM 3084 C C . CYS A 1 396 ? 19.909 12.157 19.500 1.00 79.88 396 CYS A C 1
ATOM 3086 O O . CYS A 1 396 ? 21.021 12.451 19.929 1.00 79.88 396 CYS A O 1
ATOM 3088 N N . VAL A 1 397 ? 19.505 12.434 18.265 1.00 79.75 397 VAL A N 1
ATOM 3089 C CA . VAL A 1 397 ? 20.236 13.342 17.389 1.00 79.75 397 VAL A CA 1
ATOM 3090 C C . VAL A 1 397 ? 19.912 14.753 17.851 1.00 79.75 397 VAL A C 1
ATOM 3092 O O . VAL A 1 397 ? 18.741 15.130 17.915 1.00 79.75 397 VAL A O 1
ATOM 3095 N N . VAL A 1 398 ? 20.940 15.511 18.214 1.00 82.12 398 VAL A N 1
ATOM 3096 C CA . VAL A 1 398 ? 20.783 16.881 18.705 1.00 82.12 398 VAL A CA 1
ATOM 3097 C C . VAL A 1 398 ? 21.517 17.846 17.798 1.00 82.12 398 VAL A C 1
ATOM 3099 O O . VAL A 1 398 ? 22.493 17.488 17.141 1.00 82.12 398 VAL A O 1
ATOM 3102 N N . THR A 1 399 ? 21.026 19.078 17.757 1.00 84.38 399 THR A N 1
ATOM 3103 C CA . THR A 1 399 ? 21.725 20.174 17.103 1.00 84.38 399 THR A CA 1
ATOM 3104 C C . THR A 1 399 ? 22.305 21.077 18.175 1.00 84.38 399 THR A C 1
ATOM 3106 O O . THR A 1 399 ? 21.548 21.647 18.958 1.00 84.38 399 THR A O 1
ATOM 3109 N N . MET A 1 400 ? 23.627 21.185 18.223 1.00 83.88 400 MET A N 1
ATOM 3110 C CA . MET A 1 400 ? 24.338 22.063 19.149 1.00 83.88 400 MET A CA 1
ATOM 3111 C C . MET A 1 400 ? 25.602 22.610 18.494 1.00 83.88 400 MET A C 1
ATOM 3113 O O . MET A 1 400 ? 26.026 22.119 17.451 1.00 83.88 400 MET A O 1
ATOM 3117 N N . ALA A 1 401 ? 26.159 23.673 19.058 1.00 84.75 401 ALA A N 1
ATOM 3118 C CA . ALA A 1 401 ? 27.410 24.234 18.578 1.00 84.75 401 ALA A CA 1
ATOM 3119 C C . ALA A 1 401 ? 28.587 23.279 18.841 1.00 84.75 401 ALA A C 1
ATOM 3121 O O . ALA A 1 401 ? 28.545 22.458 19.757 1.00 84.75 401 ALA A O 1
ATOM 3122 N N . THR A 1 402 ? 29.642 23.394 18.036 1.00 83.19 402 THR A N 1
ATOM 3123 C CA . THR A 1 402 ? 30.870 22.611 18.219 1.00 83.19 402 THR A CA 1
ATOM 3124 C C . THR A 1 402 ? 31.616 23.046 19.482 1.00 83.19 402 THR A C 1
ATOM 3126 O O . THR A 1 402 ? 31.830 24.234 19.714 1.00 83.19 402 THR A O 1
ATOM 3129 N N . GLU A 1 403 ? 32.057 22.084 20.293 1.00 81.69 403 GLU A N 1
ATOM 3130 C CA . GLU A 1 403 ? 32.867 22.346 21.496 1.00 81.69 403 GLU A CA 1
ATOM 3131 C C . GLU A 1 403 ? 34.328 22.691 21.161 1.00 81.69 403 GLU A C 1
ATOM 3133 O O . GLU A 1 403 ? 35.069 23.158 22.021 1.00 81.69 403 GLU A O 1
ATOM 3138 N N . TRP A 1 404 ? 34.730 22.493 19.903 1.00 86.31 404 TRP A N 1
ATOM 3139 C CA . TRP A 1 404 ? 36.111 22.614 19.429 1.00 86.31 404 TRP A CA 1
ATOM 3140 C C . TRP A 1 404 ? 36.410 23.956 18.745 1.00 86.31 404 TRP A C 1
ATOM 3142 O O . TRP A 1 404 ? 37.408 24.058 18.028 1.00 86.31 404 TRP A O 1
ATOM 3152 N N . SER A 1 405 ? 35.525 24.946 18.904 1.00 87.56 405 SER A N 1
ATOM 3153 C CA . SER A 1 405 ? 35.675 26.304 18.370 1.00 87.56 405 SER A CA 1
ATOM 3154 C C . SER A 1 405 ? 36.150 27.259 19.458 1.00 87.56 405 SER A C 1
ATOM 3156 O O . SER A 1 405 ? 35.494 27.434 20.489 1.00 87.56 405 SER A O 1
ATOM 3158 N N . THR A 1 406 ? 37.263 27.938 19.186 1.00 87.44 406 THR A N 1
ATOM 3159 C CA . THR A 1 406 ? 37.783 28.991 20.069 1.00 87.44 406 THR A CA 1
ATOM 3160 C C . THR A 1 406 ? 36.827 30.183 20.157 1.00 87.44 406 THR A C 1
ATOM 3162 O O . THR A 1 406 ? 36.675 30.769 21.230 1.00 87.44 406 THR A O 1
ATOM 3165 N N . ALA A 1 407 ? 36.123 30.503 19.065 1.00 86.75 407 ALA A N 1
ATOM 3166 C CA . ALA A 1 407 ? 35.193 31.630 18.992 1.00 86.75 407 ALA A CA 1
ATOM 3167 C C . ALA A 1 407 ? 33.953 31.470 19.893 1.00 86.75 407 ALA A C 1
ATOM 3169 O O . ALA A 1 407 ? 33.353 32.465 20.299 1.00 86.75 407 ALA A O 1
ATOM 3170 N N . LEU A 1 408 ? 33.575 30.233 20.228 1.00 87.06 408 LEU A N 1
ATOM 3171 C CA . LEU A 1 408 ? 32.374 29.925 21.015 1.00 87.06 408 LEU A CA 1
ATOM 3172 C C . LEU A 1 408 ? 32.670 29.623 22.490 1.00 87.06 408 LEU A C 1
ATOM 3174 O O . LEU A 1 408 ? 31.747 29.352 23.260 1.00 87.06 408 LEU A O 1
ATOM 3178 N N . PHE A 1 409 ? 33.936 29.704 22.913 1.00 87.75 409 PHE A N 1
ATOM 3179 C CA . PHE A 1 409 ? 34.352 29.338 24.267 1.00 87.75 409 PHE A CA 1
ATOM 3180 C C . PHE A 1 409 ? 33.563 30.087 25.354 1.00 87.75 409 PHE A C 1
ATOM 3182 O O . PHE A 1 409 ? 32.971 29.465 26.234 1.00 87.75 409 PHE A O 1
ATOM 3189 N N . GLU A 1 410 ? 33.498 31.419 25.275 1.00 85.88 410 GLU A N 1
ATOM 3190 C CA . GLU A 1 410 ? 32.782 32.226 26.273 1.00 85.88 410 GLU A CA 1
ATOM 3191 C C . GLU A 1 410 ? 31.274 31.939 26.255 1.00 85.88 410 GLU A C 1
ATOM 3193 O O . GLU A 1 410 ? 30.640 31.867 27.304 1.00 85.88 410 GLU A O 1
ATOM 3198 N N . GLN A 1 411 ? 30.682 31.679 25.088 1.00 83.81 411 GLN A N 1
ATOM 3199 C CA . GLN A 1 411 ? 29.269 31.308 25.009 1.00 83.81 411 GLN A CA 1
ATOM 3200 C C . GLN A 1 411 ? 28.974 29.995 25.754 1.00 83.81 411 GLN A C 1
ATOM 3202 O O . GLN A 1 411 ? 27.914 29.865 26.368 1.00 83.81 411 GLN A O 1
ATOM 3207 N N . HIS A 1 412 ? 29.894 29.030 25.713 1.00 83.69 412 HIS A N 1
ATOM 3208 C CA . HIS A 1 412 ? 29.713 27.714 26.328 1.00 83.69 412 HIS A CA 1
ATOM 3209 C C . HIS A 1 412 ? 30.063 27.678 27.811 1.00 83.69 412 HIS A C 1
ATOM 3211 O O . HIS A 1 412 ? 29.391 26.986 28.577 1.00 83.69 412 HIS A O 1
ATOM 3217 N N . TRP A 1 413 ? 31.096 28.411 28.221 1.00 86.19 413 TRP A N 1
ATOM 3218 C CA . TRP A 1 413 ? 31.737 28.187 29.515 1.00 86.19 413 TRP A CA 1
ATOM 3219 C C . TRP A 1 413 ? 31.674 29.377 30.467 1.00 86.19 413 TRP A C 1
ATOM 3221 O O . TRP A 1 413 ? 31.907 29.184 31.656 1.00 86.19 413 TRP A O 1
ATOM 3231 N N . ASN A 1 414 ? 31.270 30.574 30.022 1.00 84.56 414 ASN A N 1
ATOM 3232 C CA . ASN A 1 414 ? 31.255 31.772 30.876 1.00 84.56 414 ASN A CA 1
ATOM 3233 C C . ASN A 1 414 ? 30.326 31.645 32.098 1.00 84.56 414 ASN A C 1
ATOM 3235 O O . ASN A 1 414 ? 30.503 32.351 33.084 1.00 84.56 414 ASN A O 1
ATOM 3239 N N . TRP A 1 415 ? 29.375 30.702 32.086 1.00 81.50 415 TRP A N 1
ATOM 3240 C CA . TRP A 1 415 ? 28.555 30.391 33.261 1.00 81.50 415 TRP A CA 1
ATOM 3241 C C . TRP A 1 415 ? 29.370 29.859 34.456 1.00 81.50 415 TRP A C 1
ATOM 3243 O O . TRP A 1 415 ? 28.902 29.974 35.586 1.00 81.50 415 TRP A O 1
ATOM 3253 N N . LEU A 1 416 ? 30.576 29.316 34.235 1.00 82.44 416 LEU A N 1
ATOM 3254 C CA . LEU A 1 416 ? 31.472 28.828 35.292 1.00 82.44 416 LEU A CA 1
ATOM 3255 C C . LEU A 1 416 ? 32.032 29.955 36.171 1.00 82.44 416 LEU A C 1
ATOM 3257 O O . LEU A 1 416 ? 32.270 29.715 37.353 1.00 82.44 416 LEU A O 1
ATOM 3261 N N . LYS A 1 417 ? 32.173 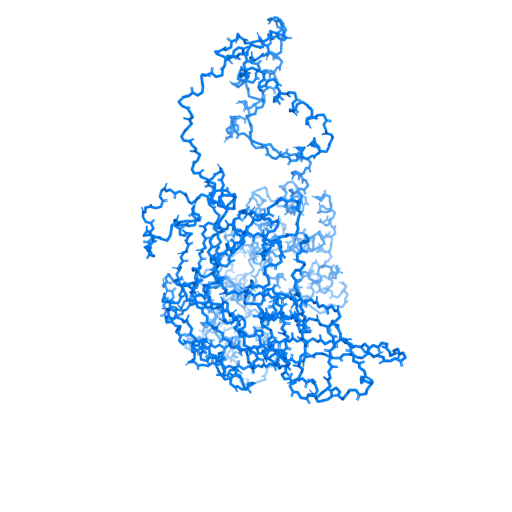31.179 35.633 1.00 82.44 417 LYS A N 1
ATOM 3262 C CA . LYS A 1 417 ? 32.513 32.395 36.410 1.00 82.44 417 LYS A CA 1
ATOM 3263 C C . LYS A 1 417 ? 31.357 32.861 37.304 1.00 82.44 417 LYS A C 1
ATOM 3265 O O . LYS A 1 417 ? 31.429 33.896 37.963 1.00 82.44 417 LYS A O 1
ATOM 3270 N N . GLY A 1 418 ? 30.254 32.119 37.276 1.00 74.50 418 GLY A N 1
ATOM 3271 C CA . GLY A 1 418 ? 28.993 32.535 37.833 1.00 74.50 418 GLY A CA 1
ATOM 3272 C C . GLY A 1 418 ? 28.300 33.564 36.948 1.00 74.50 418 GLY A C 1
ATOM 3273 O O . GLY A 1 418 ? 28.833 34.085 35.968 1.00 74.50 418 GLY A O 1
ATOM 3274 N N . ARG A 1 419 ? 27.053 33.857 37.292 1.00 72.81 419 ARG A N 1
ATOM 3275 C CA . ARG A 1 419 ? 26.299 34.959 36.704 1.00 72.81 419 ARG A CA 1
ATOM 3276 C C . ARG A 1 419 ? 25.538 35.678 37.808 1.00 72.81 419 ARG A C 1
ATOM 3278 O O . ARG A 1 419 ? 24.961 34.996 38.663 1.00 72.81 419 ARG A O 1
ATOM 3285 N N . PRO A 1 420 ? 25.497 37.021 37.795 1.00 62.16 420 PRO A N 1
ATOM 3286 C CA . PRO A 1 420 ? 24.661 37.758 38.722 1.00 62.16 420 PRO A CA 1
ATOM 3287 C C . PRO A 1 420 ? 23.202 37.339 38.552 1.00 62.16 420 PRO A C 1
ATOM 3289 O O . PRO A 1 420 ? 22.773 36.908 37.477 1.00 62.16 420 PRO A O 1
ATOM 3292 N N . SER A 1 421 ? 22.459 37.448 39.648 1.00 56.34 421 SER A N 1
ATOM 3293 C CA . SER A 1 421 ? 21.035 37.155 39.668 1.00 56.34 421 SER A CA 1
ATOM 3294 C C . SER A 1 421 ? 20.319 38.006 38.625 1.00 56.34 421 SER A C 1
ATOM 3296 O O . SER A 1 421 ? 20.397 39.234 38.660 1.00 56.34 421 SER A O 1
ATOM 3298 N N . ASP A 1 422 ? 19.692 37.357 37.644 1.00 57.06 422 ASP A N 1
ATOM 3299 C CA . ASP A 1 422 ? 18.940 38.064 36.612 1.00 57.06 422 ASP A CA 1
ATOM 3300 C C . ASP A 1 422 ? 17.640 38.659 37.189 1.00 57.06 422 ASP A C 1
ATOM 3302 O O . ASP A 1 422 ? 17.312 38.482 38.364 1.00 57.06 422 ASP A O 1
ATOM 3306 N N . SER A 1 423 ? 16.840 39.330 36.354 1.00 40.12 423 SER A N 1
ATOM 3307 C CA . SER A 1 423 ? 15.537 39.907 36.740 1.00 40.12 423 SER A CA 1
ATOM 3308 C C . SER A 1 423 ? 14.514 38.891 37.284 1.00 40.12 423 SER A C 1
ATOM 3310 O O . SER A 1 423 ? 13.386 39.257 37.608 1.00 40.12 423 SER A O 1
ATOM 3312 N N . ARG A 1 424 ? 14.887 37.608 37.371 1.00 40.59 424 ARG A N 1
ATOM 3313 C CA . ARG A 1 424 ? 14.078 36.480 37.836 1.00 40.59 424 ARG A CA 1
ATOM 3314 C C . ARG A 1 424 ? 14.699 35.791 39.059 1.00 40.59 424 ARG A C 1
ATOM 3316 O O . ARG A 1 424 ? 14.212 34.729 39.439 1.00 40.59 424 ARG A O 1
ATOM 3323 N N . GLY A 1 425 ? 15.743 36.365 39.666 1.00 46.53 425 GLY A N 1
ATOM 3324 C CA . GLY A 1 425 ? 16.332 35.881 40.916 1.00 46.53 425 GLY A CA 1
ATOM 3325 C C . GLY A 1 425 ? 17.325 34.719 40.765 1.00 46.53 425 GLY A C 1
ATOM 3326 O O . GLY A 1 425 ? 17.694 34.118 41.772 1.00 46.53 425 GLY A O 1
ATOM 3327 N N . ILE A 1 426 ? 17.747 34.369 39.541 1.00 49.19 426 ILE A N 1
ATOM 3328 C CA . ILE A 1 426 ? 18.569 33.175 39.282 1.00 49.19 426 ILE A CA 1
ATOM 3329 C C . ILE A 1 426 ? 20.011 33.568 38.949 1.00 49.19 426 ILE A C 1
ATOM 3331 O O . ILE A 1 426 ? 20.386 33.708 37.780 1.00 49.19 426 ILE A O 1
ATOM 3335 N N . GLY A 1 427 ? 20.830 33.695 39.991 1.00 57.91 427 GLY A N 1
ATOM 3336 C CA . GLY A 1 427 ? 22.287 33.747 39.880 1.00 57.91 427 GLY A CA 1
ATOM 3337 C C . GLY A 1 427 ? 22.880 32.340 39.866 1.00 57.91 427 GLY A C 1
ATOM 3338 O O . GLY A 1 427 ? 22.271 31.398 40.366 1.00 57.91 427 GLY A O 1
ATOM 3339 N N . VAL A 1 428 ? 24.053 32.182 39.268 1.00 67.44 428 VAL A N 1
ATOM 3340 C CA . VAL A 1 428 ? 24.893 30.993 39.477 1.00 67.44 428 VAL A CA 1
ATOM 3341 C C . VAL A 1 428 ? 26.116 31.517 40.204 1.00 67.44 428 VAL A C 1
ATOM 3343 O O . VAL A 1 428 ? 26.740 32.452 39.708 1.00 67.44 428 VAL A O 1
ATOM 3346 N N . GLU A 1 429 ? 26.415 31.006 41.394 1.00 70.25 429 GLU A N 1
ATOM 3347 C CA . GLU A 1 429 ? 27.659 31.373 42.073 1.00 70.25 429 GLU A CA 1
ATOM 3348 C C . GLU A 1 429 ? 28.855 30.879 41.260 1.00 70.25 429 GLU A C 1
ATOM 3350 O O . GLU A 1 429 ? 28.755 29.886 40.531 1.00 70.25 429 GLU A O 1
ATOM 3355 N N . SER A 1 430 ? 29.979 31.592 41.351 1.00 77.94 430 SER A N 1
ATOM 3356 C CA . SER A 1 430 ? 31.178 31.183 40.628 1.00 77.94 430 SER A CA 1
ATOM 3357 C C . SER A 1 430 ? 31.570 29.772 41.044 1.00 77.94 430 SER A C 1
ATOM 3359 O O . SER A 1 430 ? 31.794 29.494 42.221 1.00 77.94 430 SER A O 1
ATOM 3361 N N . CYS A 1 431 ? 31.630 28.871 40.069 1.00 75.31 431 CYS A N 1
ATOM 3362 C CA . CYS A 1 431 ? 31.952 27.466 40.294 1.00 75.31 431 CYS A CA 1
ATOM 3363 C C . CYS A 1 431 ? 33.471 27.239 40.343 1.00 75.31 431 CYS A C 1
ATOM 3365 O O . CYS A 1 431 ? 33.928 26.176 40.757 1.00 75.31 431 CYS A O 1
ATOM 3367 N N . VAL A 1 432 ? 34.250 28.224 39.890 1.00 82.06 432 VAL A N 1
ATOM 3368 C CA . VAL A 1 432 ? 35.715 28.201 39.814 1.00 82.06 432 VAL A CA 1
ATOM 3369 C C . VAL A 1 432 ? 36.282 29.586 40.143 1.00 82.06 432 VAL A C 1
ATOM 3371 O O . VAL A 1 432 ? 35.592 30.593 40.004 1.00 82.06 432 VAL A O 1
ATOM 3374 N N . SER A 1 433 ? 37.538 29.659 40.581 1.00 86.25 433 SER A N 1
ATOM 3375 C CA . SER A 1 433 ? 38.260 30.930 40.710 1.00 86.25 433 SER A CA 1
ATOM 3376 C C . SER A 1 433 ? 38.741 31.438 39.345 1.00 86.25 433 SER A C 1
ATOM 3378 O O . SER A 1 433 ? 38.876 30.659 38.396 1.00 86.25 433 SER A O 1
ATOM 3380 N N . ASP A 1 434 ? 39.051 32.733 39.243 1.00 84.75 434 ASP A N 1
ATOM 3381 C CA . ASP A 1 434 ? 39.519 33.352 37.992 1.00 84.75 434 ASP A CA 1
ATOM 3382 C C . ASP A 1 434 ? 40.802 32.696 37.448 1.00 84.75 434 ASP A C 1
ATOM 3384 O O . ASP A 1 434 ? 40.955 32.519 36.235 1.00 84.75 434 ASP A O 1
ATOM 3388 N N . ASP A 1 435 ? 41.710 32.260 38.329 1.00 87.88 435 ASP A N 1
ATOM 3389 C CA . ASP A 1 435 ? 42.935 31.550 37.943 1.00 87.88 435 ASP A CA 1
ATOM 3390 C C . ASP A 1 435 ? 42.650 30.142 37.384 1.00 87.88 435 ASP A C 1
ATOM 3392 O O . ASP A 1 435 ? 43.314 29.691 36.444 1.00 87.88 435 ASP A O 1
ATOM 3396 N N . VAL A 1 436 ? 41.639 29.447 37.917 1.00 88.06 436 VAL A N 1
ATOM 3397 C CA . VAL A 1 436 ? 41.206 28.132 37.428 1.00 88.06 436 VAL A CA 1
ATOM 3398 C C . VAL A 1 436 ? 40.477 28.282 36.096 1.00 88.06 436 VAL A C 1
ATOM 3400 O O . VAL A 1 436 ? 40.765 27.527 35.167 1.00 88.06 436 VAL A O 1
ATOM 3403 N N . TYR A 1 437 ? 39.593 29.277 35.964 1.00 89.50 437 TYR A N 1
ATOM 3404 C CA . TYR A 1 437 ? 38.902 29.563 34.707 1.00 89.50 437 TYR A CA 1
ATOM 3405 C C . TYR A 1 437 ? 39.890 29.901 33.589 1.00 89.50 437 TYR A C 1
ATOM 3407 O O . TYR A 1 437 ? 39.782 29.366 32.489 1.00 89.50 437 TYR A O 1
ATOM 3415 N N . THR A 1 438 ? 40.899 30.726 33.881 1.00 90.44 438 THR A N 1
ATOM 3416 C CA . THR A 1 438 ? 41.931 31.106 32.904 1.00 90.44 438 THR A CA 1
ATOM 3417 C C . THR A 1 438 ? 42.722 29.888 32.420 1.00 90.44 438 THR A C 1
ATOM 3419 O O . THR A 1 438 ? 42.940 29.724 31.219 1.00 90.44 438 THR A O 1
ATOM 3422 N N . ARG A 1 439 ? 43.110 28.977 33.325 1.00 91.50 439 ARG A N 1
ATOM 3423 C CA . ARG A 1 439 ? 43.781 27.721 32.942 1.00 91.50 439 ARG A CA 1
ATOM 3424 C C . ARG A 1 439 ? 42.873 26.797 32.131 1.00 91.50 439 ARG A C 1
ATOM 3426 O O . ARG A 1 439 ? 43.328 26.195 31.161 1.00 91.50 439 ARG A O 1
ATOM 3433 N N . PHE A 1 440 ? 41.597 26.697 32.499 1.00 89.94 440 PHE A N 1
ATOM 3434 C CA . PHE A 1 440 ? 40.604 25.920 31.755 1.00 89.94 440 PHE A CA 1
ATOM 3435 C C . PHE A 1 440 ? 40.396 26.477 30.341 1.00 89.94 440 PHE A C 1
ATOM 3437 O O . PHE A 1 440 ? 40.423 25.724 29.371 1.00 89.94 440 PHE A O 1
ATOM 3444 N N . GLN A 1 441 ? 40.293 27.800 30.210 1.00 90.81 441 GLN A N 1
ATOM 3445 C CA . GLN A 1 441 ? 40.209 28.491 28.928 1.00 90.81 441 GLN A CA 1
ATOM 3446 C C . GLN A 1 441 ? 41.411 28.190 28.037 1.00 90.81 441 GLN A C 1
ATOM 3448 O O . GLN A 1 441 ? 41.227 27.788 26.890 1.00 90.81 441 GLN A O 1
ATOM 3453 N N . GLN A 1 442 ? 42.631 28.307 28.567 1.00 91.44 442 GLN A N 1
ATOM 3454 C CA . GLN A 1 442 ? 43.847 27.960 27.827 1.00 91.44 442 GLN A CA 1
ATOM 3455 C C . GLN A 1 442 ? 43.842 26.495 27.368 1.00 91.44 442 GLN A C 1
ATOM 3457 O O . GLN A 1 442 ? 44.209 26.205 26.231 1.00 91.44 442 GLN A O 1
ATOM 3462 N N . HIS A 1 443 ? 43.383 25.575 28.220 1.00 91.12 443 HIS A N 1
ATOM 3463 C CA . HIS A 1 443 ? 43.281 24.160 27.878 1.00 91.12 443 HIS A CA 1
ATOM 3464 C C . HIS A 1 443 ? 42.260 23.894 26.759 1.00 91.12 443 HIS A C 1
ATOM 3466 O O . HIS A 1 443 ? 42.591 23.242 25.770 1.00 91.12 443 HIS A O 1
ATOM 3472 N N . CYS A 1 444 ? 41.043 24.435 26.863 1.00 87.56 444 CYS A N 1
ATOM 3473 C CA . CYS A 1 444 ? 40.020 24.301 25.823 1.00 87.56 444 CYS A CA 1
ATOM 3474 C C . CYS A 1 444 ? 40.448 24.949 24.501 1.00 87.56 444 CYS A C 1
ATOM 3476 O O . CYS A 1 444 ? 40.209 24.377 23.438 1.00 87.56 444 CYS A O 1
ATOM 3478 N N . MET A 1 445 ? 41.112 26.108 24.551 1.00 88.06 445 MET A N 1
ATOM 3479 C CA . MET A 1 445 ? 41.670 26.757 23.362 1.00 88.06 445 MET A CA 1
ATOM 3480 C C . MET A 1 445 ? 42.745 25.895 22.695 1.00 88.06 445 MET A C 1
ATOM 3482 O O . MET A 1 445 ? 42.742 25.779 21.476 1.00 88.06 445 MET A O 1
ATOM 3486 N N . ALA A 1 446 ? 43.616 25.239 23.469 1.00 88.12 446 ALA A N 1
ATOM 3487 C CA . ALA A 1 446 ? 44.642 24.345 22.930 1.00 88.12 446 ALA A CA 1
ATOM 3488 C C . ALA A 1 446 ? 44.069 23.072 22.275 1.00 88.12 446 ALA A C 1
ATOM 3490 O O . ALA A 1 446 ? 44.693 22.514 21.376 1.00 88.12 446 ALA A O 1
ATOM 3491 N N . LEU A 1 447 ? 42.894 22.609 22.717 1.00 86.62 447 LEU A N 1
ATOM 3492 C CA . LEU A 1 447 ? 42.187 21.461 22.134 1.00 86.62 447 LEU A CA 1
ATOM 3493 C C . LEU A 1 447 ? 41.257 21.841 20.972 1.00 86.62 447 LEU A C 1
ATOM 3495 O O . LEU A 1 447 ? 40.800 20.969 20.233 1.00 86.62 447 LEU A O 1
ATOM 3499 N N . SER A 1 448 ? 40.955 23.128 20.816 1.00 88.06 448 SER A N 1
ATOM 3500 C CA . SER A 1 448 ? 40.102 23.629 19.745 1.00 88.06 448 SER A CA 1
ATOM 3501 C C . SER A 1 448 ? 40.855 23.596 18.419 1.00 88.06 448 SER A C 1
ATOM 3503 O O . SER A 1 448 ? 41.951 24.133 18.292 1.00 88.06 448 SER A O 1
ATOM 3505 N N . PHE A 1 449 ? 40.260 22.963 17.414 1.00 87.62 449 PHE A N 1
ATOM 3506 C CA . PHE A 1 449 ? 40.863 22.801 16.089 1.00 87.62 449 PHE A CA 1
ATOM 3507 C C . PHE A 1 449 ? 39.960 23.314 14.962 1.00 87.62 449 PHE A C 1
ATOM 3509 O O . PHE A 1 449 ? 40.365 23.286 13.801 1.00 87.62 449 PHE A O 1
ATOM 3516 N N . TRP A 1 450 ? 38.739 23.768 15.275 1.00 86.94 450 TRP A N 1
ATOM 3517 C CA . TRP A 1 450 ? 37.710 24.063 14.277 1.00 86.94 450 TRP A CA 1
ATOM 3518 C C . TRP A 1 450 ? 38.132 25.161 13.297 1.00 86.94 450 TRP A C 1
ATOM 3520 O O . TRP A 1 450 ? 38.027 24.980 12.084 1.00 86.94 450 TRP A O 1
ATOM 3530 N N . GLU A 1 451 ? 38.668 26.272 13.810 1.00 84.62 451 GLU A N 1
ATOM 3531 C CA . GLU A 1 451 ? 39.133 27.389 12.981 1.00 84.62 451 GLU A CA 1
ATOM 3532 C C . GLU A 1 451 ? 40.379 27.033 12.156 1.00 84.62 451 GLU A C 1
ATOM 3534 O O . GLU A 1 451 ? 40.550 27.528 11.044 1.00 84.62 451 GLU A O 1
ATOM 3539 N N . VAL A 1 452 ? 41.226 26.133 12.664 1.00 83.94 452 VAL A N 1
ATOM 3540 C CA . VAL A 1 452 ? 42.447 25.672 11.979 1.00 83.94 452 VAL A CA 1
ATOM 3541 C C . VAL A 1 452 ? 42.120 24.674 10.866 1.00 83.94 452 VAL A C 1
ATOM 3543 O O . VAL A 1 452 ? 42.776 24.663 9.828 1.00 83.94 452 VAL A O 1
ATOM 3546 N N . ALA A 1 453 ? 41.088 23.848 11.054 1.00 81.06 453 ALA A N 1
ATOM 3547 C CA . ALA A 1 453 ? 40.688 22.826 10.091 1.00 81.06 453 ALA A CA 1
ATOM 3548 C C . ALA A 1 453 ? 40.070 23.394 8.800 1.00 81.06 453 ALA A C 1
ATOM 3550 O O . ALA A 1 453 ? 39.905 22.646 7.837 1.00 81.06 453 ALA A O 1
ATOM 3551 N N . GLY A 1 454 ? 39.707 24.685 8.769 1.00 76.38 454 GLY A N 1
ATOM 3552 C CA . GLY A 1 454 ? 39.169 25.346 7.574 1.00 76.38 454 GLY A CA 1
ATOM 3553 C C . GLY A 1 454 ? 37.893 24.694 7.028 1.00 76.38 454 GLY A C 1
ATOM 3554 O O . GLY A 1 454 ? 37.656 24.710 5.820 1.00 76.38 454 GLY A O 1
ATOM 3555 N N . MET A 1 455 ? 37.091 24.064 7.894 1.00 72.44 455 MET A N 1
ATOM 3556 C CA . MET A 1 455 ? 35.903 23.324 7.470 1.00 72.44 455 MET A CA 1
ATOM 3557 C C . MET A 1 455 ? 34.800 24.287 6.992 1.00 72.44 455 MET A C 1
ATOM 3559 O O . MET A 1 455 ? 34.505 25.257 7.688 1.00 72.44 455 MET A O 1
ATOM 3563 N N . PRO A 1 456 ? 34.105 24.009 5.871 1.00 71.06 456 PRO A N 1
ATOM 3564 C CA . PRO A 1 456 ? 33.006 24.841 5.364 1.00 71.06 456 PRO A CA 1
ATOM 3565 C C . PRO A 1 456 ? 31.689 24.642 6.149 1.00 71.06 456 PRO A C 1
ATOM 3567 O O . PRO A 1 456 ? 30.602 24.718 5.580 1.00 71.06 456 PRO A O 1
ATOM 3570 N N . LEU A 1 457 ? 31.772 24.315 7.442 1.00 73.12 457 LEU A N 1
ATOM 3571 C C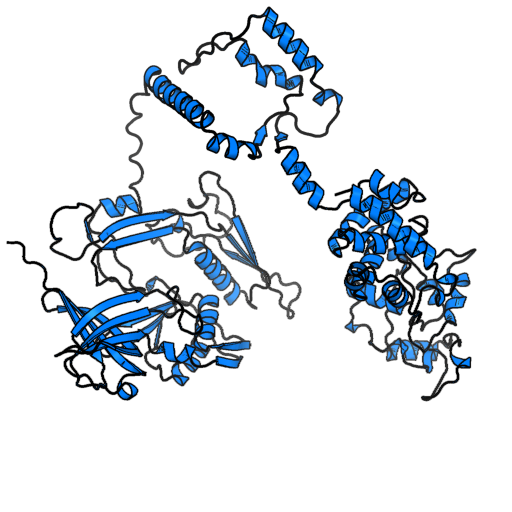A . LEU A 1 457 ? 30.649 23.925 8.297 1.00 73.12 457 LEU A CA 1
ATOM 3572 C C . LEU A 1 457 ? 30.410 24.971 9.399 1.00 73.12 457 LEU A C 1
ATOM 3574 O O . LEU A 1 457 ? 31.356 25.484 9.993 1.00 73.12 457 LEU A O 1
ATOM 3578 N N . ASP A 1 458 ? 29.138 25.255 9.701 1.00 81.31 458 ASP A N 1
ATOM 3579 C CA . ASP A 1 458 ? 28.727 26.264 10.690 1.00 81.31 458 ASP A CA 1
ATOM 3580 C C . ASP A 1 458 ? 29.021 25.822 12.133 1.00 81.31 458 ASP A C 1
ATOM 3582 O O . ASP A 1 458 ? 28.309 24.990 12.699 1.00 81.31 458 ASP A O 1
ATOM 3586 N N . ALA A 1 459 ? 30.036 26.419 12.760 1.00 78.75 459 ALA A N 1
ATOM 3587 C CA . ALA A 1 459 ? 30.428 26.134 14.141 1.00 78.75 459 ALA A CA 1
ATOM 3588 C C . ALA A 1 459 ? 29.266 26.260 15.151 1.00 78.75 459 ALA A C 1
ATOM 3590 O O . ALA A 1 459 ? 29.240 25.528 16.141 1.00 78.75 459 ALA A O 1
ATOM 3591 N N . GLY A 1 460 ? 28.287 27.136 14.900 1.00 80.38 460 GLY A N 1
ATOM 3592 C CA . GLY A 1 460 ? 27.151 27.380 15.792 1.00 80.38 460 GLY A CA 1
ATOM 3593 C C . GLY A 1 460 ? 26.031 26.342 15.696 1.00 80.38 460 GLY A C 1
ATOM 3594 O O . GLY A 1 460 ? 25.135 26.326 16.545 1.00 80.38 460 GLY A O 1
ATOM 3595 N N . ARG A 1 461 ? 26.055 25.466 14.681 1.00 83.12 461 ARG A N 1
ATOM 3596 C CA . ARG A 1 461 ? 24.956 24.534 14.410 1.00 83.12 461 ARG A CA 1
ATOM 3597 C C . ARG A 1 461 ? 25.435 23.214 13.803 1.00 83.12 461 ARG A C 1
ATOM 3599 O O . ARG A 1 461 ? 25.294 22.966 12.608 1.00 83.12 461 ARG A O 1
ATOM 3606 N N . GLN A 1 462 ? 25.930 22.324 14.656 1.00 82.75 462 GLN A N 1
ATOM 3607 C CA . GLN A 1 462 ? 26.346 20.970 14.296 1.00 82.75 462 GLN A CA 1
ATOM 3608 C C . GLN A 1 462 ? 25.289 19.936 14.670 1.00 82.75 462 GLN A C 1
ATOM 3610 O O . GLN A 1 462 ? 24.611 20.050 15.689 1.00 82.75 462 GLN A O 1
ATOM 3615 N N . VAL A 1 463 ? 25.145 18.903 13.840 1.00 83.38 463 VAL A N 1
ATOM 3616 C CA . VAL A 1 463 ? 24.277 17.758 14.133 1.00 83.38 463 VAL A CA 1
ATOM 3617 C C . VAL A 1 463 ? 25.125 16.658 14.755 1.00 83.38 463 VAL A C 1
ATOM 3619 O O . VAL A 1 463 ? 26.008 16.103 14.106 1.00 83.38 463 VAL A O 1
ATOM 3622 N N . HIS A 1 464 ? 24.851 16.332 16.013 1.00 80.31 464 HIS A N 1
ATOM 3623 C CA . HIS A 1 464 ? 25.572 15.300 16.745 1.00 80.31 464 HIS A CA 1
ATOM 3624 C C . HIS A 1 464 ? 24.805 13.980 16.690 1.00 80.31 464 HIS A C 1
ATOM 3626 O 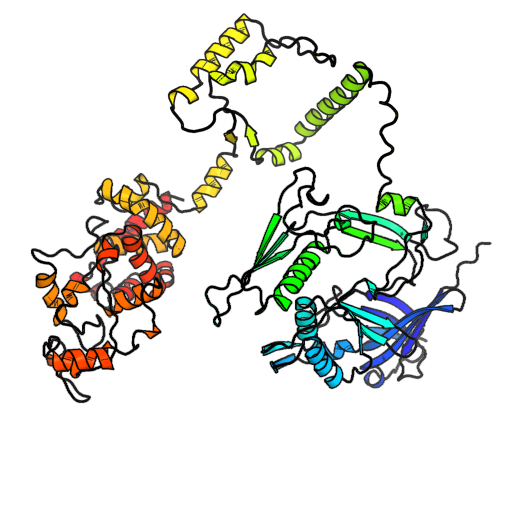O . HIS A 1 464 ? 23.624 13.908 17.038 1.00 80.31 464 HIS A O 1
ATOM 3632 N N . PHE A 1 465 ? 25.504 12.925 16.275 1.00 82.56 465 PHE A N 1
ATOM 3633 C CA . PHE A 1 465 ? 24.997 11.557 16.226 1.00 82.56 465 PHE A CA 1
ATOM 3634 C C . PHE A 1 465 ? 25.729 10.696 17.250 1.00 82.56 465 PHE A C 1
ATOM 3636 O O . PHE A 1 465 ? 26.889 10.949 17.571 1.00 82.56 465 PHE A O 1
ATOM 3643 N N . HIS A 1 466 ? 25.085 9.622 17.709 1.00 79.69 466 HIS A N 1
ATOM 3644 C CA . HIS A 1 466 ? 25.801 8.597 18.458 1.00 79.69 466 HIS A CA 1
ATOM 3645 C C . HIS A 1 466 ? 26.825 7.924 17.521 1.00 79.69 466 HIS A C 1
ATOM 3647 O O . HIS A 1 466 ? 26.408 7.271 16.557 1.00 79.69 466 HIS A O 1
ATOM 3653 N N . PRO A 1 467 ? 28.141 8.029 17.780 1.00 72.62 467 PRO A N 1
ATOM 3654 C CA . PRO A 1 467 ? 29.173 7.673 16.805 1.00 72.62 467 PRO A CA 1
ATOM 3655 C C . PRO A 1 467 ? 29.091 6.204 16.375 1.00 72.62 467 PRO A C 1
ATOM 3657 O O . PRO A 1 467 ? 29.142 5.903 15.187 1.00 72.62 467 PRO A O 1
ATOM 3660 N N . GLY A 1 468 ? 28.838 5.283 17.313 1.00 73.56 468 GLY A N 1
ATOM 3661 C CA . GLY A 1 468 ? 28.688 3.859 16.990 1.00 73.56 468 GLY A CA 1
ATOM 3662 C C . GLY A 1 468 ? 27.438 3.518 16.164 1.00 73.56 468 GLY A C 1
ATOM 3663 O O . GLY A 1 468 ? 27.472 2.591 15.361 1.00 73.56 468 GLY A O 1
ATOM 3664 N N . GLU A 1 469 ? 26.345 4.274 16.313 1.00 75.56 469 GLU A N 1
ATOM 3665 C CA . GLU A 1 469 ? 25.110 4.024 15.545 1.00 75.56 469 GLU A CA 1
ATOM 3666 C C . GLU A 1 469 ? 25.232 4.629 14.144 1.00 75.56 469 GLU A C 1
ATOM 3668 O O . GLU A 1 469 ? 24.822 4.009 13.167 1.00 75.56 469 GLU A O 1
ATOM 3673 N N . PHE A 1 470 ? 25.865 5.802 14.038 1.00 76.25 470 PHE A N 1
ATOM 3674 C CA . PHE A 1 470 ? 26.203 6.421 12.760 1.00 76.25 470 PHE A CA 1
ATOM 3675 C C . PHE A 1 470 ? 27.111 5.510 11.924 1.00 76.25 470 PHE A C 1
ATOM 3677 O O . PHE A 1 470 ? 26.793 5.224 10.773 1.00 76.25 470 PHE A O 1
ATOM 3684 N N . ILE A 1 471 ? 28.185 4.982 12.522 1.00 72.69 471 ILE A N 1
ATOM 3685 C CA . ILE A 1 471 ? 29.097 4.043 11.852 1.00 72.69 471 ILE A CA 1
ATOM 3686 C C . ILE A 1 471 ? 28.356 2.761 11.447 1.00 72.69 471 ILE A C 1
ATOM 3688 O O . ILE A 1 471 ? 28.488 2.318 10.310 1.00 72.69 471 ILE A O 1
ATOM 3692 N N . SER A 1 472 ? 27.533 2.189 12.333 1.00 69.12 472 SER A N 1
ATOM 3693 C CA . SER A 1 472 ? 26.738 0.988 12.032 1.00 69.12 472 SER A CA 1
ATOM 3694 C C . SER A 1 472 ? 25.760 1.202 10.871 1.00 69.12 472 SER A C 1
ATOM 3696 O O . SER A 1 472 ? 25.613 0.334 10.011 1.00 69.12 472 SER A O 1
ATOM 3698 N N . ALA A 1 473 ? 25.116 2.370 10.802 1.00 70.31 473 ALA A N 1
ATOM 3699 C CA . ALA A 1 473 ? 24.233 2.725 9.697 1.00 70.31 473 ALA A CA 1
ATOM 3700 C C . ALA A 1 473 ? 25.010 2.940 8.390 1.00 70.31 473 ALA A C 1
ATOM 3702 O O . ALA A 1 473 ? 24.603 2.430 7.349 1.00 70.31 473 ALA A O 1
ATOM 3703 N N . PHE A 1 474 ? 26.145 3.641 8.442 1.00 67.62 474 PHE A N 1
ATOM 3704 C CA . PHE A 1 474 ? 26.959 3.939 7.264 1.00 67.62 474 PHE A CA 1
ATOM 3705 C C . PHE A 1 474 ? 27.620 2.686 6.670 1.00 67.62 474 PHE A C 1
ATOM 3707 O O . PHE A 1 474 ? 27.670 2.533 5.451 1.00 67.62 474 PHE A O 1
ATOM 3714 N N . LYS A 1 475 ? 28.034 1.731 7.514 1.00 65.62 475 LYS A N 1
ATOM 3715 C CA . LYS A 1 475 ? 28.545 0.420 7.076 1.00 65.62 475 LYS A CA 1
ATOM 3716 C C . LYS A 1 475 ? 27.552 -0.343 6.191 1.00 65.62 475 LYS A C 1
ATOM 3718 O O . LYS A 1 475 ? 27.958 -1.047 5.274 1.00 65.62 475 LYS A O 1
ATOM 3723 N N . ARG A 1 476 ? 26.242 -0.150 6.385 1.00 66.50 476 ARG A N 1
ATOM 3724 C CA . ARG A 1 476 ? 25.204 -0.794 5.556 1.00 66.50 476 ARG A CA 1
ATOM 3725 C C . ARG A 1 476 ? 25.087 -0.208 4.149 1.00 66.50 476 ARG A C 1
ATOM 3727 O O . ARG A 1 476 ? 24.403 -0.793 3.317 1.00 66.50 476 ARG A O 1
ATOM 3734 N N . CYS A 1 477 ? 25.723 0.927 3.860 1.00 71.62 477 CYS A N 1
ATOM 3735 C CA . CYS A 1 477 ? 25.671 1.538 2.534 1.00 71.62 477 CYS A CA 1
ATOM 3736 C C . CYS A 1 477 ? 26.534 0.789 1.501 1.00 71.62 477 CYS A C 1
ATOM 3738 O O . CYS A 1 477 ? 26.320 0.974 0.305 1.00 71.62 477 CYS A O 1
ATOM 3740 N N . GLY A 1 478 ? 27.498 -0.041 1.931 1.00 77.62 478 GLY A N 1
ATOM 3741 C CA . GLY A 1 478 ? 28.325 -0.874 1.044 1.00 77.62 478 GLY A CA 1
ATOM 3742 C C . GLY A 1 478 ? 29.221 -0.092 0.071 1.00 77.62 478 GLY A C 1
ATOM 3743 O O . GLY A 1 478 ? 29.652 -0.640 -0.948 1.00 77.62 478 GLY A O 1
ATOM 3744 N N . TRP A 1 479 ? 29.461 1.198 0.335 1.00 87.88 479 TRP A N 1
ATOM 3745 C CA . TRP A 1 479 ? 30.319 2.057 -0.485 1.00 87.88 479 TRP A CA 1
ATOM 3746 C C . TRP A 1 479 ? 31.785 1.754 -0.214 1.00 87.88 479 TRP A C 1
ATOM 3748 O O . TRP A 1 479 ? 32.204 1.716 0.936 1.00 87.88 479 TRP A O 1
ATOM 3758 N N . LEU A 1 480 ? 32.567 1.621 -1.282 1.00 89.19 480 LEU A N 1
ATOM 3759 C CA . LEU A 1 480 ? 34.016 1.505 -1.182 1.00 89.19 480 LEU A CA 1
ATOM 3760 C C . LEU A 1 480 ? 34.638 2.895 -1.097 1.00 89.19 480 LEU A C 1
ATOM 3762 O O . LEU A 1 480 ? 34.323 3.780 -1.905 1.00 89.19 480 LEU A O 1
ATOM 3766 N N . SER A 1 481 ? 35.542 3.069 -0.142 1.00 89.88 481 SER A N 1
ATOM 3767 C CA . SER A 1 481 ? 36.496 4.173 -0.106 1.00 89.88 481 SER A CA 1
ATOM 3768 C C . SER A 1 481 ? 37.526 4.050 -1.235 1.00 89.88 481 SER A C 1
ATOM 3770 O O . SER A 1 481 ? 37.654 3.013 -1.895 1.00 89.88 481 SER A O 1
ATOM 3772 N N . LYS A 1 482 ? 38.285 5.128 -1.467 1.00 92.00 482 LYS A N 1
ATOM 3773 C CA . LYS A 1 482 ? 39.357 5.134 -2.472 1.00 92.00 482 LYS A CA 1
ATOM 3774 C C . LYS A 1 482 ? 40.421 4.081 -2.171 1.00 92.00 482 LYS A C 1
ATOM 3776 O O . LYS A 1 482 ? 40.837 3.386 -3.093 1.00 92.00 482 LYS A O 1
ATOM 3781 N N . ASP A 1 483 ? 40.795 3.919 -0.905 1.00 89.75 483 ASP A N 1
ATOM 3782 C CA . ASP A 1 483 ? 41.832 2.974 -0.485 1.00 89.75 483 ASP A CA 1
ATOM 3783 C C . ASP A 1 483 ? 41.358 1.524 -0.613 1.00 89.75 483 ASP A C 1
ATOM 3785 O O . ASP A 1 483 ? 42.065 0.675 -1.155 1.00 89.75 483 ASP A O 1
ATOM 3789 N N . GLU A 1 484 ? 40.119 1.235 -0.207 1.00 90.44 484 GLU A N 1
ATOM 3790 C CA . GLU A 1 484 ? 39.500 -0.080 -0.410 1.00 90.44 484 GLU A CA 1
ATOM 3791 C C . GLU A 1 484 ? 39.433 -0.437 -1.890 1.00 90.44 484 GLU A C 1
ATOM 3793 O O . GLU A 1 484 ? 39.862 -1.514 -2.302 1.00 90.44 484 GLU A O 1
ATOM 3798 N N . PHE A 1 485 ? 38.967 0.495 -2.717 1.00 93.12 485 PHE A N 1
ATOM 3799 C CA . PHE A 1 485 ? 38.846 0.260 -4.144 1.00 93.12 485 PHE A CA 1
ATOM 3800 C C . PHE A 1 485 ? 40.205 0.161 -4.852 1.00 93.12 485 PHE A C 1
ATOM 3802 O O . PHE A 1 485 ? 40.368 -0.612 -5.798 1.00 93.12 485 PHE A O 1
ATOM 3809 N N . LYS A 1 486 ? 41.223 0.876 -4.367 1.00 93.50 486 LYS A N 1
ATOM 3810 C CA . LYS A 1 486 ? 42.595 0.743 -4.857 1.00 93.50 486 LYS A CA 1
ATOM 3811 C C . LYS A 1 486 ? 43.173 -0.646 -4.568 1.00 93.50 486 LYS A C 1
ATOM 3813 O O . LYS A 1 486 ? 43.936 -1.152 -5.385 1.00 93.50 486 LYS A O 1
ATOM 3818 N N . ARG A 1 487 ? 42.771 -1.300 -3.471 1.00 93.56 487 ARG A N 1
ATOM 3819 C CA . ARG A 1 487 ? 43.103 -2.716 -3.213 1.00 93.56 487 ARG A CA 1
ATOM 3820 C C . ARG A 1 487 ? 42.371 -3.660 -4.172 1.00 93.56 487 ARG A C 1
ATOM 3822 O O . ARG A 1 487 ? 42.961 -4.646 -4.611 1.00 93.56 487 ARG A O 1
ATOM 3829 N N . VAL A 1 488 ? 41.121 -3.351 -4.539 1.00 94.31 488 VAL A N 1
ATOM 3830 C CA . VAL A 1 488 ? 40.361 -4.117 -5.550 1.00 94.31 488 VAL A CA 1
ATOM 3831 C C . VAL A 1 488 ? 41.094 -4.085 -6.898 1.00 94.31 488 VAL A C 1
ATOM 3833 O O . VAL A 1 488 ? 41.372 -5.143 -7.474 1.00 94.31 488 VAL A O 1
ATOM 3836 N N . TYR A 1 489 ? 41.482 -2.888 -7.354 1.00 95.62 489 TYR A N 1
ATOM 3837 C CA . TYR A 1 489 ? 42.173 -2.635 -8.624 1.00 95.62 489 TYR A CA 1
ATOM 3838 C C . TYR A 1 489 ? 43.516 -1.910 -8.437 1.00 95.62 489 TYR A C 1
ATOM 3840 O O . TYR A 1 489 ? 43.619 -0.706 -8.702 1.00 95.62 489 TYR A O 1
ATOM 3848 N N . PRO A 1 490 ? 44.583 -2.629 -8.046 1.00 94.00 490 PRO A N 1
ATOM 3849 C CA . PRO A 1 490 ? 45.891 -2.026 -7.776 1.00 94.00 490 PRO A CA 1
ATOM 3850 C C . PRO A 1 490 ? 46.492 -1.299 -8.985 1.00 94.00 490 PRO A C 1
ATOM 3852 O O . PRO A 1 490 ? 47.188 -0.294 -8.816 1.00 94.00 490 PRO A O 1
ATOM 3855 N N . ARG A 1 491 ? 46.189 -1.756 -10.208 1.00 94.06 491 ARG A N 1
ATOM 3856 C CA . ARG A 1 491 ? 46.696 -1.152 -11.451 1.00 94.06 491 ARG A CA 1
ATOM 3857 C C . ARG A 1 491 ? 45.954 0.122 -11.869 1.00 94.06 491 ARG A C 1
ATOM 3859 O O . ARG A 1 491 ? 46.477 0.855 -12.703 1.00 94.06 491 ARG A O 1
ATOM 3866 N N . ALA A 1 492 ? 44.777 0.412 -11.309 1.00 94.12 492 ALA A N 1
ATOM 3867 C CA . ALA A 1 492 ? 44.011 1.607 -11.668 1.00 94.12 492 ALA A CA 1
ATOM 3868 C C . ALA A 1 492 ? 44.794 2.875 -11.303 1.00 94.12 492 ALA A C 1
ATOM 3870 O O . ALA A 1 492 ? 45.285 2.986 -10.184 1.00 94.12 492 ALA A O 1
ATOM 3871 N N . THR A 1 493 ? 44.905 3.864 -12.189 1.00 94.50 493 THR A N 1
ATOM 3872 C CA . THR A 1 493 ? 45.527 5.153 -11.830 1.00 94.50 493 THR A CA 1
ATOM 3873 C C . THR A 1 493 ? 44.663 5.910 -10.816 1.00 94.50 493 THR A C 1
ATOM 3875 O O . THR A 1 493 ? 43.451 5.697 -10.754 1.00 94.50 493 THR A O 1
ATOM 3878 N N . GLN A 1 494 ? 45.254 6.828 -10.040 1.00 92.38 494 GLN A N 1
ATOM 3879 C CA . GLN A 1 494 ? 44.480 7.645 -9.092 1.00 92.38 494 GLN A CA 1
ATOM 3880 C C . GLN A 1 494 ? 43.379 8.440 -9.806 1.00 92.38 494 GLN A C 1
ATOM 3882 O O . GLN A 1 494 ? 42.242 8.475 -9.348 1.00 92.38 494 GLN A O 1
ATOM 3887 N N . GLN A 1 495 ? 43.691 8.975 -10.989 1.00 94.31 495 GLN A N 1
ATOM 3888 C CA . GLN A 1 495 ? 42.729 9.664 -11.844 1.00 94.31 495 GLN A CA 1
ATOM 3889 C C . GLN A 1 495 ? 41.539 8.770 -12.220 1.00 94.31 495 GLN A C 1
ATOM 3891 O O . GLN A 1 495 ? 40.399 9.227 -12.183 1.00 94.31 495 GLN A O 1
ATOM 3896 N N . ASN A 1 496 ? 41.771 7.497 -12.558 1.00 94.00 496 ASN A N 1
ATOM 3897 C CA . ASN A 1 496 ? 40.687 6.574 -12.901 1.00 94.00 496 ASN A CA 1
ATOM 3898 C C . ASN A 1 496 ? 39.870 6.172 -11.669 1.00 94.00 496 ASN A C 1
ATOM 3900 O O . ASN A 1 496 ? 38.646 6.082 -11.763 1.00 94.00 496 ASN A O 1
ATOM 3904 N N . VAL A 1 497 ? 40.510 5.984 -10.511 1.00 94.88 497 VAL A N 1
ATOM 3905 C CA . VAL A 1 497 ? 39.796 5.765 -9.244 1.00 94.88 497 VAL A CA 1
ATOM 3906 C C . VAL A 1 497 ? 38.885 6.956 -8.946 1.00 94.88 497 VAL A C 1
ATOM 3908 O O . VAL A 1 497 ? 37.686 6.769 -8.757 1.00 94.88 497 VAL A O 1
ATOM 3911 N N . ASP A 1 498 ? 39.410 8.179 -8.999 1.00 94.38 498 ASP A N 1
ATOM 3912 C CA . ASP A 1 498 ? 38.640 9.397 -8.736 1.00 94.38 498 ASP A CA 1
ATOM 3913 C C . ASP A 1 498 ? 37.497 9.587 -9.740 1.00 94.38 498 ASP A C 1
ATOM 3915 O O . ASP A 1 498 ? 36.385 9.956 -9.359 1.00 94.38 498 ASP A O 1
ATOM 3919 N N . LYS A 1 499 ? 37.749 9.274 -11.015 1.00 94.75 499 LYS A N 1
ATOM 3920 C CA . LYS A 1 499 ? 36.764 9.385 -12.091 1.00 94.75 499 LYS A CA 1
ATOM 3921 C C . LYS A 1 499 ? 35.619 8.381 -11.951 1.00 94.75 499 LYS A C 1
ATOM 3923 O O . LYS A 1 499 ? 34.476 8.751 -12.201 1.00 94.75 499 LYS A O 1
ATOM 3928 N N . TYR A 1 500 ? 35.889 7.120 -11.600 1.00 95.75 500 TYR A N 1
ATOM 3929 C CA . TYR A 1 500 ? 34.888 6.047 -11.698 1.00 95.75 500 TYR A CA 1
ATOM 3930 C C . TYR A 1 500 ? 34.315 5.573 -10.358 1.00 95.75 500 TYR A C 1
ATOM 3932 O O . TYR A 1 500 ? 33.191 5.073 -10.352 1.00 95.75 500 TYR A O 1
ATOM 3940 N N . LEU A 1 501 ? 35.010 5.743 -9.227 1.00 95.50 501 LEU A N 1
ATOM 3941 C CA . LEU A 1 501 ? 34.607 5.157 -7.938 1.00 95.50 501 LEU A CA 1
ATOM 3942 C C . LEU A 1 501 ? 33.190 5.552 -7.511 1.00 95.50 501 LEU A C 1
ATOM 3944 O O . LEU A 1 501 ? 32.389 4.697 -7.133 1.00 95.50 501 LEU A O 1
ATOM 3948 N N . ILE A 1 502 ? 32.844 6.838 -7.615 1.00 95.38 502 ILE A N 1
ATOM 3949 C CA . ILE A 1 502 ? 31.504 7.306 -7.244 1.00 95.38 502 ILE A CA 1
ATOM 3950 C C . ILE A 1 502 ? 30.415 6.654 -8.106 1.00 95.38 502 ILE A C 1
ATOM 3952 O O . ILE A 1 502 ? 29.337 6.322 -7.614 1.00 95.38 502 ILE A O 1
ATOM 3956 N N . HIS A 1 503 ? 30.696 6.422 -9.389 1.00 96.56 503 HIS A N 1
ATOM 3957 C CA . HIS A 1 503 ? 29.769 5.759 -10.300 1.00 96.56 503 HIS A CA 1
ATOM 3958 C C . HIS A 1 503 ? 29.701 4.256 -10.039 1.00 96.56 503 HIS A C 1
ATOM 3960 O O . HIS A 1 503 ? 28.612 3.694 -10.089 1.00 96.56 503 HIS A O 1
ATOM 3966 N N . ILE A 1 504 ? 30.817 3.624 -9.673 1.00 95.62 504 ILE A N 1
ATOM 3967 C CA . ILE A 1 504 ? 30.868 2.228 -9.227 1.00 95.62 504 ILE A CA 1
ATOM 3968 C C . ILE A 1 504 ? 30.013 2.029 -7.978 1.00 95.62 504 ILE A C 1
ATOM 3970 O O . ILE A 1 504 ? 29.158 1.149 -7.979 1.00 95.62 504 ILE A O 1
ATOM 3974 N N . ASN A 1 505 ? 30.144 2.880 -6.959 1.00 94.25 505 ASN A N 1
ATOM 3975 C CA . ASN A 1 505 ? 29.309 2.794 -5.757 1.00 94.25 505 ASN A CA 1
ATOM 3976 C C . ASN A 1 505 ? 27.813 2.987 -6.072 1.00 94.25 505 ASN A C 1
ATOM 3978 O O . ASN A 1 505 ? 26.965 2.271 -5.532 1.00 94.25 505 ASN A O 1
ATOM 3982 N N . LYS A 1 506 ? 27.468 3.896 -6.996 1.00 94.75 506 LYS A N 1
ATOM 3983 C CA . LYS A 1 506 ? 26.083 4.074 -7.471 1.00 94.75 506 LYS A CA 1
ATOM 3984 C C . LYS A 1 506 ? 25.560 2.843 -8.216 1.00 94.75 506 LYS A C 1
ATOM 3986 O O . LYS A 1 506 ? 24.455 2.390 -7.934 1.00 94.75 506 LYS A O 1
ATOM 3991 N N . VAL A 1 507 ? 26.338 2.293 -9.148 1.00 95.06 507 VAL A N 1
ATOM 3992 C CA . VAL A 1 507 ? 25.955 1.122 -9.956 1.00 95.06 507 VAL A CA 1
ATOM 3993 C C . VAL A 1 507 ? 25.839 -0.125 -9.087 1.00 95.06 507 VAL A C 1
ATOM 3995 O O . VAL A 1 507 ? 24.879 -0.876 -9.239 1.00 95.06 507 VAL A O 1
ATOM 3998 N N . ARG A 1 508 ? 26.744 -0.322 -8.123 1.00 92.69 508 ARG A N 1
ATOM 3999 C CA . ARG A 1 508 ? 26.650 -1.449 -7.189 1.00 92.69 508 ARG A CA 1
ATOM 4000 C C . ARG A 1 508 ? 25.352 -1.436 -6.400 1.00 92.69 508 ARG A C 1
ATOM 4002 O O . ARG A 1 508 ? 24.708 -2.472 -6.296 1.00 92.69 508 ARG A O 1
ATOM 4009 N N . ASN A 1 509 ? 24.932 -0.269 -5.922 1.00 91.31 509 ASN A N 1
ATOM 4010 C CA . ASN A 1 509 ? 23.633 -0.125 -5.271 1.00 91.31 509 ASN A CA 1
ATOM 4011 C C . ASN A 1 509 ? 22.471 -0.342 -6.250 1.00 91.31 509 ASN A C 1
ATOM 4013 O O . ASN A 1 509 ? 21.563 -1.113 -5.958 1.00 91.31 509 ASN A O 1
ATOM 4017 N N . LYS A 1 510 ? 22.525 0.280 -7.436 1.00 94.44 510 LYS A N 1
ATOM 4018 C CA . LYS A 1 510 ? 21.476 0.186 -8.464 1.00 94.44 510 LYS A CA 1
ATOM 4019 C C . LYS A 1 510 ? 21.166 -1.257 -8.887 1.00 94.44 510 LYS A C 1
ATOM 4021 O O . LYS A 1 510 ? 20.009 -1.560 -9.146 1.00 94.44 510 LYS A O 1
ATOM 4026 N N . TYR A 1 511 ? 22.179 -2.120 -8.975 1.00 94.75 511 TYR A N 1
ATOM 4027 C CA . TYR A 1 511 ? 22.039 -3.502 -9.458 1.00 94.75 511 TYR A CA 1
ATOM 4028 C C . TYR A 1 511 ? 22.273 -4.566 -8.375 1.00 94.75 511 TYR A C 1
ATOM 4030 O O . TYR A 1 511 ? 22.535 -5.724 -8.703 1.00 94.75 511 TYR A O 1
ATOM 4038 N N . SER A 1 512 ? 22.198 -4.187 -7.094 1.00 92.56 512 SER A N 1
ATOM 4039 C CA . SER A 1 512 ? 22.341 -5.105 -5.951 1.00 92.56 512 SER A CA 1
ATOM 4040 C C . SER A 1 512 ? 23.647 -5.920 -5.961 1.00 92.56 512 SER A C 1
ATOM 4042 O O . SER A 1 512 ? 23.661 -7.104 -5.646 1.00 92.56 512 SER A O 1
ATOM 4044 N N . LEU A 1 513 ? 24.762 -5.271 -6.306 1.00 92.44 513 LEU A N 1
ATOM 4045 C CA . LEU A 1 513 ? 26.122 -5.837 -6.340 1.00 92.44 513 LEU A CA 1
ATOM 4046 C C . LEU A 1 513 ? 26.921 -5.490 -5.064 1.00 92.44 513 LEU A C 1
ATOM 4048 O O . LEU A 1 513 ? 28.156 -5.429 -5.079 1.00 92.44 513 LEU A O 1
ATOM 4052 N N . VAL A 1 514 ? 26.212 -5.134 -3.988 1.00 89.25 514 VAL A N 1
ATOM 4053 C CA . VAL A 1 514 ? 26.802 -4.747 -2.696 1.00 89.25 514 VAL A CA 1
ATOM 4054 C C . VAL A 1 514 ? 27.220 -5.950 -1.857 1.00 89.25 514 VAL A C 1
ATOM 4056 O O . VAL A 1 514 ? 28.144 -5.815 -1.063 1.00 89.25 514 VAL A O 1
ATOM 4059 N N . ASP A 1 515 ? 26.589 -7.103 -2.085 1.00 90.81 515 ASP A N 1
ATOM 4060 C CA . ASP A 1 515 ? 26.969 -8.381 -1.487 1.00 90.81 515 ASP A CA 1
ATOM 4061 C C . ASP A 1 515 ? 28.432 -8.730 -1.805 1.00 90.81 515 ASP A C 1
ATOM 4063 O O . ASP A 1 515 ? 28.918 -8.459 -2.908 1.00 90.81 515 ASP A O 1
ATOM 4067 N N . GLU A 1 516 ? 29.131 -9.304 -0.827 1.00 90.31 516 GLU A N 1
ATOM 4068 C CA . GLU A 1 516 ? 30.558 -9.628 -0.911 1.00 90.31 516 GLU A CA 1
ATOM 4069 C C . GLU A 1 516 ? 30.845 -10.575 -2.080 1.00 90.31 516 GLU A C 1
ATOM 4071 O O . GLU A 1 516 ? 31.713 -10.304 -2.916 1.00 90.31 516 GLU A O 1
ATOM 4076 N N . LEU A 1 517 ? 30.082 -11.664 -2.176 1.00 91.88 517 LEU A N 1
ATOM 4077 C CA . LEU A 1 517 ? 30.315 -12.717 -3.151 1.00 91.88 517 LEU A CA 1
ATOM 4078 C C . LEU A 1 517 ? 29.932 -12.241 -4.554 1.00 91.88 517 LEU A C 1
ATOM 4080 O O . LEU A 1 517 ? 30.738 -12.332 -5.483 1.00 91.88 517 LEU A O 1
ATOM 4084 N N . ILE A 1 518 ? 28.753 -11.632 -4.701 1.00 94.44 518 ILE A N 1
ATOM 4085 C CA . ILE A 1 518 ? 28.301 -11.080 -5.987 1.00 94.44 518 ILE A CA 1
ATOM 4086 C C . ILE A 1 518 ? 29.246 -9.965 -6.460 1.00 94.44 518 ILE A C 1
ATOM 4088 O O . ILE A 1 518 ? 29.635 -9.924 -7.632 1.00 94.44 518 ILE A O 1
ATOM 4092 N N . GLY A 1 519 ? 29.643 -9.067 -5.554 1.00 93.75 519 GLY A N 1
ATOM 4093 C CA . GLY A 1 519 ? 30.564 -7.970 -5.833 1.00 93.75 519 GLY A CA 1
ATOM 4094 C C . GLY A 1 519 ? 31.949 -8.461 -6.253 1.00 93.75 519 GLY A C 1
ATOM 4095 O O . GLY A 1 519 ? 32.531 -7.909 -7.190 1.00 93.75 519 GLY A O 1
ATOM 4096 N N . SER A 1 520 ? 32.450 -9.527 -5.623 1.00 94.88 520 SER A N 1
ATOM 4097 C CA . SER A 1 520 ? 33.742 -10.127 -5.967 1.00 94.88 520 SER A CA 1
ATOM 4098 C C . SER A 1 520 ? 33.768 -10.672 -7.397 1.00 94.88 520 SER A C 1
ATOM 4100 O O . SER A 1 520 ? 34.691 -10.364 -8.152 1.00 94.88 520 SER A O 1
ATOM 4102 N N . HIS A 1 521 ? 32.707 -11.364 -7.824 1.00 95.44 521 HIS A N 1
ATOM 4103 C CA . HIS A 1 521 ? 32.551 -11.842 -9.200 1.00 95.44 521 HIS A CA 1
ATOM 4104 C C . HIS A 1 521 ? 32.381 -10.698 -10.192 1.00 95.44 521 HIS A C 1
ATOM 4106 O O . HIS A 1 521 ? 32.996 -10.704 -11.259 1.00 95.44 521 HIS A O 1
ATOM 4112 N N . PHE A 1 522 ? 31.584 -9.686 -9.842 1.00 95.50 522 PHE A N 1
ATOM 4113 C CA . PHE A 1 522 ? 31.401 -8.499 -10.675 1.00 95.50 522 PHE A CA 1
ATOM 4114 C C . PHE A 1 522 ? 32.736 -7.812 -10.988 1.00 95.50 522 PHE A C 1
ATOM 4116 O O . PHE A 1 522 ? 33.073 -7.582 -12.154 1.00 95.50 522 PHE A O 1
ATOM 4123 N N . PHE A 1 523 ? 33.531 -7.541 -9.953 1.00 95.12 523 PHE A N 1
ATOM 4124 C CA . PHE A 1 523 ? 34.835 -6.917 -10.121 1.00 95.12 523 PHE A CA 1
ATOM 4125 C C . PHE A 1 523 ? 35.882 -7.860 -10.718 1.00 95.12 523 PHE A C 1
ATOM 4127 O O . PHE A 1 523 ? 36.677 -7.420 -11.538 1.00 95.12 523 PHE A O 1
ATOM 4134 N N . GLY A 1 524 ? 35.882 -9.152 -10.384 1.00 93.25 524 GLY A N 1
ATOM 4135 C CA . GLY A 1 524 ? 36.814 -10.122 -10.968 1.00 93.25 524 GLY A CA 1
ATOM 4136 C C . GLY A 1 524 ? 36.656 -10.232 -12.485 1.00 93.25 524 GLY A C 1
ATOM 4137 O O . GLY A 1 524 ? 37.635 -10.234 -13.230 1.00 93.25 524 GLY A O 1
ATOM 4138 N N . GLN A 1 525 ? 35.414 -10.211 -12.967 1.00 91.06 525 GLN A N 1
ATOM 4139 C CA . GLN A 1 525 ? 35.118 -10.193 -14.397 1.00 91.06 525 GLN A CA 1
ATOM 4140 C C . GLN A 1 525 ? 35.530 -8.865 -15.048 1.00 91.06 525 GLN A C 1
ATOM 4142 O O . GLN A 1 525 ? 36.133 -8.866 -16.120 1.00 91.06 525 GLN A O 1
ATOM 4147 N N . ALA A 1 526 ? 35.239 -7.729 -14.411 1.00 91.25 526 ALA A N 1
ATOM 4148 C CA . ALA A 1 526 ? 35.600 -6.418 -14.945 1.00 91.25 526 ALA A CA 1
ATOM 4149 C C . ALA A 1 526 ? 37.110 -6.109 -14.852 1.00 91.25 526 ALA A C 1
ATOM 4151 O O . ALA A 1 526 ? 37.613 -5.290 -15.628 1.00 91.25 526 ALA A O 1
ATOM 4152 N N . ALA A 1 527 ? 37.851 -6.787 -13.968 1.00 91.12 527 ALA A N 1
ATOM 4153 C CA . ALA A 1 527 ? 39.304 -6.686 -13.850 1.00 91.12 527 ALA A CA 1
ATOM 4154 C C . ALA A 1 527 ? 39.995 -7.046 -15.168 1.00 91.12 527 ALA A C 1
ATOM 4156 O O . ALA A 1 527 ? 40.874 -6.310 -15.605 1.00 91.12 527 ALA A O 1
ATOM 4157 N N . VAL A 1 528 ? 39.555 -8.127 -15.816 1.00 88.50 528 VAL A N 1
ATOM 4158 C CA . VAL A 1 528 ? 40.104 -8.580 -17.101 1.00 88.50 528 VAL A CA 1
ATOM 4159 C C . VAL A 1 528 ? 39.667 -7.654 -18.238 1.00 88.50 528 VAL A C 1
ATOM 4161 O O . VAL A 1 528 ? 40.480 -7.206 -19.036 1.00 88.50 528 VAL A O 1
ATOM 4164 N N . GLU A 1 529 ? 38.384 -7.301 -18.280 1.00 87.44 529 GLU A N 1
ATOM 4165 C CA . GLU A 1 529 ? 37.761 -6.591 -19.412 1.00 87.44 529 GLU A CA 1
ATOM 4166 C C . GLU A 1 529 ? 38.204 -5.127 -19.524 1.00 87.44 529 GLU A C 1
ATOM 4168 O O . GLU A 1 529 ? 38.374 -4.588 -20.616 1.00 87.44 529 GLU A O 1
ATOM 4173 N N . SER A 1 530 ? 38.403 -4.468 -18.383 1.00 89.56 530 SER A N 1
ATOM 4174 C CA . SER A 1 530 ? 38.879 -3.081 -18.325 1.00 89.56 530 SER A CA 1
ATOM 4175 C C . SER A 1 530 ? 40.375 -2.975 -18.029 1.00 89.56 530 SER A C 1
ATOM 4177 O O . SER A 1 530 ? 40.900 -1.866 -17.894 1.00 89.56 530 SER A O 1
ATOM 4179 N N . ASN A 1 531 ? 41.057 -4.118 -17.874 1.00 89.81 531 ASN A N 1
ATOM 4180 C CA . ASN A 1 531 ? 42.404 -4.201 -17.314 1.00 89.81 531 ASN A CA 1
ATOM 4181 C C . ASN A 1 531 ? 42.511 -3.360 -16.025 1.00 89.81 531 ASN A C 1
ATOM 4183 O O . ASN A 1 531 ? 43.321 -2.441 -15.920 1.00 89.81 531 ASN A O 1
ATOM 4187 N N . GLN A 1 532 ? 41.613 -3.630 -15.072 1.00 92.38 532 GLN A N 1
ATOM 4188 C CA . GLN A 1 532 ? 41.492 -2.922 -13.792 1.00 92.38 532 GLN A CA 1
ATOM 4189 C C . GLN A 1 532 ? 41.328 -1.397 -13.956 1.00 92.38 532 GLN A C 1
ATOM 4191 O O . GLN A 1 532 ? 42.067 -0.613 -13.364 1.00 92.38 532 GLN A O 1
ATOM 4196 N N . LEU A 1 533 ? 40.351 -0.975 -14.768 1.00 91.62 533 LEU A N 1
ATOM 4197 C CA . LEU A 1 533 ? 40.063 0.422 -15.136 1.00 91.62 533 LEU A CA 1
ATOM 4198 C C . LEU A 1 533 ? 41.145 1.144 -15.945 1.00 91.62 533 LEU A C 1
ATOM 4200 O O . LEU A 1 533 ? 41.050 2.363 -16.092 1.00 91.62 533 LEU A O 1
ATOM 4204 N N . LEU A 1 534 ? 42.169 0.468 -16.463 1.00 89.06 534 LEU A N 1
ATOM 4205 C CA . LEU A 1 534 ? 43.139 1.135 -17.333 1.00 89.06 534 LEU A CA 1
ATOM 4206 C C . LEU A 1 534 ? 42.487 1.583 -18.644 1.00 89.06 534 LEU A C 1
ATOM 4208 O O . LEU A 1 534 ? 42.761 2.689 -19.107 1.00 89.06 534 LEU A O 1
ATOM 4212 N N . TRP A 1 535 ? 41.572 0.778 -19.192 1.00 85.69 535 TRP A N 1
ATOM 4213 C CA . TRP A 1 535 ? 40.958 1.039 -20.492 1.00 85.69 535 TRP A CA 1
ATOM 4214 C C . TRP A 1 535 ? 39.441 0.839 -20.442 1.00 85.69 535 TRP A C 1
ATOM 4216 O O . TRP A 1 535 ? 38.946 -0.168 -19.944 1.00 85.69 535 TRP A O 1
ATOM 4226 N N . MET A 1 536 ? 38.699 1.809 -20.985 1.00 87.50 536 MET A N 1
ATOM 4227 C CA . MET A 1 536 ? 37.227 1.788 -21.106 1.00 87.50 536 MET A CA 1
ATOM 4228 C C . MET A 1 536 ? 36.756 1.639 -22.555 1.00 87.50 536 MET A C 1
ATOM 4230 O O . MET A 1 536 ? 35.597 1.890 -22.878 1.00 87.50 536 MET A O 1
ATOM 4234 N N . SER A 1 537 ? 37.675 1.266 -23.434 1.00 85.50 537 SER A N 1
ATOM 4235 C CA . SER A 1 537 ? 37.425 0.864 -24.809 1.00 85.50 537 SER A CA 1
ATOM 4236 C C . SER A 1 537 ? 38.429 -0.218 -25.142 1.00 85.50 537 SER A C 1
ATOM 4238 O O . SER A 1 537 ? 39.564 -0.177 -24.659 1.00 85.50 537 SER A O 1
ATOM 4240 N N . GLU A 1 538 ? 38.014 -1.152 -25.981 1.00 80.38 538 GLU A N 1
ATOM 4241 C CA . GLU A 1 538 ? 38.914 -2.101 -26.615 1.00 80.38 538 GLU A CA 1
ATOM 4242 C C . GLU A 1 538 ? 39.995 -1.312 -27.371 1.00 80.38 538 GLU A C 1
ATOM 4244 O O . GLU A 1 538 ? 39.694 -0.323 -28.054 1.00 80.38 538 GLU A O 1
ATOM 4249 N N . LEU A 1 539 ? 41.259 -1.688 -27.169 1.00 72.69 539 LEU A N 1
ATOM 4250 C CA . LEU A 1 539 ? 42.407 -0.989 -27.739 1.00 72.69 539 LEU A CA 1
ATOM 4251 C C . LEU A 1 539 ? 42.662 -1.477 -29.165 1.00 72.69 539 LEU A C 1
ATOM 4253 O O . LEU A 1 539 ? 42.674 -2.678 -29.423 1.00 72.69 539 LEU A O 1
ATOM 4257 N N . SER A 1 540 ? 42.933 -0.542 -30.072 1.00 68.44 540 SER A N 1
ATOM 4258 C CA . SER A 1 540 ? 43.425 -0.822 -31.418 1.00 68.44 540 SER A CA 1
ATOM 4259 C C . SER A 1 540 ? 44.796 -0.187 -31.616 1.00 68.44 540 SER A C 1
ATOM 4261 O O . SER A 1 540 ? 45.010 0.968 -31.248 1.00 68.44 540 SER A O 1
ATOM 4263 N N . ASN A 1 541 ? 45.712 -0.903 -32.267 1.00 55.31 541 ASN A N 1
ATOM 4264 C CA . ASN A 1 541 ? 46.895 -0.266 -32.837 1.00 55.31 541 ASN A CA 1
ATOM 4265 C C . ASN A 1 541 ? 46.487 0.372 -34.173 1.00 55.31 541 ASN A C 1
ATOM 4267 O O . ASN A 1 541 ? 46.261 -0.337 -35.151 1.00 55.31 541 ASN A O 1
ATOM 4271 N N . GLY A 1 542 ? 46.359 1.702 -34.202 1.00 65.50 542 GLY A N 1
ATOM 4272 C CA . GLY A 1 542 ? 45.919 2.465 -35.378 1.00 65.50 542 GLY A CA 1
ATOM 4273 C C . GLY A 1 542 ? 44.441 2.866 -35.335 1.00 65.50 542 GLY A C 1
ATOM 4274 O O . GLY A 1 542 ? 43.829 2.888 -34.267 1.00 65.50 542 GLY A O 1
ATOM 4275 N N . ASP A 1 543 ? 43.876 3.210 -36.497 1.00 73.19 543 ASP A N 1
ATOM 4276 C CA . ASP A 1 543 ? 42.484 3.655 -36.635 1.00 73.19 543 ASP A CA 1
ATOM 4277 C C . ASP A 1 543 ? 41.499 2.564 -36.155 1.00 73.19 543 ASP A C 1
ATOM 4279 O O . ASP A 1 543 ? 41.427 1.497 -36.779 1.00 73.19 543 ASP A O 1
ATOM 4283 N N . PRO A 1 544 ? 40.712 2.812 -35.085 1.00 68.44 544 PRO A N 1
ATOM 4284 C CA . PRO A 1 544 ? 39.734 1.852 -34.569 1.00 68.44 544 PRO A CA 1
ATOM 4285 C C . PRO A 1 544 ? 38.747 1.403 -35.644 1.00 68.44 544 PRO A C 1
ATOM 4287 O O . PRO A 1 544 ? 38.309 0.253 -35.658 1.00 68.44 544 PRO A O 1
ATOM 4290 N N . MET A 1 545 ? 38.429 2.301 -36.576 1.00 72.12 545 MET A N 1
ATOM 4291 C CA . MET A 1 545 ? 37.490 2.039 -37.653 1.00 72.12 545 MET A CA 1
ATOM 4292 C C . MET A 1 545 ? 38.029 1.056 -38.699 1.00 72.12 545 MET A C 1
ATOM 4294 O O . MET A 1 545 ? 37.267 0.441 -39.437 1.00 72.12 545 MET A O 1
ATOM 4298 N N . THR A 1 546 ? 39.343 0.874 -38.764 1.00 68.94 546 THR A N 1
ATOM 4299 C CA . THR A 1 546 ? 39.993 -0.077 -39.665 1.00 68.94 546 THR A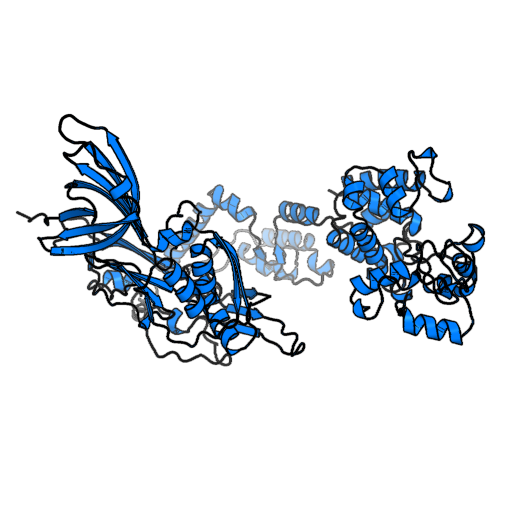 CA 1
ATOM 4300 C C . THR A 1 546 ? 40.380 -1.353 -38.926 1.00 68.94 546 THR A C 1
ATOM 4302 O O . THR A 1 546 ? 40.148 -2.446 -39.439 1.00 68.94 546 THR A O 1
ATOM 4305 N N . TYR A 1 547 ? 40.894 -1.235 -37.698 1.00 72.25 547 TYR A N 1
ATOM 4306 C CA . TYR A 1 547 ? 41.303 -2.380 -36.887 1.00 72.25 547 TYR A CA 1
ATOM 4307 C C . TYR A 1 547 ? 40.134 -3.320 -36.596 1.00 72.25 547 TYR A C 1
ATOM 4309 O O . TYR A 1 547 ? 40.229 -4.511 -36.880 1.00 72.25 547 TYR A O 1
ATOM 4317 N N . PHE A 1 548 ? 39.005 -2.799 -36.110 1.00 74.44 548 PHE A N 1
ATOM 4318 C CA . PHE A 1 548 ? 37.855 -3.616 -35.707 1.00 74.44 548 PHE A CA 1
ATOM 4319 C C . PHE A 1 548 ? 37.038 -4.178 -36.877 1.00 74.44 548 PHE A C 1
ATOM 4321 O O . PHE A 1 548 ? 36.032 -4.854 -36.660 1.00 74.44 548 PHE A O 1
ATOM 4328 N N . ARG A 1 549 ? 37.494 -3.989 -38.124 1.00 71.81 549 ARG A N 1
ATOM 4329 C CA . ARG A 1 549 ? 36.861 -4.600 -39.299 1.00 71.81 549 ARG A CA 1
ATOM 4330 C C . ARG A 1 549 ? 36.988 -6.117 -39.339 1.00 71.81 549 ARG A C 1
ATOM 4332 O O . ARG A 1 549 ? 36.208 -6.763 -40.025 1.00 71.81 549 ARG A O 1
ATOM 4339 N N . HIS A 1 550 ? 37.904 -6.719 -38.581 1.00 68.81 550 HIS A N 1
ATOM 4340 C CA . HIS A 1 550 ? 37.939 -8.180 -38.451 1.00 68.81 550 HIS A CA 1
ATOM 4341 C C . HIS A 1 550 ? 36.656 -8.746 -37.807 1.00 68.81 550 HIS A C 1
ATOM 4343 O O . HIS A 1 550 ? 36.315 -9.903 -38.046 1.00 68.81 550 HIS A O 1
ATOM 4349 N N . TYR A 1 551 ? 35.897 -7.926 -37.067 1.00 68.81 551 TYR A N 1
ATOM 4350 C CA . TYR A 1 551 ? 34.577 -8.289 -36.545 1.00 68.81 551 TYR A CA 1
ATOM 4351 C C . TYR A 1 551 ? 33.442 -8.167 -37.582 1.00 68.81 551 TYR A C 1
ATOM 4353 O O . TYR A 1 551 ? 32.347 -8.665 -37.327 1.00 68.81 551 TYR A O 1
ATOM 4361 N N . GLU A 1 552 ? 33.683 -7.584 -38.765 1.00 67.88 552 GLU A N 1
ATOM 4362 C CA . GLU A 1 552 ? 32.711 -7.551 -39.880 1.00 67.88 552 GLU A CA 1
ATOM 4363 C C . GLU A 1 552 ? 32.433 -8.934 -40.456 1.00 67.88 552 GLU A C 1
ATOM 4365 O O . GLU A 1 552 ? 31.396 -9.147 -41.065 1.00 67.88 552 GLU A O 1
ATOM 4370 N N . ALA A 1 553 ? 33.369 -9.866 -40.303 1.00 60.94 553 ALA A N 1
ATOM 4371 C CA . ALA A 1 553 ? 33.269 -11.225 -40.812 1.00 60.94 553 ALA A CA 1
ATOM 4372 C C . ALA A 1 553 ? 33.008 -12.239 -39.686 1.00 60.94 553 ALA A C 1
ATOM 4374 O O . ALA A 1 553 ? 33.019 -13.435 -39.925 1.00 60.94 553 ALA A O 1
ATOM 4375 N N . ALA A 1 554 ? 32.812 -11.821 -38.435 1.00 57.25 554 ALA A N 1
ATOM 4376 C CA . ALA A 1 554 ? 32.730 -12.757 -37.317 1.00 57.25 554 ALA A CA 1
ATOM 4377 C C . ALA A 1 554 ? 31.283 -13.224 -37.061 1.00 57.25 554 ALA A C 1
ATOM 4379 O O . ALA A 1 554 ? 30.498 -12.506 -36.444 1.00 57.25 554 ALA A O 1
ATOM 4380 N N . LYS A 1 555 ? 30.947 -14.464 -37.461 1.00 55.69 555 LYS A N 1
ATOM 4381 C CA . LYS A 1 555 ? 29.690 -15.173 -37.102 1.00 55.69 555 LYS A CA 1
ATOM 4382 C C . LYS A 1 555 ? 28.406 -14.373 -37.391 1.00 55.69 555 LYS A C 1
ATOM 4384 O O . LYS A 1 555 ? 27.505 -14.287 -36.551 1.00 55.69 555 LYS A O 1
ATOM 4389 N N . ASN A 1 556 ? 28.319 -13.789 -38.580 1.00 54.09 556 ASN A N 1
ATOM 4390 C CA . ASN A 1 556 ? 27.432 -12.652 -38.819 1.00 54.09 556 ASN A CA 1
ATOM 4391 C C . ASN A 1 556 ? 25.930 -12.999 -38.929 1.00 54.09 556 ASN A C 1
ATOM 4393 O O . ASN A 1 556 ? 25.111 -12.277 -38.368 1.00 54.09 556 ASN A O 1
ATOM 4397 N N . TYR A 1 557 ? 25.539 -14.137 -39.521 1.00 52.50 557 TYR A N 1
ATOM 4398 C CA . TYR A 1 557 ? 24.111 -14.506 -39.626 1.00 52.50 557 TYR A CA 1
ATOM 4399 C C . TYR A 1 557 ? 23.581 -15.379 -38.467 1.00 52.50 557 TYR A C 1
ATOM 4401 O O . TYR A 1 557 ? 22.377 -15.597 -38.364 1.00 52.50 557 TYR A O 1
ATOM 4409 N N . VAL A 1 558 ? 24.446 -15.846 -37.551 1.00 51.66 558 VAL A N 1
ATOM 4410 C CA . VAL A 1 558 ? 24.039 -16.599 -36.336 1.00 51.66 558 VAL A CA 1
ATOM 4411 C C . VAL A 1 558 ? 23.748 -15.657 -35.147 1.00 51.66 558 VAL A C 1
ATOM 4413 O O . VAL A 1 558 ? 23.545 -16.096 -34.018 1.00 51.66 558 VAL A O 1
ATOM 4416 N N . GLY A 1 559 ? 23.695 -14.341 -35.401 1.00 53.44 559 GLY A N 1
ATOM 4417 C CA . GLY A 1 559 ? 22.993 -13.371 -34.553 1.00 53.44 559 GLY A CA 1
ATOM 4418 C C . GLY A 1 559 ? 23.711 -12.890 -33.290 1.00 53.44 559 GLY A C 1
ATOM 4419 O O . GLY A 1 559 ? 23.050 -12.328 -32.419 1.00 53.44 559 GLY A O 1
ATOM 4420 N N . TRP A 1 560 ? 25.028 -13.081 -33.143 1.00 58.16 560 TRP A N 1
ATOM 4421 C CA . TRP A 1 560 ? 25.691 -12.706 -31.883 1.00 58.16 560 TRP A CA 1
ATOM 4422 C C . TRP A 1 560 ? 25.963 -11.196 -31.745 1.00 58.16 560 TRP A C 1
ATOM 4424 O O . TRP A 1 560 ? 25.719 -10.632 -30.679 1.00 58.16 560 TRP A O 1
ATOM 4434 N N . LEU A 1 561 ? 26.413 -10.525 -32.815 1.00 70.56 561 LEU A N 1
ATOM 4435 C CA . LEU A 1 561 ? 26.767 -9.092 -32.786 1.00 70.56 561 LEU A CA 1
ATOM 4436 C C . LEU A 1 561 ? 25.736 -8.187 -33.477 1.00 70.56 561 LEU A C 1
ATOM 4438 O O . LEU A 1 561 ? 25.589 -7.026 -33.090 1.00 70.56 561 LEU A O 1
ATOM 4442 N N . GLY A 1 562 ? 24.979 -8.729 -34.439 1.00 77.00 562 GLY A N 1
ATOM 4443 C CA . GLY A 1 562 ? 23.964 -7.989 -35.192 1.00 77.00 562 GLY A CA 1
ATOM 4444 C C . GLY A 1 562 ? 24.562 -6.921 -36.112 1.00 77.00 562 GLY A C 1
ATOM 4445 O O . GLY A 1 562 ? 24.006 -5.841 -36.231 1.00 77.00 562 GLY A O 1
ATOM 4446 N N . ASN A 1 563 ? 25.718 -7.167 -36.719 1.00 79.62 563 ASN A N 1
ATOM 4447 C CA . ASN A 1 563 ? 26.314 -6.210 -37.648 1.00 79.62 563 ASN A CA 1
ATOM 4448 C C . ASN A 1 563 ? 25.620 -6.344 -39.013 1.00 79.62 563 ASN A C 1
ATOM 4450 O O . ASN A 1 563 ? 25.515 -7.450 -39.538 1.00 79.62 563 ASN A O 1
ATOM 4454 N N . VAL A 1 564 ? 25.098 -5.242 -39.553 1.00 79.31 564 VAL A N 1
ATOM 4455 C CA . VAL A 1 564 ? 24.278 -5.225 -40.785 1.00 79.31 564 VAL A CA 1
ATOM 4456 C C . VAL A 1 564 ? 24.672 -4.120 -41.761 1.00 79.31 564 VAL A C 1
ATOM 4458 O O . VAL A 1 564 ? 24.324 -4.185 -42.936 1.00 79.31 564 VAL A O 1
ATOM 4461 N N . GLU A 1 565 ? 25.410 -3.115 -41.301 1.00 77.62 565 GLU A N 1
ATOM 4462 C CA . GLU A 1 565 ? 25.974 -2.071 -42.153 1.00 77.62 565 GLU A CA 1
ATOM 4463 C C . GLU A 1 565 ? 27.481 -2.268 -42.298 1.00 77.62 565 GLU A C 1
ATOM 4465 O O . GLU A 1 565 ? 28.140 -2.838 -41.426 1.00 77.62 565 GLU A O 1
ATOM 4470 N N . TRP A 1 566 ? 28.033 -1.739 -43.393 1.00 75.25 566 TRP A N 1
ATOM 4471 C CA . TRP A 1 566 ? 29.476 -1.619 -43.539 1.00 75.25 566 TRP A CA 1
ATOM 4472 C C . TRP A 1 566 ? 30.063 -0.923 -42.311 1.00 75.25 566 TRP A C 1
ATOM 4474 O O . TRP A 1 566 ? 29.666 0.202 -41.991 1.00 75.25 566 TRP A O 1
ATOM 4484 N N . ASN A 1 567 ? 31.060 -1.565 -41.693 1.00 77.44 567 ASN A N 1
ATOM 4485 C CA . ASN A 1 567 ? 31.897 -0.983 -40.648 1.00 77.44 567 ASN A CA 1
ATOM 4486 C C . ASN A 1 567 ? 31.202 -0.824 -39.267 1.00 77.44 567 ASN A C 1
ATOM 4488 O O . ASN A 1 567 ? 31.572 -0.001 -38.419 1.00 77.44 567 ASN A O 1
ATOM 4492 N N . ASP A 1 568 ? 30.220 -1.683 -39.006 1.00 82.50 568 ASP A N 1
ATOM 4493 C CA . ASP A 1 568 ? 29.605 -1.882 -37.697 1.00 82.50 568 ASP A CA 1
ATOM 4494 C C . ASP A 1 568 ? 30.567 -2.370 -36.612 1.00 82.50 568 ASP A C 1
ATOM 4496 O O . ASP A 1 568 ? 30.440 -1.953 -35.462 1.00 82.50 568 ASP A O 1
ATOM 4500 N N . GLY A 1 569 ? 31.558 -3.190 -36.950 1.00 79.50 569 GLY A N 1
ATOM 4501 C CA . GLY A 1 569 ? 32.598 -3.647 -36.032 1.00 79.50 569 GLY A CA 1
ATOM 4502 C C . GLY A 1 569 ? 33.376 -2.482 -35.417 1.00 79.50 569 GLY A C 1
ATOM 4503 O O . GLY A 1 569 ? 33.584 -2.449 -34.206 1.00 79.50 569 GLY A O 1
ATOM 4504 N N . GLY A 1 570 ? 33.727 -1.468 -36.217 1.00 83.19 570 GLY A N 1
ATOM 4505 C CA . GLY A 1 570 ? 34.372 -0.244 -35.727 1.00 83.19 570 GLY A CA 1
ATOM 4506 C C . GLY A 1 570 ? 33.430 0.662 -34.929 1.00 83.19 570 GLY A C 1
ATOM 4507 O O . GLY A 1 570 ? 33.797 1.192 -33.870 1.00 83.19 570 GLY A O 1
ATOM 4508 N N . LYS A 1 571 ? 32.187 0.812 -35.401 1.00 85.50 571 LYS A N 1
ATOM 4509 C CA . LYS A 1 571 ? 31.166 1.660 -34.767 1.00 85.50 571 LYS A CA 1
ATOM 4510 C C . LYS A 1 571 ? 30.719 1.109 -33.406 1.00 85.50 571 LYS A C 1
ATOM 4512 O O . LYS A 1 571 ? 30.642 1.863 -32.429 1.00 85.50 571 LYS A O 1
ATOM 4517 N N . PHE A 1 572 ? 30.512 -0.201 -33.312 1.00 88.44 572 PHE A N 1
ATOM 4518 C CA . PHE A 1 572 ? 30.009 -0.933 -32.143 1.00 88.44 572 PHE A CA 1
ATOM 4519 C C . PHE A 1 572 ? 31.068 -1.826 -31.482 1.00 88.44 572 PHE A C 1
ATOM 4521 O O . PHE A 1 572 ? 30.739 -2.871 -30.919 1.00 88.44 572 PHE A O 1
ATOM 4528 N N . ARG A 1 573 ? 32.334 -1.399 -31.522 1.00 87.75 573 ARG A N 1
ATOM 4529 C CA . ARG A 1 573 ? 33.442 -2.000 -30.763 1.00 87.75 573 ARG A CA 1
ATOM 4530 C C . ARG A 1 573 ? 33.192 -2.006 -29.250 1.00 87.75 573 ARG A C 1
ATOM 4532 O O . ARG A 1 573 ? 32.386 -1.206 -28.761 1.00 87.75 573 ARG A O 1
ATOM 4539 N N . GLY A 1 574 ? 33.950 -2.831 -28.527 1.00 88.00 574 GLY A N 1
ATOM 4540 C CA . GLY A 1 574 ? 33.902 -2.918 -27.070 1.00 88.00 574 GLY A CA 1
ATOM 4541 C C . GLY A 1 574 ? 34.126 -1.570 -26.385 1.00 88.00 574 GLY A C 1
ATOM 4542 O O . GLY A 1 574 ? 35.144 -0.913 -26.616 1.00 88.00 574 GLY A O 1
ATOM 4543 N N . ARG A 1 575 ? 33.166 -1.142 -25.551 1.00 91.31 575 ARG A N 1
ATOM 4544 C CA . ARG A 1 575 ? 33.302 0.033 -24.670 1.00 91.31 575 ARG A CA 1
ATOM 4545 C C . ARG A 1 575 ? 32.733 -0.203 -23.274 1.00 91.31 575 ARG A C 1
ATOM 4547 O O . ARG A 1 575 ? 31.825 -1.008 -23.070 1.00 91.31 575 ARG A O 1
ATOM 4554 N N . GLY A 1 576 ? 33.214 0.589 -22.325 1.00 91.38 576 GLY A N 1
ATOM 4555 C CA . GLY A 1 576 ? 32.799 0.572 -20.931 1.00 91.38 576 GLY A CA 1
ATOM 4556 C C . GLY A 1 576 ? 33.455 -0.545 -20.125 1.00 91.38 576 GLY A C 1
ATOM 4557 O O . GLY A 1 576 ? 34.309 -1.291 -20.595 1.00 91.38 576 GLY A O 1
ATOM 4558 N N . PHE A 1 577 ? 33.018 -0.669 -18.881 1.00 91.31 577 PHE A N 1
ATOM 4559 C CA . PHE A 1 577 ? 33.642 -1.484 -17.844 1.00 91.31 577 PHE A CA 1
ATOM 4560 C C . PHE A 1 577 ? 33.597 -2.996 -18.121 1.00 91.31 577 PHE A C 1
ATOM 4562 O O . PHE A 1 577 ? 34.427 -3.740 -17.607 1.00 91.31 577 PHE A O 1
ATOM 4569 N N . LYS A 1 578 ? 32.652 -3.444 -18.963 1.00 85.44 578 LYS A N 1
ATOM 4570 C CA . LYS A 1 578 ? 32.493 -4.842 -19.406 1.00 85.44 578 LYS A CA 1
ATOM 4571 C C . LYS A 1 578 ? 32.785 -5.056 -20.904 1.00 85.44 578 LYS A C 1
ATOM 4573 O O . LYS A 1 578 ? 32.565 -6.164 -21.392 1.00 85.44 578 LYS A O 1
ATOM 4578 N N . GLN A 1 579 ? 33.265 -4.023 -21.608 1.00 85.44 579 GLN A N 1
ATOM 4579 C CA . GLN A 1 579 ? 33.486 -4.016 -23.064 1.00 85.44 579 GLN A CA 1
ATOM 4580 C C . GLN A 1 579 ? 32.241 -4.476 -23.842 1.00 85.44 579 GLN A C 1
ATOM 4582 O O . GLN A 1 579 ? 32.185 -5.562 -24.410 1.00 85.44 579 GLN A O 1
ATOM 4587 N N . MET A 1 580 ? 31.186 -3.660 -23.821 1.00 88.12 580 MET A N 1
ATOM 4588 C CA . MET A 1 580 ? 29.957 -3.934 -24.566 1.00 88.12 580 MET A CA 1
ATOM 4589 C C . MET A 1 580 ? 30.229 -3.853 -26.073 1.00 88.12 580 MET A C 1
ATOM 4591 O O . MET A 1 580 ? 30.579 -2.780 -26.554 1.00 88.12 580 MET A O 1
ATOM 4595 N N . THR A 1 581 ? 30.026 -4.959 -26.796 1.00 85.88 581 THR A N 1
ATOM 4596 C CA . THR A 1 581 ? 30.354 -5.095 -28.230 1.00 85.88 581 THR A CA 1
ATOM 4597 C C . THR A 1 581 ? 29.133 -5.519 -29.051 1.00 85.88 581 THR A C 1
ATOM 4599 O O . THR A 1 581 ? 28.298 -6.300 -28.584 1.00 85.88 581 THR A O 1
ATOM 4602 N N . GLY A 1 582 ? 29.042 -5.027 -30.288 1.00 85.56 582 GLY A N 1
ATOM 4603 C CA . GLY A 1 582 ? 28.039 -5.394 -31.290 1.00 85.56 582 GLY A CA 1
ATOM 4604 C C . GLY A 1 582 ? 26.788 -4.515 -31.269 1.00 85.56 582 GLY A C 1
ATOM 4605 O O . GLY A 1 582 ? 26.244 -4.195 -30.204 1.00 85.56 582 GLY A O 1
ATOM 4606 N N . ARG A 1 583 ? 26.290 -4.158 -32.461 1.00 87.94 583 ARG A N 1
ATOM 4607 C CA . ARG A 1 583 ? 25.090 -3.323 -32.649 1.00 87.94 583 ARG A CA 1
ATOM 4608 C C . ARG A 1 583 ? 23.893 -3.855 -31.859 1.00 87.94 583 ARG A C 1
ATOM 4610 O O . ARG A 1 583 ? 23.155 -3.070 -31.266 1.00 87.94 583 ARG A O 1
ATOM 4617 N N . GLY A 1 584 ? 23.730 -5.176 -31.775 1.00 86.50 584 GLY A N 1
ATOM 4618 C CA . GLY A 1 584 ? 22.656 -5.816 -31.011 1.00 86.50 584 GLY A CA 1
ATOM 4619 C C . GLY A 1 584 ? 22.679 -5.507 -29.510 1.00 86.50 584 GLY A C 1
ATOM 4620 O O . GLY A 1 584 ? 21.625 -5.289 -28.907 1.00 86.50 584 GLY A O 1
ATOM 4621 N N . ASN A 1 585 ? 23.859 -5.444 -28.889 1.00 88.38 585 ASN A N 1
ATOM 4622 C CA . ASN A 1 585 ? 23.973 -5.098 -27.470 1.00 88.38 585 ASN A CA 1
ATOM 4623 C C . ASN A 1 585 ? 23.774 -3.603 -27.235 1.00 88.38 585 ASN A C 1
ATOM 4625 O O . ASN A 1 585 ? 23.042 -3.229 -26.317 1.00 88.38 585 ASN A O 1
ATOM 4629 N N . TYR A 1 586 ? 24.345 -2.769 -28.105 1.00 91.75 586 TYR A N 1
ATOM 4630 C CA . TYR A 1 586 ? 24.130 -1.326 -28.085 1.00 91.75 586 TYR A CA 1
ATOM 4631 C C . TYR A 1 586 ? 22.648 -0.973 -28.231 1.00 91.75 586 TYR A C 1
ATOM 4633 O O . TYR A 1 586 ? 22.123 -0.213 -27.429 1.00 91.75 586 TYR A O 1
ATOM 4641 N N . HIS A 1 587 ? 21.939 -1.592 -29.172 1.00 90.62 587 HIS A N 1
ATOM 4642 C CA . HIS A 1 587 ? 20.495 -1.434 -29.333 1.00 90.62 587 HIS A CA 1
ATOM 4643 C C . HIS A 1 587 ? 19.728 -1.709 -28.039 1.00 90.62 587 HIS A C 1
ATOM 4645 O O . HIS A 1 587 ? 18.988 -0.846 -27.568 1.00 90.62 587 HIS A O 1
ATOM 4651 N N . LYS A 1 588 ? 19.956 -2.874 -27.423 1.00 91.06 588 LYS A N 1
ATOM 4652 C CA . LYS A 1 588 ? 19.254 -3.264 -26.193 1.00 91.06 588 LYS A CA 1
ATOM 4653 C C . LYS A 1 588 ? 19.553 -2.301 -25.041 1.00 91.06 588 LYS A C 1
ATOM 4655 O O . LYS A 1 588 ? 18.654 -1.983 -24.265 1.00 91.06 588 LYS A O 1
ATOM 4660 N N . TYR A 1 589 ? 20.791 -1.819 -24.932 1.00 93.62 589 TYR A N 1
ATOM 4661 C CA . TYR A 1 589 ? 21.150 -0.836 -23.913 1.00 93.62 589 TYR A CA 1
ATOM 4662 C C . TYR A 1 589 ? 20.535 0.543 -24.194 1.00 93.62 589 TYR A C 1
ATOM 4664 O O . TYR A 1 589 ? 20.041 1.189 -23.277 1.00 93.62 589 TYR A O 1
ATOM 4672 N N . TRP A 1 590 ? 20.492 0.985 -25.452 1.00 94.38 590 TRP A N 1
ATOM 4673 C CA . TRP A 1 590 ? 19.875 2.257 -25.841 1.00 94.38 590 TRP A CA 1
ATOM 4674 C C . TRP A 1 590 ? 18.373 2.275 -25.571 1.00 94.38 590 TRP A C 1
ATOM 4676 O O . TRP A 1 590 ? 17.861 3.264 -25.047 1.00 94.38 590 TRP A O 1
ATOM 4686 N N . THR A 1 591 ? 17.682 1.174 -25.863 1.00 93.62 591 THR A N 1
ATOM 4687 C CA . THR A 1 591 ? 16.270 1.003 -25.509 1.00 93.62 591 THR A CA 1
ATOM 4688 C C . THR A 1 591 ? 16.078 1.017 -23.993 1.00 93.62 591 THR A C 1
ATOM 4690 O O . THR A 1 591 ? 15.214 1.736 -23.502 1.00 93.62 591 THR A O 1
ATOM 4693 N N . TYR A 1 592 ? 16.931 0.320 -23.231 1.00 94.75 592 TYR A N 1
ATOM 4694 C CA . TYR A 1 592 ? 16.911 0.368 -21.762 1.00 94.75 592 TYR A CA 1
ATOM 4695 C C . TYR A 1 592 ? 17.104 1.788 -21.208 1.00 94.75 592 TYR A C 1
ATOM 4697 O O . TYR A 1 592 ? 16.451 2.177 -20.243 1.00 94.75 592 TYR A O 1
ATOM 4705 N N . ARG A 1 593 ? 17.977 2.586 -21.828 1.00 93.75 593 ARG A N 1
ATOM 4706 C CA . ARG A 1 593 ? 18.222 3.980 -21.438 1.00 93.75 593 ARG A CA 1
ATOM 4707 C C . ARG A 1 593 ? 17.129 4.952 -21.887 1.00 93.75 593 ARG A C 1
ATOM 4709 O O . ARG A 1 593 ? 17.200 6.120 -21.514 1.00 93.75 593 ARG A O 1
ATOM 4716 N N . GLY A 1 594 ? 16.153 4.498 -22.676 1.00 93.44 594 GLY A N 1
ATOM 4717 C CA . GLY A 1 594 ? 15.128 5.351 -23.282 1.00 93.44 594 GLY A CA 1
ATOM 4718 C C . GLY A 1 594 ? 15.665 6.258 -24.395 1.00 93.44 594 GLY A C 1
ATOM 4719 O O . GLY A 1 594 ? 15.000 7.211 -24.784 1.00 93.44 594 GLY A O 1
ATOM 4720 N N . TRP A 1 595 ? 16.869 5.990 -24.906 1.00 94.38 595 TRP A N 1
ATOM 4721 C CA . TRP A 1 595 ? 17.499 6.763 -25.984 1.00 94.38 595 TRP A CA 1
ATOM 4722 C C . TRP A 1 595 ? 17.078 6.304 -27.380 1.00 94.38 595 TRP A C 1
ATOM 4724 O O . TRP A 1 595 ? 17.364 6.982 -28.363 1.00 94.38 595 TRP A O 1
ATOM 4734 N N . LEU A 1 596 ? 16.439 5.140 -27.470 1.00 93.75 596 LEU A N 1
ATOM 4735 C CA . LEU A 1 596 ? 15.942 4.556 -28.707 1.00 93.75 596 LEU A CA 1
ATOM 4736 C C . LEU A 1 596 ? 14.539 4.006 -28.460 1.00 93.75 596 LEU A C 1
ATOM 4738 O O . LEU A 1 596 ? 14.366 3.141 -27.602 1.00 93.75 596 LEU A O 1
ATOM 4742 N N . ASP A 1 597 ? 13.560 4.492 -29.223 1.00 92.12 597 ASP A N 1
ATOM 4743 C CA . ASP A 1 597 ? 12.191 3.976 -29.180 1.00 92.12 597 ASP A CA 1
ATOM 4744 C C . ASP A 1 597 ? 12.178 2.524 -29.696 1.00 92.12 597 ASP A C 1
ATOM 4746 O O . ASP A 1 597 ? 12.520 2.303 -30.863 1.00 92.12 597 ASP A O 1
ATOM 4750 N N . PRO A 1 598 ? 11.785 1.524 -28.885 1.00 89.88 598 PRO A N 1
ATOM 4751 C CA . PRO A 1 598 ? 11.705 0.142 -29.346 1.00 89.88 598 PRO A CA 1
ATOM 4752 C C . PRO A 1 598 ? 10.801 -0.033 -30.576 1.00 89.88 598 PRO A C 1
ATOM 4754 O O . PRO A 1 598 ? 11.086 -0.891 -31.400 1.00 89.88 598 PRO A O 1
ATOM 4757 N N . LYS A 1 599 ? 9.775 0.809 -30.777 1.00 90.88 599 LYS A N 1
ATOM 4758 C CA . LYS A 1 599 ? 8.895 0.736 -31.963 1.00 90.88 599 LYS A CA 1
ATOM 4759 C C . LYS A 1 599 ? 9.566 1.207 -33.255 1.00 90.88 599 LYS A C 1
ATOM 4761 O O . LYS A 1 599 ? 9.078 0.910 -34.347 1.00 90.88 599 LYS A O 1
ATOM 4766 N N . SER A 1 600 ? 10.670 1.946 -33.145 1.00 89.56 600 SER A N 1
ATOM 4767 C CA . SER A 1 600 ? 11.447 2.406 -34.301 1.00 89.56 600 SER A CA 1
ATOM 4768 C C . SER A 1 600 ? 12.310 1.300 -34.921 1.00 89.56 600 SER A C 1
ATOM 4770 O O . SER A 1 600 ? 12.829 1.481 -36.021 1.00 89.56 600 SER A O 1
ATOM 4772 N N . VAL A 1 601 ? 12.424 0.146 -34.253 1.00 89.94 601 VAL A N 1
ATOM 4773 C CA . VAL A 1 601 ? 13.276 -0.985 -34.634 1.00 89.94 601 VAL A CA 1
ATOM 4774 C C . VAL A 1 601 ? 12.419 -2.247 -34.783 1.00 89.94 601 VAL A C 1
ATOM 4776 O O . VAL A 1 601 ? 11.514 -2.469 -33.986 1.00 89.94 601 VAL A O 1
ATOM 4779 N N . LYS A 1 602 ? 12.670 -3.101 -35.786 1.00 88.25 602 LYS A N 1
ATOM 4780 C CA . LYS A 1 602 ? 12.003 -4.420 -35.861 1.00 88.25 602 LYS A CA 1
ATOM 4781 C C . LYS A 1 602 ? 12.801 -5.475 -35.111 1.00 88.25 602 LYS A C 1
ATOM 4783 O O . LYS A 1 602 ? 13.936 -5.696 -35.482 1.00 88.25 602 LYS A O 1
ATOM 4788 N N . ASP A 1 603 ? 12.218 -6.228 -34.184 1.00 80.19 603 ASP A N 1
ATOM 4789 C CA . ASP A 1 603 ? 12.934 -7.227 -33.359 1.00 80.19 603 ASP A CA 1
ATOM 4790 C C . ASP A 1 603 ? 13.724 -8.314 -34.118 1.00 80.19 603 ASP A C 1
ATOM 4792 O O . ASP A 1 603 ? 14.538 -9.007 -33.519 1.00 80.19 603 ASP A O 1
ATOM 4796 N N . ASN A 1 604 ? 13.514 -8.473 -35.425 1.00 83.62 604 ASN A N 1
ATOM 4797 C CA . ASN A 1 604 ? 14.232 -9.406 -36.292 1.00 83.62 604 ASN A CA 1
ATOM 4798 C C . ASN A 1 604 ? 15.142 -8.706 -37.318 1.00 83.62 604 ASN A C 1
ATOM 4800 O O . ASN A 1 604 ? 15.511 -9.306 -38.323 1.00 83.62 604 ASN A O 1
ATOM 4804 N N . TRP A 1 605 ? 15.513 -7.444 -37.095 1.00 86.00 605 TRP A N 1
ATOM 4805 C CA . TRP A 1 605 ? 16.217 -6.606 -38.071 1.00 86.00 605 TRP A CA 1
ATOM 4806 C C . TRP A 1 605 ? 17.516 -7.225 -38.629 1.00 86.00 605 TRP A C 1
ATOM 4808 O O . TRP A 1 605 ? 17.907 -6.926 -39.757 1.00 86.00 605 TRP A O 1
ATOM 4818 N N . TRP A 1 606 ? 18.163 -8.121 -37.880 1.00 81.06 606 TRP A N 1
ATOM 4819 C CA . TRP A 1 606 ? 19.400 -8.811 -38.266 1.00 81.06 606 TRP A CA 1
ATOM 4820 C C . TRP A 1 606 ? 19.194 -10.156 -38.981 1.00 81.06 606 TRP A C 1
ATOM 4822 O O . TRP A 1 606 ? 20.174 -10.770 -39.388 1.00 81.06 606 TRP A O 1
ATOM 4832 N N . THR A 1 607 ? 17.964 -10.667 -39.113 1.00 78.50 607 THR A N 1
ATOM 4833 C CA . THR A 1 607 ? 17.731 -12.032 -39.629 1.00 78.50 607 THR A CA 1
ATOM 4834 C C . THR A 1 607 ? 17.670 -12.116 -41.152 1.00 78.50 607 THR A C 1
ATOM 4836 O O . THR A 1 607 ? 17.688 -13.216 -41.701 1.00 78.50 607 THR A O 1
ATOM 4839 N N . ASN A 1 608 ? 17.577 -10.981 -41.853 1.00 82.31 608 ASN A N 1
ATOM 4840 C CA . ASN A 1 608 ? 17.494 -10.969 -43.310 1.00 82.31 608 ASN A CA 1
ATOM 4841 C C . ASN A 1 608 ? 18.869 -11.240 -43.934 1.00 82.31 608 ASN A C 1
ATOM 4843 O O . ASN A 1 608 ? 19.789 -10.433 -43.850 1.00 82.31 608 ASN A O 1
ATOM 4847 N N . LEU A 1 609 ? 18.986 -12.377 -44.608 1.00 79.25 609 LEU A N 1
ATOM 4848 C CA . LEU A 1 609 ? 20.218 -12.850 -45.239 1.00 79.25 609 LEU A CA 1
ATOM 4849 C C . LEU A 1 609 ? 20.707 -11.946 -46.383 1.00 79.25 609 LEU A C 1
ATOM 4851 O O . LEU A 1 609 ? 21.884 -11.983 -46.752 1.00 79.25 609 LEU A O 1
ATOM 4855 N N . GLY A 1 610 ? 19.827 -11.078 -46.891 1.00 81.19 610 GLY A N 1
ATOM 4856 C CA . GLY A 1 610 ? 20.156 -10.044 -47.861 1.00 81.19 610 GLY A CA 1
ATOM 4857 C C . GLY A 1 610 ? 21.241 -9.083 -47.376 1.00 81.19 610 GLY A C 1
ATOM 4858 O O . GLY A 1 610 ? 21.988 -8.583 -48.213 1.00 81.19 610 GLY A O 1
ATOM 4859 N N . TRP A 1 611 ? 21.413 -8.897 -46.058 1.00 81.56 611 TRP A N 1
ATOM 4860 C CA . TRP A 1 611 ? 22.525 -8.115 -45.496 1.00 81.56 611 TRP A CA 1
ATOM 4861 C C . TRP A 1 611 ? 23.903 -8.636 -45.931 1.00 81.56 611 TRP A C 1
ATOM 4863 O O . TRP A 1 611 ? 24.856 -7.867 -45.976 1.00 81.56 611 TRP A O 1
ATOM 4873 N N . TRP A 1 612 ? 23.999 -9.910 -46.323 1.00 79.81 612 TRP A N 1
ATOM 4874 C CA . TRP A 1 612 ? 25.232 -10.575 -46.766 1.00 79.81 612 TRP A CA 1
ATOM 4875 C C . TRP A 1 612 ? 25.161 -11.078 -48.215 1.00 79.81 612 TRP A C 1
ATOM 4877 O O . TRP A 1 612 ? 25.982 -11.894 -48.632 1.00 79.81 612 TRP A O 1
ATOM 4887 N N . GLY A 1 613 ? 24.174 -10.612 -48.993 1.00 78.44 613 GLY A N 1
ATOM 4888 C CA . GLY A 1 613 ? 24.016 -10.989 -50.403 1.00 78.44 613 GLY A CA 1
ATOM 4889 C C . GLY A 1 613 ? 23.601 -12.449 -50.595 1.00 78.44 613 GLY A C 1
ATOM 4890 O O . GLY A 1 613 ? 23.841 -13.033 -51.650 1.00 78.44 613 GLY A O 1
ATOM 4891 N N . LEU A 1 614 ? 23.009 -13.052 -49.563 1.00 78.38 614 LEU A N 1
ATOM 4892 C CA . LEU A 1 614 ? 22.554 -14.435 -49.560 1.00 78.38 614 LEU A CA 1
ATOM 4893 C C . LEU A 1 614 ? 21.042 -14.500 -49.824 1.00 78.38 614 LEU A C 1
ATOM 4895 O O . LEU A 1 614 ? 20.289 -13.596 -49.460 1.00 78.38 614 LEU A O 1
ATOM 4899 N N . SER A 1 615 ? 20.594 -15.590 -50.449 1.00 74.25 615 SER A N 1
ATOM 4900 C CA . SER A 1 615 ? 19.177 -15.888 -50.693 1.00 74.25 615 SER A CA 1
ATOM 4901 C C . SER A 1 615 ? 18.851 -17.334 -50.294 1.00 74.25 615 SER A C 1
ATOM 4903 O O . SER A 1 615 ? 19.746 -18.178 -50.246 1.00 74.25 615 SER A O 1
ATOM 4905 N N . GLY A 1 616 ? 17.581 -17.617 -49.985 1.00 70.75 616 GLY A N 1
ATOM 4906 C CA . GLY A 1 616 ? 17.107 -18.950 -49.581 1.00 70.75 616 GLY A CA 1
ATOM 4907 C C . GLY A 1 616 ? 17.145 -19.218 -48.069 1.00 70.75 616 GLY A C 1
ATOM 4908 O O . GLY A 1 616 ? 17.273 -18.297 -47.270 1.00 70.75 616 GLY A O 1
ATOM 4909 N N . SER A 1 617 ? 16.970 -20.490 -47.687 1.00 60.09 617 SER A N 1
ATOM 4910 C CA . SER A 1 617 ? 16.837 -20.948 -46.287 1.00 60.09 617 SER A CA 1
ATOM 4911 C C . SER A 1 617 ? 18.008 -21.815 -45.791 1.00 60.09 617 SER A C 1
ATOM 4913 O O . SER A 1 617 ? 17.993 -22.249 -44.642 1.00 60.09 617 SER A O 1
ATOM 4915 N N . TYR A 1 618 ? 19.002 -22.106 -46.642 1.00 50.09 618 TYR A N 1
ATOM 4916 C CA . TYR A 1 618 ? 20.116 -23.020 -46.355 1.00 50.09 618 TYR A CA 1
ATOM 4917 C C . TYR A 1 618 ? 21.465 -22.368 -46.683 1.00 50.09 618 TYR A C 1
ATOM 4919 O O . TYR A 1 618 ? 21.656 -21.872 -47.793 1.00 50.09 618 TYR A O 1
ATOM 4927 N N . HIS A 1 619 ? 22.407 -22.411 -45.735 1.00 60.84 619 HIS A N 1
ATOM 4928 C CA . HIS A 1 619 ? 23.745 -21.820 -45.865 1.00 60.84 619 HIS A CA 1
ATOM 4929 C C . HIS A 1 619 ? 24.823 -22.775 -45.360 1.00 60.84 619 HIS A C 1
ATOM 4931 O O . HIS A 1 619 ? 24.608 -23.515 -44.397 1.00 60.84 619 HIS A O 1
ATOM 4937 N N . GLN A 1 620 ? 25.989 -22.750 -46.006 1.00 58.75 620 GLN A N 1
ATOM 4938 C CA . GLN A 1 620 ? 27.125 -23.600 -45.655 1.00 58.75 620 GLN A CA 1
ATOM 4939 C C . GLN A 1 620 ? 27.998 -22.905 -44.598 1.00 58.75 620 GLN A C 1
ATOM 4941 O O . GLN A 1 620 ? 28.042 -21.681 -44.530 1.00 58.75 620 GLN A O 1
ATOM 4946 N N . ALA A 1 621 ? 28.746 -23.661 -43.784 1.00 59.94 621 ALA A N 1
ATOM 4947 C CA . ALA A 1 621 ? 29.601 -23.099 -42.724 1.00 59.94 621 ALA A CA 1
ATOM 4948 C C . ALA A 1 621 ? 30.613 -22.044 -43.230 1.00 59.94 621 ALA A C 1
ATOM 4950 O O . ALA A 1 621 ? 30.998 -21.144 -42.488 1.00 59.94 621 ALA A O 1
ATOM 4951 N N . GLN A 1 622 ? 30.997 -22.123 -44.507 1.00 60.84 622 GLN A N 1
ATOM 4952 C CA . GLN A 1 622 ? 31.858 -21.153 -45.190 1.00 60.84 622 GLN A CA 1
ATOM 4953 C C . GLN A 1 622 ? 31.216 -19.766 -45.397 1.00 60.84 622 GLN A C 1
ATOM 4955 O O . GLN A 1 622 ? 31.934 -18.783 -45.560 1.00 60.84 622 GLN A O 1
ATOM 4960 N N . ASP A 1 623 ? 29.884 -19.656 -45.343 1.00 63.69 623 ASP A N 1
ATOM 4961 C CA . ASP A 1 623 ? 29.156 -18.388 -45.479 1.00 63.69 623 ASP A CA 1
ATOM 4962 C C . ASP A 1 623 ? 29.113 -17.583 -44.165 1.00 63.69 623 ASP A C 1
ATOM 4964 O O . ASP A 1 623 ? 28.755 -16.406 -44.175 1.00 63.69 623 ASP A O 1
ATOM 4968 N N . ALA A 1 624 ? 29.499 -18.187 -43.029 1.00 60.22 624 ALA A N 1
ATOM 4969 C CA . ALA A 1 624 ? 29.421 -17.578 -41.691 1.00 60.22 624 ALA A CA 1
ATOM 4970 C C . ALA A 1 624 ? 30.260 -16.303 -41.536 1.00 60.22 624 ALA A C 1
ATOM 4972 O O . ALA A 1 624 ? 29.981 -15.490 -40.647 1.00 60.22 624 ALA A O 1
ATOM 4973 N N . ASN A 1 625 ? 31.249 -16.140 -42.419 1.00 64.81 625 ASN A N 1
ATOM 4974 C CA . ASN A 1 625 ? 32.203 -15.045 -42.388 1.00 64.81 625 ASN A CA 1
ATOM 4975 C C . ASN A 1 625 ? 32.103 -14.092 -43.589 1.00 64.81 625 ASN A C 1
ATOM 4977 O O . ASN A 1 625 ? 33.039 -13.340 -43.862 1.00 64.81 625 ASN A O 1
ATOM 4981 N N . LYS A 1 626 ? 30.984 -14.104 -44.326 1.00 70.00 626 LYS A N 1
ATOM 4982 C CA . LYS A 1 626 ? 30.766 -13.130 -45.403 1.00 70.00 626 LYS A CA 1
ATOM 4983 C C . LYS A 1 626 ? 30.574 -11.714 -44.829 1.00 70.00 626 LYS A C 1
ATOM 4985 O O . LYS A 1 626 ? 29.804 -11.552 -43.878 1.00 70.00 626 LYS A O 1
ATOM 4990 N N . PRO A 1 627 ? 31.252 -10.690 -45.384 1.00 70.69 627 PRO A N 1
ATOM 4991 C CA . PRO A 1 627 ? 31.033 -9.303 -44.988 1.00 70.69 627 PRO A CA 1
ATOM 4992 C C . PRO A 1 627 ? 29.657 -8.815 -45.458 1.00 70.69 627 PRO A C 1
ATOM 4994 O O . PRO A 1 627 ? 29.074 -9.375 -46.390 1.00 70.69 627 PRO A O 1
ATOM 4997 N N . ALA A 1 628 ? 29.142 -7.767 -44.813 1.00 74.81 628 ALA A N 1
ATOM 4998 C CA . ALA A 1 628 ? 27.904 -7.128 -45.246 1.00 74.81 628 ALA A CA 1
ATOM 4999 C C . ALA A 1 628 ? 28.049 -6.548 -46.666 1.00 74.81 628 ALA A C 1
ATOM 5001 O O . ALA A 1 628 ? 29.123 -6.069 -47.051 1.00 74.81 628 ALA A O 1
ATOM 5002 N N . ILE A 1 629 ? 26.971 -6.588 -47.450 1.00 79.44 629 ILE A N 1
ATOM 5003 C CA . ILE A 1 629 ? 26.963 -6.013 -48.798 1.00 79.44 629 ILE A CA 1
ATOM 5004 C C . ILE A 1 629 ? 27.137 -4.493 -48.743 1.00 79.44 629 ILE A C 1
ATOM 5006 O O . ILE A 1 629 ? 26.654 -3.823 -47.834 1.00 79.44 629 ILE A O 1
ATOM 5010 N N . GLN A 1 630 ? 27.804 -3.941 -49.755 1.00 79.88 630 GLN A N 1
ATOM 5011 C CA . GLN A 1 630 ? 28.023 -2.495 -49.882 1.00 79.88 630 GLN A CA 1
ATOM 5012 C C . GLN A 1 630 ? 27.171 -1.849 -50.982 1.00 79.88 630 GLN A C 1
ATOM 5014 O O . GLN A 1 630 ? 27.248 -0.638 -51.182 1.00 79.88 630 GLN A O 1
ATOM 5019 N N . ASP A 1 631 ? 26.366 -2.639 -51.703 1.00 86.75 631 ASP A N 1
ATOM 5020 C CA . ASP A 1 631 ? 25.482 -2.121 -52.746 1.00 86.75 631 ASP A CA 1
ATOM 5021 C C . ASP A 1 631 ? 24.454 -1.153 -52.146 1.00 86.75 631 ASP A C 1
ATOM 5023 O O . ASP A 1 631 ? 23.574 -1.551 -51.380 1.00 86.75 631 ASP A O 1
ATOM 5027 N N . GLN A 1 632 ? 24.571 0.129 -52.494 1.00 83.62 632 GLN A N 1
ATOM 5028 C CA . GLN A 1 632 ? 23.800 1.202 -51.865 1.00 83.62 632 GLN A CA 1
ATOM 5029 C C . GLN A 1 632 ? 22.289 1.018 -52.038 1.00 83.62 632 GLN A C 1
ATOM 5031 O O . GLN A 1 632 ? 21.533 1.287 -51.103 1.00 83.62 632 GLN A O 1
ATOM 5036 N N . ALA A 1 633 ? 21.842 0.533 -53.200 1.00 87.06 633 ALA A N 1
ATOM 5037 C CA . ALA A 1 633 ? 20.425 0.320 -53.477 1.00 87.06 633 ALA A CA 1
ATOM 5038 C C . ALA A 1 633 ? 19.848 -0.809 -52.610 1.00 87.06 633 ALA A C 1
ATOM 5040 O O . ALA A 1 633 ? 18.792 -0.653 -51.989 1.00 87.06 633 ALA A O 1
ATOM 5041 N N . THR A 1 634 ? 20.561 -1.931 -52.510 1.00 86.12 634 THR A N 1
ATOM 5042 C CA . THR A 1 634 ? 20.137 -3.070 -51.694 1.00 86.12 634 THR A CA 1
ATOM 5043 C C . THR A 1 634 ? 20.207 -2.748 -50.203 1.00 86.12 634 THR A C 1
ATOM 5045 O O . THR A 1 634 ? 19.266 -3.070 -49.479 1.00 86.12 634 THR A O 1
ATOM 5048 N N . VAL A 1 635 ? 21.252 -2.053 -49.741 1.00 85.31 635 VAL A N 1
ATOM 5049 C CA . VAL A 1 635 ? 21.376 -1.604 -48.344 1.00 85.31 635 VAL A CA 1
ATOM 5050 C C . VAL A 1 635 ? 20.244 -0.643 -47.975 1.00 85.31 635 VAL A C 1
ATOM 5052 O O . VAL A 1 635 ? 19.593 -0.841 -46.952 1.00 85.31 635 VAL A O 1
ATOM 5055 N N . ALA A 1 636 ? 19.936 0.353 -48.813 1.00 88.00 636 ALA A N 1
ATOM 5056 C CA . ALA A 1 636 ? 18.838 1.288 -48.556 1.00 88.00 636 ALA A CA 1
ATOM 5057 C C . ALA A 1 636 ? 17.476 0.577 -48.471 1.00 88.00 636 ALA A C 1
ATOM 5059 O O . ALA A 1 636 ? 16.680 0.858 -47.571 1.00 88.00 636 ALA A O 1
ATOM 5060 N N . ARG A 1 637 ? 17.231 -0.396 -49.361 1.00 91.62 637 ARG A N 1
ATOM 5061 C CA . ARG A 1 637 ? 16.031 -1.244 -49.324 1.00 91.62 637 ARG A CA 1
ATOM 5062 C C . ARG A 1 637 ? 15.940 -2.033 -48.017 1.00 91.62 637 ARG A C 1
ATOM 5064 O O . ARG A 1 637 ? 14.892 -2.022 -47.377 1.00 91.62 637 ARG A O 1
ATOM 5071 N N . LEU A 1 638 ? 17.030 -2.679 -47.605 1.00 88.81 638 LEU A N 1
ATOM 5072 C CA . LEU A 1 638 ? 17.078 -3.470 -46.374 1.00 88.81 638 LEU A CA 1
ATOM 5073 C C . LEU A 1 638 ? 16.924 -2.602 -45.121 1.00 88.81 638 LEU A C 1
ATOM 5075 O O . LEU A 1 638 ? 16.224 -3.006 -44.199 1.00 88.81 638 LEU A O 1
ATOM 5079 N N . ILE A 1 639 ? 17.488 -1.391 -45.087 1.00 89.44 639 ILE A N 1
ATOM 5080 C CA . ILE A 1 639 ? 17.271 -0.436 -43.987 1.00 89.44 639 ILE A CA 1
ATOM 5081 C C . ILE A 1 639 ? 15.785 -0.067 -43.883 1.00 89.44 639 ILE A C 1
ATOM 5083 O O . ILE A 1 639 ? 15.222 -0.102 -42.787 1.00 89.44 639 ILE A O 1
ATOM 5087 N N . ALA A 1 640 ? 15.131 0.241 -45.006 1.00 89.62 640 ALA A N 1
ATOM 5088 C CA . ALA A 1 640 ? 13.708 0.580 -45.026 1.00 89.62 640 ALA A CA 1
ATOM 5089 C C . ALA A 1 640 ? 12.816 -0.603 -44.600 1.00 89.62 640 ALA A C 1
ATOM 5091 O O . ALA A 1 640 ? 11.838 -0.424 -43.867 1.00 89.62 640 ALA A O 1
ATOM 5092 N N . GLU A 1 641 ? 13.166 -1.816 -45.033 1.00 90.56 641 GLU A N 1
ATOM 5093 C CA . GLU A 1 641 ? 12.421 -3.042 -44.750 1.00 90.56 641 GLU A CA 1
ATOM 5094 C C . GLU A 1 641 ? 12.624 -3.525 -43.309 1.00 90.56 641 GLU A C 1
ATOM 5096 O O . GLU A 1 641 ? 11.650 -3.780 -42.596 1.00 90.56 641 GLU A O 1
ATOM 5101 N N . MET A 1 642 ? 13.876 -3.653 -42.873 1.00 89.44 642 MET A N 1
ATOM 5102 C CA . MET A 1 642 ? 14.260 -4.305 -41.621 1.00 89.44 642 MET A CA 1
ATOM 5103 C C . MET A 1 642 ? 14.396 -3.335 -40.452 1.00 89.44 642 MET A C 1
ATOM 5105 O O . MET A 1 642 ? 14.380 -3.788 -39.316 1.00 89.44 642 MET A O 1
ATOM 5109 N N . ARG A 1 643 ? 14.485 -2.021 -40.697 1.00 92.00 643 ARG A N 1
ATOM 5110 C CA . ARG A 1 643 ? 14.582 -0.969 -39.667 1.00 92.00 643 ARG A CA 1
ATOM 5111 C C . ARG A 1 643 ? 15.602 -1.309 -38.567 1.00 92.00 643 ARG A C 1
ATOM 5113 O O . ARG A 1 643 ? 15.215 -1.473 -37.406 1.00 92.00 643 ARG A O 1
ATOM 5120 N N . PRO A 1 644 ? 16.894 -1.471 -38.911 1.00 89.81 644 PRO A N 1
ATOM 5121 C CA . PRO A 1 644 ? 17.923 -1.688 -37.908 1.00 89.81 644 PRO A CA 1
ATOM 5122 C C . PRO A 1 644 ? 18.045 -0.471 -36.972 1.00 89.81 644 PRO A C 1
ATOM 5124 O O . PRO A 1 644 ? 17.694 0.651 -37.342 1.00 89.81 644 PRO A O 1
ATOM 5127 N N . PRO A 1 645 ? 18.558 -0.665 -35.748 1.00 90.94 645 PRO A N 1
ATOM 5128 C CA . PRO A 1 645 ? 18.658 0.383 -34.742 1.00 90.94 645 PRO A CA 1
ATOM 5129 C C . PRO A 1 645 ? 19.631 1.476 -35.188 1.00 90.94 645 PRO A C 1
ATOM 5131 O O . PRO A 1 645 ? 20.797 1.199 -35.486 1.00 90.94 645 PRO A O 1
ATOM 5134 N N . ILE A 1 646 ? 19.167 2.727 -35.181 1.00 89.19 646 ILE A N 1
ATOM 5135 C CA . ILE A 1 646 ? 19.983 3.898 -35.517 1.00 89.19 646 ILE A CA 1
ATOM 5136 C C . ILE A 1 646 ? 20.643 4.423 -34.243 1.00 89.19 646 ILE A C 1
ATOM 5138 O O . ILE A 1 646 ? 19.989 4.974 -33.361 1.00 89.19 646 ILE A O 1
ATOM 5142 N N . ILE A 1 647 ? 21.964 4.268 -34.156 1.00 89.62 647 ILE A N 1
ATOM 5143 C CA . ILE A 1 647 ? 22.764 4.708 -33.008 1.00 89.62 647 ILE A CA 1
ATOM 5144 C C . ILE A 1 647 ? 23.777 5.740 -33.491 1.00 89.62 647 ILE A C 1
ATOM 5146 O O . ILE A 1 647 ? 24.727 5.410 -34.204 1.00 89.62 647 ILE A O 1
ATOM 5150 N N . GLN A 1 648 ? 23.538 7.000 -33.124 1.00 84.06 648 GLN A N 1
ATOM 5151 C CA . GLN A 1 648 ? 24.315 8.143 -33.611 1.00 84.06 648 GLN A CA 1
ATOM 5152 C C . GLN A 1 648 ? 25.620 8.358 -32.829 1.00 84.06 648 GLN A C 1
ATOM 5154 O O . GLN A 1 648 ? 26.639 8.655 -33.439 1.00 84.06 648 GLN A O 1
ATOM 5159 N N . ASN A 1 649 ? 25.617 8.165 -31.503 1.00 89.75 649 ASN A N 1
ATOM 5160 C CA . ASN A 1 649 ? 26.788 8.404 -30.648 1.00 89.75 649 ASN A CA 1
ATOM 5161 C C . ASN A 1 649 ? 27.105 7.202 -29.732 1.00 89.75 649 ASN A C 1
ATOM 5163 O O . ASN A 1 649 ? 26.838 7.255 -28.530 1.00 89.75 649 ASN A O 1
ATOM 5167 N N . PRO A 1 650 ? 27.671 6.103 -30.263 1.00 90.56 650 PRO A N 1
ATOM 5168 C CA . PRO A 1 650 ? 28.066 4.953 -29.447 1.00 90.56 650 PRO A CA 1
ATOM 5169 C C . PRO A 1 650 ? 29.228 5.259 -28.480 1.00 90.56 650 PRO A C 1
ATOM 5171 O O . PRO A 1 650 ? 29.396 4.552 -27.483 1.00 90.56 650 PRO A O 1
ATOM 5174 N N . ASP A 1 651 ? 30.009 6.321 -28.721 1.00 90.31 651 ASP A N 1
ATOM 5175 C CA . ASP A 1 651 ? 31.125 6.729 -27.856 1.00 90.31 651 ASP A CA 1
ATOM 5176 C C . ASP A 1 651 ? 30.668 7.310 -26.510 1.00 90.31 651 ASP A C 1
ATOM 5178 O O . ASP A 1 651 ? 31.451 7.359 -25.560 1.00 90.31 651 ASP A O 1
ATOM 5182 N N . ILE A 1 652 ? 29.384 7.642 -26.353 1.00 92.19 652 ILE A N 1
ATOM 5183 C CA . ILE A 1 652 ? 28.830 8.064 -25.059 1.00 92.19 652 ILE A CA 1
ATOM 5184 C C . ILE A 1 652 ? 29.023 7.010 -23.951 1.00 92.19 652 ILE A C 1
ATOM 5186 O O . ILE A 1 652 ? 29.019 7.348 -22.770 1.00 92.19 652 ILE A O 1
ATOM 5190 N N . VAL A 1 653 ? 29.217 5.734 -24.310 1.00 91.75 653 VAL A N 1
ATOM 5191 C CA . VAL A 1 653 ? 29.502 4.652 -23.353 1.00 91.75 653 VAL A CA 1
ATOM 5192 C C . VAL A 1 653 ? 30.907 4.765 -22.756 1.00 91.75 653 VAL A C 1
ATOM 5194 O O . VAL A 1 653 ? 31.081 4.407 -21.600 1.00 91.75 653 VAL A O 1
ATOM 5197 N N . GLN A 1 654 ? 31.900 5.264 -23.499 1.00 87.88 654 GLN A N 1
ATOM 5198 C CA . GLN A 1 654 ? 33.271 5.434 -22.986 1.00 87.88 654 GLN A CA 1
ATOM 5199 C C . GLN A 1 654 ? 33.515 6.839 -22.407 1.00 87.88 654 GLN A C 1
ATOM 5201 O O . GLN A 1 654 ? 34.323 6.993 -21.491 1.00 87.88 654 GLN A O 1
ATOM 5206 N N . ILE A 1 655 ? 32.845 7.864 -22.952 1.00 88.81 655 ILE A N 1
ATOM 5207 C CA . ILE A 1 655 ? 33.067 9.270 -22.581 1.00 88.81 655 ILE A CA 1
ATOM 5208 C C . ILE A 1 655 ? 32.453 9.557 -21.211 1.00 88.81 655 ILE A C 1
ATOM 5210 O O . ILE A 1 655 ? 33.133 10.086 -20.329 1.00 88.81 655 ILE A O 1
ATOM 5214 N N . GLU A 1 656 ? 31.192 9.163 -21.020 1.00 94.06 656 GLU A N 1
ATOM 5215 C CA . GLU A 1 656 ? 30.449 9.434 -19.793 1.00 94.06 656 GLU A CA 1
ATOM 5216 C C . GLU A 1 656 ? 30.790 8.408 -18.706 1.00 94.06 656 GLU A C 1
ATOM 5218 O O . GLU A 1 656 ? 30.450 7.224 -18.852 1.00 94.06 656 GLU A O 1
ATOM 5223 N N . PRO A 1 657 ? 31.398 8.826 -17.579 1.00 95.00 657 PRO A N 1
ATOM 5224 C CA . PRO A 1 657 ? 31.890 7.893 -16.572 1.00 95.00 657 PRO A CA 1
ATOM 5225 C C . PRO A 1 657 ? 30.796 7.005 -15.984 1.00 95.00 657 PRO A C 1
ATOM 5227 O O . PRO A 1 657 ? 31.025 5.827 -15.725 1.00 95.00 657 PRO A O 1
ATOM 5230 N N . PHE A 1 658 ? 29.585 7.542 -15.814 1.00 96.50 658 PHE A N 1
ATOM 5231 C CA . PHE A 1 658 ? 28.456 6.748 -15.346 1.00 96.50 658 PHE A CA 1
ATOM 5232 C C . PHE A 1 658 ? 28.064 5.661 -16.350 1.00 96.50 658 PHE A C 1
ATOM 5234 O O . PHE A 1 658 ? 27.875 4.518 -15.952 1.00 96.50 658 PHE A O 1
ATOM 5241 N N . ASN A 1 659 ? 27.972 5.987 -17.642 1.00 95.25 659 ASN A N 1
ATOM 5242 C CA . ASN A 1 659 ? 27.550 5.035 -18.673 1.00 95.25 659 ASN A CA 1
ATOM 5243 C C . ASN A 1 659 ? 28.577 3.912 -18.857 1.00 95.25 659 ASN A C 1
ATOM 5245 O O . ASN A 1 659 ? 28.191 2.758 -19.059 1.00 95.25 659 ASN A O 1
ATOM 5249 N N . ALA A 1 660 ? 29.865 4.239 -18.725 1.00 94.25 660 ALA A N 1
ATOM 5250 C CA . ALA A 1 660 ? 30.944 3.261 -18.765 1.00 94.25 660 ALA A CA 1
ATOM 5251 C C . ALA A 1 660 ? 30.741 2.158 -17.720 1.00 94.25 660 ALA A C 1
ATOM 5253 O O . ALA A 1 660 ? 30.951 0.990 -18.024 1.00 94.25 660 ALA A O 1
ATOM 5254 N N . ILE A 1 661 ? 30.275 2.504 -16.518 1.00 96.12 661 ILE A N 1
ATOM 5255 C CA . ILE A 1 661 ? 30.042 1.533 -15.443 1.00 96.12 661 ILE A CA 1
ATOM 5256 C C . ILE A 1 661 ? 28.628 0.923 -15.511 1.00 96.12 661 ILE A C 1
ATOM 5258 O O . ILE A 1 661 ? 28.456 -0.275 -15.291 1.00 96.12 661 ILE A O 1
ATOM 5262 N N . ASP A 1 662 ? 27.611 1.722 -15.844 1.00 96.69 662 ASP A N 1
ATOM 5263 C CA . ASP A 1 662 ? 26.200 1.311 -15.889 1.00 96.69 662 ASP A CA 1
ATOM 5264 C C . ASP A 1 662 ? 25.946 0.207 -16.920 1.00 96.69 662 ASP A C 1
ATOM 5266 O O . ASP A 1 662 ? 25.159 -0.698 -16.656 1.00 96.69 662 ASP A O 1
ATOM 5270 N N . THR A 1 663 ? 26.657 0.226 -18.053 1.00 94.44 663 THR A N 1
ATOM 5271 C CA . THR A 1 663 ? 26.592 -0.846 -19.063 1.00 94.44 663 THR A CA 1
ATOM 5272 C C . THR A 1 663 ? 26.964 -2.215 -18.498 1.00 94.44 663 THR A C 1
ATOM 5274 O O . THR A 1 663 ? 26.316 -3.204 -18.839 1.00 94.44 663 THR A O 1
ATOM 5277 N N . ALA A 1 664 ? 27.956 -2.289 -17.604 1.00 94.19 664 ALA A N 1
ATOM 5278 C CA . ALA A 1 664 ? 28.311 -3.534 -16.933 1.00 94.19 664 ALA A CA 1
ATOM 5279 C C . ALA A 1 664 ? 27.189 -3.978 -15.987 1.00 94.19 664 ALA A C 1
ATOM 5281 O O . ALA A 1 664 ? 26.696 -5.092 -16.112 1.00 94.19 664 ALA A O 1
ATOM 5282 N N . GLY A 1 665 ? 26.711 -3.098 -15.103 1.00 95.62 665 GLY A N 1
ATOM 5283 C CA . GLY A 1 665 ? 25.607 -3.437 -14.196 1.00 95.62 665 GLY A CA 1
ATOM 5284 C C . GLY A 1 665 ? 24.337 -3.888 -14.934 1.00 95.62 665 GLY A C 1
ATOM 5285 O O . GLY A 1 665 ? 23.749 -4.917 -14.599 1.00 95.62 665 GLY A O 1
ATOM 5286 N N . TRP A 1 666 ? 23.974 -3.192 -16.015 1.00 96.31 666 TRP A N 1
ATOM 5287 C CA . TRP A 1 666 ? 22.868 -3.573 -16.895 1.00 96.31 666 TRP A CA 1
ATOM 5288 C C . TRP A 1 666 ? 23.079 -4.946 -17.535 1.00 96.31 666 TRP A C 1
ATOM 5290 O O . TRP A 1 666 ? 22.156 -5.760 -17.557 1.00 96.31 666 TRP A O 1
ATOM 5300 N N . PHE A 1 667 ? 24.283 -5.227 -18.042 1.00 93.06 667 PHE A N 1
ATOM 5301 C CA . PHE A 1 667 ? 24.600 -6.524 -18.635 1.00 93.06 667 PHE A CA 1
ATOM 5302 C C . PHE A 1 667 ? 24.460 -7.657 -17.610 1.00 93.06 667 PHE A C 1
ATOM 5304 O O . PHE A 1 667 ? 23.908 -8.709 -17.941 1.00 93.06 667 PHE A O 1
ATOM 5311 N N . TRP A 1 668 ? 24.904 -7.433 -16.369 1.00 94.06 668 TRP A N 1
ATOM 5312 C CA . TRP A 1 668 ? 24.726 -8.380 -15.265 1.00 94.06 668 TRP A CA 1
ATOM 5313 C C . TRP A 1 668 ? 23.252 -8.666 -14.989 1.00 94.06 668 TRP A C 1
ATOM 5315 O O . TRP A 1 668 ? 22.850 -9.830 -14.948 1.00 94.06 668 TRP A O 1
ATOM 5325 N N . ALA A 1 669 ? 22.440 -7.614 -14.873 1.00 94.69 669 ALA A N 1
ATOM 5326 C CA . ALA A 1 669 ? 21.011 -7.736 -14.611 1.00 94.69 669 ALA A CA 1
ATOM 5327 C C . ALA A 1 669 ? 20.272 -8.445 -15.757 1.00 94.69 669 ALA A C 1
ATOM 5329 O O . ALA A 1 669 ? 19.562 -9.423 -15.528 1.00 94.69 669 ALA A O 1
ATOM 5330 N N . LYS A 1 670 ? 20.499 -8.014 -17.005 1.00 92.00 670 LYS A N 1
ATOM 5331 C CA . LYS A 1 670 ? 19.889 -8.595 -18.213 1.00 92.00 670 LYS A CA 1
ATOM 5332 C C . LYS A 1 670 ? 20.153 -10.097 -18.336 1.00 92.00 670 LYS A C 1
ATOM 5334 O O . LYS A 1 670 ? 19.283 -10.829 -18.795 1.00 92.00 670 LYS A O 1
ATOM 5339 N N . ASN A 1 671 ? 21.349 -10.551 -17.963 1.00 91.25 671 ASN A N 1
ATOM 5340 C CA . ASN A 1 671 ? 21.742 -11.957 -18.072 1.00 91.25 671 ASN A CA 1
ATOM 5341 C C . ASN A 1 671 ? 21.536 -12.754 -16.771 1.00 91.25 671 ASN A C 1
ATOM 5343 O O . ASN A 1 671 ? 21.937 -13.916 -16.721 1.00 91.25 671 ASN A O 1
ATOM 5347 N N . GLN A 1 672 ? 20.902 -12.156 -15.752 1.00 93.69 672 GLN A N 1
ATOM 5348 C CA . GLN A 1 672 ? 20.592 -12.769 -14.451 1.00 93.69 672 GLN A CA 1
ATOM 5349 C C . GLN A 1 672 ? 21.826 -13.291 -13.693 1.00 93.69 672 GLN A C 1
ATOM 5351 O O . GLN A 1 672 ? 21.757 -14.271 -12.948 1.00 93.69 672 GLN A O 1
ATOM 5356 N N . LEU A 1 673 ? 22.966 -12.617 -13.856 1.00 94.94 673 LEU A N 1
ATOM 5357 C CA . LEU A 1 673 ? 24.255 -13.101 -13.359 1.00 94.94 673 LEU A CA 1
ATOM 5358 C C . LEU A 1 673 ? 24.374 -13.072 -11.831 1.00 94.94 673 LEU A C 1
ATOM 5360 O O . LEU A 1 673 ? 25.149 -13.848 -11.285 1.00 94.94 673 LEU A O 1
ATOM 5364 N N . ASN A 1 674 ? 23.600 -12.230 -11.137 1.00 94.44 674 ASN A N 1
ATOM 5365 C CA . ASN A 1 674 ? 23.636 -12.144 -9.673 1.00 94.44 674 ASN A CA 1
ATOM 5366 C C . ASN A 1 674 ? 23.291 -13.486 -9.011 1.00 94.44 674 ASN A C 1
ATOM 5368 O O . ASN A 1 674 ? 23.937 -13.862 -8.042 1.00 94.44 674 ASN A O 1
ATOM 5372 N N . SER A 1 675 ? 22.314 -14.220 -9.557 1.00 92.69 675 SER A N 1
ATOM 5373 C CA . SER A 1 675 ? 21.899 -15.524 -9.019 1.00 92.69 675 SER A CA 1
ATOM 5374 C C . SER A 1 675 ? 22.993 -16.590 -9.145 1.00 92.69 675 SER A C 1
ATOM 5376 O O . SER A 1 675 ? 23.222 -17.349 -8.212 1.00 92.69 675 SER A O 1
ATOM 5378 N N . ILE A 1 676 ? 23.713 -16.591 -10.270 1.00 94.56 676 ILE A N 1
ATOM 5379 C CA . ILE A 1 676 ? 24.818 -17.519 -10.550 1.00 94.56 676 ILE A CA 1
ATOM 5380 C C . ILE A 1 676 ? 26.054 -17.141 -9.720 1.00 94.56 676 ILE A C 1
ATOM 5382 O O . ILE A 1 676 ? 26.744 -17.999 -9.180 1.00 94.56 676 ILE A O 1
ATOM 5386 N N . ALA A 1 677 ? 26.330 -15.841 -9.585 1.00 94.25 677 ALA A N 1
ATOM 5387 C CA . ALA A 1 677 ? 27.422 -15.349 -8.752 1.00 94.25 677 ALA A CA 1
ATOM 5388 C C . ALA A 1 677 ? 27.186 -15.654 -7.263 1.00 94.25 677 ALA A C 1
ATOM 5390 O O . ALA A 1 677 ? 28.129 -15.998 -6.559 1.00 94.25 677 ALA A O 1
ATOM 5391 N N . ALA A 1 678 ? 25.937 -15.584 -6.793 1.00 93.44 678 ALA A N 1
ATOM 5392 C CA . ALA A 1 678 ? 25.573 -15.928 -5.419 1.00 93.44 678 ALA A CA 1
ATOM 5393 C C . ALA A 1 678 ? 25.773 -17.419 -5.090 1.00 93.44 678 ALA A C 1
ATOM 5395 O O . ALA A 1 678 ? 25.944 -17.758 -3.923 1.00 93.44 678 ALA A O 1
ATOM 5396 N N . SER A 1 679 ? 25.777 -18.305 -6.094 1.00 93.69 679 SER A N 1
ATOM 5397 C CA . SER A 1 679 ? 26.101 -19.727 -5.919 1.00 93.69 679 SER A CA 1
ATOM 5398 C C . SER A 1 679 ? 27.588 -20.048 -6.108 1.00 93.69 679 SER A C 1
ATOM 5400 O O . SER A 1 679 ? 27.949 -21.221 -6.099 1.00 93.69 679 SER A O 1
ATOM 5402 N N . ASP A 1 680 ? 28.436 -19.034 -6.319 1.00 93.00 680 ASP A N 1
ATOM 5403 C CA . ASP A 1 680 ? 29.876 -19.167 -6.594 1.00 93.00 680 ASP A CA 1
ATOM 5404 C C . ASP A 1 680 ? 30.213 -20.046 -7.825 1.00 93.00 680 ASP A C 1
ATOM 5406 O O . ASP A 1 680 ? 31.321 -20.568 -7.969 1.00 93.00 680 ASP A O 1
ATOM 5410 N N . ASP A 1 681 ? 29.263 -20.209 -8.757 1.00 92.94 681 ASP A N 1
ATOM 5411 C CA . ASP A 1 681 ? 29.435 -21.048 -9.950 1.00 92.94 681 ASP A CA 1
ATOM 5412 C C . ASP A 1 681 ? 30.146 -20.272 -11.071 1.00 92.94 681 ASP A C 1
ATOM 5414 O O . ASP A 1 681 ? 29.545 -19.707 -11.993 1.00 92.94 681 ASP A O 1
ATOM 5418 N N . THR A 1 682 ? 31.473 -20.241 -10.976 1.00 90.94 682 THR A N 1
ATOM 5419 C CA . THR A 1 682 ? 32.371 -19.531 -11.901 1.00 90.94 682 THR A CA 1
ATOM 5420 C C . THR A 1 682 ? 32.350 -20.078 -13.330 1.00 90.94 682 THR A C 1
ATOM 5422 O O . THR A 1 682 ? 32.518 -19.299 -14.279 1.00 90.94 682 THR A O 1
ATOM 5425 N N . VAL A 1 683 ? 32.093 -21.378 -13.519 1.00 92.88 683 VAL A N 1
ATOM 5426 C CA . VAL A 1 683 ? 31.997 -22.013 -14.845 1.00 92.88 683 VAL A CA 1
ATOM 5427 C C . VAL A 1 683 ? 30.732 -21.541 -15.550 1.00 92.88 683 VAL A C 1
ATOM 5429 O O . VAL A 1 683 ? 30.804 -21.002 -16.660 1.00 92.88 683 VAL A O 1
ATOM 5432 N N . THR A 1 684 ? 29.574 -21.669 -14.899 1.00 93.56 684 THR A N 1
ATOM 5433 C CA . THR A 1 684 ? 28.294 -21.223 -15.465 1.00 93.56 684 THR A CA 1
ATOM 5434 C C . THR A 1 684 ? 28.288 -19.715 -15.687 1.00 93.56 684 THR A C 1
ATOM 5436 O O . THR A 1 684 ? 27.823 -19.251 -16.734 1.00 93.56 684 THR A O 1
ATOM 5439 N N . LEU A 1 685 ? 28.860 -18.943 -14.758 1.00 92.62 685 LEU A N 1
ATOM 5440 C CA . LEU A 1 685 ? 28.978 -17.493 -14.882 1.00 92.62 685 LEU A CA 1
ATOM 5441 C C . LEU A 1 685 ? 29.804 -17.102 -16.118 1.00 92.62 685 LEU A C 1
ATOM 5443 O O . LEU A 1 685 ? 29.360 -16.286 -16.928 1.00 92.62 685 LEU A O 1
ATOM 5447 N N . THR A 1 686 ? 30.975 -17.716 -16.306 1.00 90.31 686 THR A N 1
ATOM 5448 C CA . THR A 1 686 ? 31.868 -17.410 -17.436 1.00 90.31 686 THR A CA 1
ATOM 5449 C C . THR A 1 686 ? 31.250 -17.849 -18.768 1.00 90.31 686 THR A C 1
ATOM 5451 O O . THR A 1 686 ? 31.244 -17.063 -19.719 1.00 90.31 686 THR A O 1
ATOM 5454 N N . ASN A 1 687 ? 30.633 -19.035 -18.830 1.00 89.94 687 ASN A N 1
ATOM 5455 C CA . ASN A 1 687 ? 29.883 -19.484 -20.008 1.00 89.94 687 ASN A CA 1
ATOM 5456 C C . ASN A 1 687 ? 28.754 -18.513 -20.367 1.00 89.94 687 ASN A C 1
ATOM 5458 O O . ASN A 1 687 ? 28.583 -18.172 -21.535 1.00 89.94 687 ASN A O 1
ATOM 5462 N N . ARG A 1 688 ? 27.998 -18.015 -19.379 1.00 90.12 688 ARG A N 1
ATOM 5463 C CA . ARG A 1 688 ? 26.900 -17.070 -19.627 1.00 90.12 688 ARG A CA 1
ATOM 5464 C C . ARG A 1 688 ? 27.398 -15.724 -20.150 1.00 90.12 688 ARG A C 1
ATOM 5466 O O . ARG A 1 688 ? 26.745 -15.127 -21.000 1.00 90.12 688 ARG A O 1
ATOM 5473 N N . ILE A 1 689 ? 28.541 -15.254 -19.655 1.00 86.50 689 ILE A N 1
ATOM 5474 C CA . ILE A 1 689 ? 29.143 -13.984 -20.076 1.00 86.50 689 ILE A CA 1
ATOM 5475 C C . ILE A 1 689 ? 29.711 -14.076 -21.496 1.00 86.50 689 ILE A C 1
ATOM 5477 O O . ILE A 1 689 ? 29.543 -13.143 -22.281 1.00 86.50 689 ILE A O 1
ATOM 5481 N N . ARG A 1 690 ? 30.407 -15.171 -21.814 1.00 83.94 690 ARG A N 1
ATOM 5482 C CA . ARG A 1 690 ? 31.170 -15.311 -23.063 1.00 83.94 690 ARG A CA 1
ATOM 5483 C C . ARG A 1 690 ? 30.430 -16.055 -24.172 1.00 83.94 690 ARG A C 1
ATOM 5485 O O . ARG A 1 690 ? 30.763 -15.885 -25.339 1.00 83.94 690 ARG A O 1
ATOM 5492 N N . GLY A 1 691 ? 29.426 -16.855 -23.823 1.00 79.81 691 GLY A N 1
ATOM 5493 C CA . GLY A 1 691 ? 28.747 -17.763 -24.749 1.00 79.81 691 GLY A CA 1
ATOM 5494 C C . GLY A 1 691 ? 29.531 -19.047 -25.047 1.00 79.81 691 GLY A C 1
ATOM 5495 O O . GLY A 1 691 ? 29.213 -19.736 -26.018 1.00 79.81 691 GLY A O 1
ATOM 5496 N N . ASP A 1 692 ? 30.544 -19.361 -24.235 1.00 82.88 692 ASP A N 1
ATOM 5497 C CA . ASP A 1 692 ? 31.276 -20.627 -24.289 1.00 82.88 692 ASP A CA 1
ATOM 5498 C C . ASP A 1 692 ? 30.378 -21.795 -23.810 1.00 82.88 692 ASP A C 1
ATOM 5500 O O . ASP A 1 692 ? 29.306 -21.596 -23.230 1.00 82.88 692 ASP A O 1
ATOM 5504 N N . ARG A 1 693 ? 30.786 -23.039 -24.092 1.00 87.19 693 ARG A N 1
ATOM 5505 C CA . ARG A 1 693 ? 30.069 -24.268 -23.688 1.00 87.19 693 ARG A CA 1
ATOM 5506 C C . ARG A 1 693 ? 30.966 -25.212 -22.882 1.00 87.19 693 ARG A C 1
ATOM 5508 O O . ARG A 1 693 ? 30.912 -26.427 -23.065 1.00 87.19 693 ARG A O 1
ATOM 5515 N N . ALA A 1 694 ? 31.815 -24.640 -22.033 1.00 90.25 694 ALA A N 1
ATOM 5516 C CA . ALA A 1 694 ? 32.721 -25.386 -21.167 1.00 90.25 694 ALA A CA 1
ATOM 5517 C C . ALA A 1 694 ? 31.932 -26.158 -20.099 1.00 90.25 694 ALA A C 1
ATOM 5519 O O . ALA A 1 694 ? 30.978 -25.626 -19.532 1.00 90.25 694 ALA A O 1
ATOM 5520 N N . ARG A 1 695 ? 32.310 -27.405 -19.807 1.00 91.69 695 ARG A N 1
ATOM 5521 C CA . ARG A 1 695 ? 31.725 -28.190 -18.703 1.00 91.69 695 ARG A CA 1
ATOM 5522 C C . ARG A 1 695 ? 32.594 -28.137 -17.451 1.00 91.69 695 ARG A C 1
ATOM 5524 O O . ARG A 1 695 ? 32.105 -28.380 -16.355 1.00 91.69 695 ARG A O 1
ATOM 5531 N N . SER A 1 696 ? 33.867 -27.807 -17.623 1.00 91.94 696 SER A N 1
ATOM 5532 C CA . SER A 1 696 ? 34.867 -27.681 -16.576 1.00 91.94 696 SER A CA 1
ATOM 5533 C C . SER A 1 696 ? 35.819 -26.510 -16.864 1.00 91.94 696 SER A C 1
ATOM 5535 O O . SER A 1 696 ? 35.907 -26.060 -18.010 1.00 91.94 696 SER A O 1
ATOM 5537 N N . PRO A 1 697 ? 36.579 -26.030 -15.861 1.00 91.12 697 PRO A N 1
ATOM 5538 C CA . PRO A 1 697 ? 37.608 -25.005 -16.051 1.00 91.12 697 PRO A CA 1
ATOM 5539 C C . PRO A 1 697 ? 38.597 -25.289 -17.192 1.00 91.12 697 PRO A C 1
ATOM 5541 O O . PRO A 1 697 ? 39.010 -24.364 -17.887 1.00 91.12 697 PRO A O 1
ATOM 5544 N N . ALA A 1 698 ? 38.955 -26.560 -17.406 1.00 90.31 698 ALA A N 1
ATOM 5545 C CA . ALA A 1 698 ? 39.923 -26.975 -18.422 1.00 90.31 698 ALA A CA 1
ATOM 5546 C C . ALA A 1 698 ? 39.387 -26.869 -19.861 1.00 90.31 698 ALA A C 1
ATOM 5548 O O . ALA A 1 698 ? 40.177 -26.829 -20.801 1.00 90.31 698 ALA A O 1
ATOM 5549 N N . ASP A 1 699 ? 38.064 -26.793 -20.038 1.00 91.75 699 ASP A N 1
ATOM 5550 C CA . ASP A 1 699 ? 37.441 -26.693 -21.362 1.00 91.75 699 ASP A CA 1
ATOM 5551 C C . ASP A 1 699 ? 37.466 -25.256 -21.914 1.00 91.75 699 ASP A C 1
ATOM 5553 O O . ASP A 1 699 ? 37.121 -25.029 -23.078 1.00 91.75 699 ASP A O 1
ATOM 5557 N N . PHE A 1 700 ? 37.832 -24.264 -21.093 1.00 90.69 700 PHE A N 1
ATOM 5558 C CA . PHE A 1 700 ? 37.892 -22.874 -21.533 1.00 90.69 700 PHE A CA 1
ATOM 5559 C C . PHE A 1 700 ? 39.144 -22.604 -22.383 1.00 90.69 700 PHE A C 1
ATOM 5561 O O . PHE A 1 700 ? 40.256 -22.963 -21.989 1.00 90.69 700 PHE A O 1
ATOM 5568 N N . PRO A 1 701 ? 39.010 -21.895 -23.520 1.00 89.06 701 PRO A N 1
ATOM 5569 C CA . PRO A 1 701 ? 40.165 -21.478 -24.306 1.00 89.06 701 PRO A CA 1
ATOM 5570 C C . PRO A 1 701 ? 41.006 -20.454 -23.533 1.00 89.06 701 PRO A C 1
ATOM 5572 O O . PRO A 1 701 ? 40.478 -19.683 -22.733 1.00 89.06 701 PRO A O 1
ATOM 5575 N N . THR A 1 702 ? 42.304 -20.349 -23.836 1.00 87.12 702 THR A N 1
ATOM 5576 C CA . THR A 1 702 ? 43.215 -19.383 -23.186 1.00 87.12 702 THR A CA 1
ATOM 5577 C C . THR A 1 702 ? 42.685 -17.943 -23.234 1.00 87.12 702 THR A C 1
ATOM 5579 O O . THR A 1 702 ? 42.746 -17.226 -22.239 1.00 87.12 702 THR A O 1
ATOM 5582 N N . ALA A 1 703 ? 42.061 -17.547 -24.349 1.00 82.19 703 ALA A N 1
ATOM 5583 C CA . ALA A 1 703 ? 41.441 -16.230 -24.531 1.00 82.19 703 ALA A CA 1
ATOM 5584 C C . ALA A 1 703 ? 40.222 -15.959 -23.619 1.00 82.19 703 ALA A C 1
ATOM 5586 O O . ALA A 1 703 ? 39.671 -14.857 -23.628 1.00 82.19 703 ALA A O 1
ATOM 5587 N N . ALA A 1 704 ? 39.757 -16.949 -22.849 1.00 83.81 704 ALA A N 1
ATOM 5588 C CA . ALA A 1 704 ? 38.728 -16.757 -21.834 1.00 83.81 704 ALA A CA 1
ATOM 5589 C C . ALA A 1 704 ? 39.262 -16.096 -20.560 1.00 83.81 704 ALA A C 1
ATOM 5591 O O . ALA A 1 704 ? 38.472 -15.493 -19.825 1.00 83.81 704 ALA A O 1
ATOM 5592 N N . HIS A 1 705 ? 40.578 -16.174 -20.313 1.00 89.69 705 HIS A N 1
ATOM 5593 C CA . HIS A 1 705 ? 41.209 -15.690 -19.082 1.00 89.69 705 HIS A CA 1
ATOM 5594 C C . HIS A 1 705 ? 40.511 -16.238 -17.823 1.00 89.69 705 HIS A C 1
ATOM 5596 O O . HIS A 1 705 ? 40.326 -15.526 -16.840 1.00 89.69 705 HIS A O 1
ATOM 5602 N N . TYR A 1 706 ? 40.062 -17.500 -17.870 1.00 92.25 706 TYR A N 1
ATOM 5603 C CA . TYR A 1 706 ? 39.216 -18.086 -16.827 1.00 92.25 706 TYR A CA 1
ATOM 5604 C C . TYR A 1 706 ? 39.888 -18.039 -15.450 1.00 92.25 706 TYR A C 1
ATOM 5606 O O . TYR A 1 706 ? 39.322 -17.485 -14.511 1.00 92.25 706 TYR A O 1
ATOM 5614 N N . GLN A 1 707 ? 41.121 -18.546 -15.355 1.00 92.12 707 GLN A N 1
ATOM 5615 C CA . GLN A 1 707 ? 41.852 -18.588 -14.089 1.00 92.12 707 GLN A CA 1
ATOM 5616 C C . GLN A 1 707 ? 42.088 -17.184 -13.517 1.00 92.12 707 GLN A C 1
ATOM 5618 O O . GLN A 1 707 ? 41.855 -16.951 -12.340 1.00 92.12 707 GLN A O 1
ATOM 5623 N N . GLU A 1 708 ? 42.433 -16.212 -14.365 1.00 91.00 708 GLU A N 1
ATOM 5624 C CA . GLU A 1 708 ? 42.642 -14.819 -13.952 1.00 91.00 708 GLU A CA 1
ATOM 5625 C C . GLU A 1 708 ? 41.374 -14.184 -13.351 1.00 91.00 708 GLU A C 1
ATOM 5627 O O . GLU A 1 708 ? 41.454 -13.418 -12.384 1.00 91.00 708 GLU A O 1
ATOM 5632 N N . ARG A 1 709 ? 40.191 -14.520 -13.888 1.00 91.31 709 ARG A N 1
ATOM 5633 C CA . ARG A 1 709 ? 38.893 -14.067 -13.356 1.00 91.31 709 ARG A CA 1
ATOM 5634 C C . ARG A 1 709 ? 38.610 -14.687 -11.987 1.00 91.31 709 ARG A C 1
ATOM 5636 O O . ARG A 1 709 ? 38.174 -13.965 -11.092 1.00 91.31 709 ARG A O 1
ATOM 5643 N N . VAL A 1 710 ? 38.886 -15.984 -11.824 1.00 92.75 710 VAL A N 1
ATOM 5644 C CA . VAL A 1 710 ? 38.722 -16.716 -10.554 1.00 92.75 710 VAL A CA 1
ATOM 5645 C C . VAL A 1 710 ? 39.663 -16.163 -9.483 1.00 92.75 710 VAL A C 1
ATOM 5647 O O . VAL A 1 710 ? 39.209 -15.796 -8.399 1.00 92.75 710 VAL A O 1
ATOM 5650 N N . ASP A 1 711 ? 40.946 -16.011 -9.805 1.00 93.06 711 ASP A N 1
ATOM 5651 C CA . ASP A 1 711 ? 41.958 -15.494 -8.879 1.00 93.06 711 ASP A CA 1
ATOM 5652 C C . ASP A 1 711 ? 41.631 -14.056 -8.452 1.00 93.06 711 ASP A C 1
ATOM 5654 O O . ASP A 1 711 ? 41.734 -13.693 -7.275 1.00 93.06 711 ASP A O 1
ATOM 5658 N N . SER A 1 712 ? 41.175 -13.230 -9.401 1.00 92.75 712 SER A N 1
ATOM 5659 C CA . SER A 1 712 ? 40.742 -11.861 -9.117 1.00 92.75 712 SER A CA 1
ATOM 5660 C C . SER A 1 712 ? 39.520 -11.832 -8.202 1.00 92.75 712 SER A C 1
ATOM 5662 O O . SER A 1 712 ? 39.533 -11.090 -7.221 1.00 92.75 712 SER A O 1
ATOM 5664 N N . ALA A 1 713 ? 38.490 -12.639 -8.478 1.00 93.75 713 ALA A N 1
ATOM 5665 C CA . ALA A 1 713 ? 37.298 -12.714 -7.635 1.00 93.75 713 ALA A CA 1
ATOM 5666 C C . ALA A 1 713 ? 37.652 -13.167 -6.210 1.00 93.75 713 ALA A C 1
ATOM 5668 O O . ALA A 1 713 ? 37.289 -12.491 -5.249 1.00 93.75 713 ALA A O 1
ATOM 5669 N N . SER A 1 714 ? 38.459 -14.222 -6.062 1.00 93.38 714 SER A N 1
ATOM 5670 C CA . SER A 1 714 ? 38.893 -14.717 -4.751 1.00 93.38 714 SER A CA 1
ATOM 5671 C C . SER A 1 714 ? 39.672 -13.667 -3.953 1.00 93.38 714 SER A C 1
ATOM 5673 O O . SER A 1 714 ? 39.432 -13.502 -2.758 1.00 93.38 714 SER A O 1
ATOM 5675 N N . ARG A 1 715 ? 40.588 -12.925 -4.591 1.00 93.50 715 ARG A N 1
ATOM 5676 C CA . ARG A 1 715 ? 41.332 -11.843 -3.922 1.00 93.50 715 ARG A CA 1
ATOM 5677 C C . ARG A 1 715 ? 40.404 -10.714 -3.479 1.00 93.50 715 ARG A C 1
ATOM 5679 O O . ARG A 1 715 ? 40.530 -10.197 -2.373 1.00 93.50 715 ARG A O 1
ATOM 5686 N N . ILE A 1 716 ? 39.497 -10.305 -4.363 1.00 94.38 716 ILE A N 1
ATOM 5687 C CA . ILE A 1 716 ? 38.580 -9.189 -4.116 1.00 94.38 716 ILE A CA 1
ATOM 5688 C C . ILE A 1 716 ? 37.594 -9.539 -3.008 1.00 94.38 716 ILE A C 1
ATOM 5690 O O . ILE A 1 716 ? 37.288 -8.676 -2.194 1.00 94.38 716 ILE A O 1
ATOM 5694 N N . ARG A 1 717 ? 37.157 -10.797 -2.927 1.00 92.62 717 ARG A N 1
ATOM 5695 C CA . ARG A 1 717 ? 36.304 -11.289 -1.848 1.00 92.62 717 ARG A CA 1
ATOM 5696 C C . ARG A 1 717 ? 36.897 -10.999 -0.467 1.00 92.62 717 ARG A C 1
ATOM 5698 O O . ARG A 1 717 ? 36.216 -10.399 0.352 1.00 92.62 717 ARG A O 1
ATOM 5705 N N . GLY A 1 718 ? 38.180 -11.305 -0.251 1.00 88.88 718 GLY A N 1
ATOM 5706 C CA . GLY A 1 718 ? 38.864 -10.978 1.010 1.00 88.88 718 GLY A CA 1
ATOM 5707 C C . GLY A 1 718 ? 38.866 -9.475 1.320 1.00 88.88 718 GLY A C 1
ATOM 5708 O O . GLY A 1 718 ? 38.591 -9.071 2.441 1.00 88.88 718 GLY A O 1
ATOM 5709 N N . ILE A 1 719 ? 39.076 -8.633 0.303 1.00 90.06 719 ILE A N 1
ATOM 5710 C CA . ILE A 1 719 ? 39.057 -7.169 0.463 1.00 90.06 719 ILE A CA 1
ATOM 5711 C C . ILE A 1 719 ? 37.657 -6.661 0.831 1.00 90.06 719 ILE A C 1
ATOM 5713 O O . ILE A 1 719 ? 37.542 -5.757 1.651 1.00 90.06 719 ILE A O 1
ATOM 5717 N N . LEU A 1 720 ? 36.609 -7.206 0.207 1.00 87.38 720 LEU A N 1
ATOM 5718 C CA . LEU A 1 720 ? 35.224 -6.812 0.472 1.00 87.38 720 LEU A CA 1
ATOM 5719 C C . LEU A 1 720 ? 34.719 -7.337 1.824 1.00 87.38 720 LEU A C 1
ATOM 5721 O O . LEU A 1 720 ? 33.931 -6.644 2.463 1.00 87.38 720 LEU A O 1
ATOM 5725 N N . GLY A 1 721 ? 35.188 -8.508 2.262 1.00 77.94 721 GLY A N 1
ATOM 5726 C CA . GLY A 1 721 ? 34.882 -9.076 3.577 1.00 77.94 721 GLY A CA 1
ATOM 5727 C C . GLY A 1 721 ? 35.500 -8.280 4.731 1.00 77.94 721 GLY A C 1
ATOM 5728 O O . GLY A 1 721 ? 34.851 -8.093 5.754 1.00 77.94 721 GLY A O 1
ATOM 5729 N N . ASP A 1 722 ? 36.702 -7.721 4.544 1.00 64.56 722 ASP A N 1
ATOM 5730 C CA . ASP A 1 722 ? 37.352 -6.830 5.524 1.00 64.56 722 ASP A CA 1
ATOM 5731 C C . ASP A 1 722 ? 36.667 -5.449 5.648 1.00 64.56 722 ASP A C 1
ATOM 5733 O O . ASP A 1 722 ? 36.926 -4.699 6.593 1.00 64.56 722 ASP A O 1
ATOM 5737 N N . SER A 1 723 ? 35.840 -5.076 4.664 1.00 53.69 723 SER A N 1
ATOM 5738 C CA . SER A 1 723 ? 35.178 -3.767 4.551 1.00 53.69 723 SER A CA 1
ATOM 5739 C C . SER A 1 723 ? 33.803 -3.692 5.242 1.00 53.69 723 SER A C 1
ATOM 5741 O O . SER A 1 723 ? 33.210 -2.610 5.297 1.00 53.69 723 SER A O 1
ATOM 5743 N N . ILE A 1 724 ? 33.287 -4.807 5.778 1.00 44.75 724 ILE A N 1
ATOM 5744 C CA . ILE A 1 724 ? 32.026 -4.899 6.548 1.00 44.75 724 ILE A CA 1
ATOM 5745 C C . ILE A 1 724 ? 32.357 -4.971 8.039 1.00 44.75 724 ILE A C 1
ATOM 5747 O O . ILE A 1 724 ? 31.781 -4.170 8.826 1.00 44.75 724 ILE A O 1
#

Foldseek 3Di:
DDPDWDKAKAKFFPQDPFGKGWDDKDKWAAKLFPTQADPLGGGARMKMKTKIKGQDQDDDVVSQAQTKMWMFIDTNNDTLDIDIAGWHDKDWDDDDPRMTMMMTMGGHLCVVQQVDADWDKDAQAFLVRLLVVLCVVSVNPQEAEAEDDDGGGDRIDIRHGHGSSVSNSVNCLLLQWIWFWDGDRHDIHIYIYNDLVPFAELEAAAEDCDPDDDPPDWHWNDKAKDADQFAQKEKAFAADPVCRPDTRMDMDGDDLCQLAVDDPDDDDPDDPPDPPDRRPSCDPVSDHGYHYDPNLPDDDPSSSHSSRVSVRCVRCVRRIDMDTDIRSNNDGYRHHYDYHPDVVSCCNRGNDPPDPCDVPPPPQPLVNLVVVVVVVVVVVVVLCVDPVSVVVCLFDWDKFADLQDLVCCCVPCVCLCWAPQDPSRDIGHNVDDPVVVVVVSVVSPVRRCVVVVPDPDDRGIDTDGNVVVVVVVVLVLLQDDLVLLCLLQVPADSVQSVLARVLLSVLCVVLVCSDLLSVLLLSLQLCVQCVSVPHFFDDDDPQLQVRQCQVLQAQQQVPDQLDLDPSQSSVFFFGASNGGGHLVLVQVVCVVVVNFDPVLFDPCLRNDCLQQPDDDDDDDPVSRRGGGDPPPVSSVVSCVVGVRTDDDCPCCCHPRSNNSHNSSSVVCVVLVLSVVSVVVPLPVSLCSSPVDDDPDPVRDDVVSCSVSSVVSSVSSSVSSVVSD

Radius of gyration: 38.84 Å; chains: 1; bounding box: 90×72×99 Å